Protein AF-A0AA88HWS1-F1 (afdb_monomer)

Mean predicted aligned error: 16.87 Å

Organism: Artemia franciscana (NCBI:txid6661)

Secondary structure (DSSP, 8-state):
---PPPPPP----S------S-------PEE-SPPEEETTEEEEEEE-TTS-EEEEE--TTSSHHHHHHHHHHHHHHHHHHHHHHHHHHHHHHHHHHHHHHHHHHHHHHHHHHHHHHHHHHHHHHHHHHHHHHHHHHHHHHHHHHHHHHHHHHHHHHHHHHHHHHHGGGS--PPGGG-GGGGSTTHHHHHHHHHHHHHHHHHHHHH-TT--S-HHHHHHHHHHHHHHHHHHHHHHHHH-SSHHHHHHHHHHHHHHHHHHHHHTT-HHHHHHHHHHHHT--SSPPPHHHHHHHHHHHHHHHHTTTTS-HHHHHHHHHHHHHHHHHHHHHHHHHTPPEEEEGGGS-HHHHTTS-EETTEEEE-S--TT-S-HHHHHHHHHHHT---HHHHHHHHHHHHHHHHHHHHHT-S-HHHHHHTTSTT-SHHHHHHHHHHHHHHHHHHHHHHHHHHHHHHTTSTT--SS--TTSHHHHHHHHHHHHH---HHHHGGG--HHHHHHHHHHHHHHHHS----EEPPPTTS-S-TT--EE-

Nearest PDB structures (foldseek):
  5luz-assembly2_B  TM=8.256E-01  e=1.793E-10  Homo sapiens
  8vjy-assembly2_C  TM=8.579E-01  e=5.224E-10  Homo sapiens
  5lv0-assembly1_A  TM=8.462E-01  e=4.097E-10  Homo sapiens
  5luz-assembly1_A  TM=8.357E-01  e=7.343E-10  Homo sapiens
  2o36-assembly1_A  TM=7.643E-01  e=6.045E-10  Homo sapiens

Solvent-accessible surface area (backbone atoms only — not comparable to full-atom values): 30323 Å² total; per-residue (Å²): 139,87,83,86,82,87,73,88,86,81,89,82,92,74,100,67,85,88,74,83,93,76,90,85,77,84,79,77,60,53,78,80,68,83,79,55,82,61,92,97,43,68,46,50,53,30,39,43,89,85,78,50,83,43,80,49,78,79,76,93,81,78,67,66,70,60,56,55,55,54,52,52,52,53,52,52,49,53,52,51,52,53,52,50,53,51,52,52,50,50,52,52,49,54,52,49,53,50,50,55,50,50,52,54,52,53,50,53,49,52,56,50,49,57,49,49,55,50,52,51,51,52,49,53,51,52,51,48,53,53,47,54,54,48,52,52,50,52,52,53,50,51,53,49,51,56,49,50,53,52,49,50,50,53,47,51,54,51,49,52,54,51,50,56,70,61,52,83,76,62,80,75,46,3,53,67,61,35,60,57,42,59,45,47,69,20,46,58,57,52,52,55,49,40,50,52,56,42,54,53,46,51,51,47,54,62,40,92,80,53,86,65,48,66,55,57,52,51,49,52,48,49,48,52,51,42,67,49,36,56,51,17,52,48,36,35,75,69,46,88,51,64,63,43,15,52,32,19,45,52,42,33,53,53,50,52,53,49,51,48,52,55,34,48,35,63,61,57,51,51,37,49,48,41,37,71,76,74,60,48,85,52,89,75,50,78,63,45,54,48,53,46,50,52,55,54,45,48,22,56,75,49,28,48,89,48,58,67,75,55,31,55,50,39,46,55,32,54,55,49,35,52,54,35,50,51,56,44,58,67,58,71,72,59,60,36,76,42,54,46,90,81,41,60,69,84,53,50,73,76,44,56,68,60,89,69,23,33,46,36,78,54,49,50,42,84,53,88,46,64,68,50,12,47,49,24,40,54,56,56,68,46,88,49,70,72,55,50,53,42,49,52,53,33,52,50,39,44,50,54,43,19,60,75,65,71,36,95,39,57,55,47,63,67,22,56,86,39,97,62,40,35,57,66,54,49,49,53,52,52,52,51,52,45,64,74,41,45,65,58,51,52,53,53,50,50,51,46,45,60,54,42,66,70,43,90,89,56,65,80,70,85,53,93,56,40,59,63,32,49,49,54,50,49,50,37,68,74,67,71,59,54,71,79,77,53,49,82,71,61,39,70,68,54,48,52,52,54,48,30,54,50,38,34,74,75,69,74,41,74,70,39,83,47,85,76,59,82,23,52,61,95,52,89,89,64,80,47,66,90

Sequence (530 aa):
CPHQVSCPRVEADDGTPWVPQNSEDLSWPRIVRDLQHKRGHSHCQVCTGEGTLQKWTFTKGKHGERKQKTAEETKKLQCIQKEMQKLDALVSNEVAILRQSIEAASLRLSDSQKRYERAEAEFIEAKKDLFDKKEKKELLTEHLCTIIERLEIIKADKLSELLKQLEESSEPEGLFGIPELASSEGFIALEERVKCDTDDLVAESVDNGRQRKMVEVFDELSDTLCQVADLAEFVRIAHPDRKFSEAAENACININALVERLNTNVELYTSLRRATEESDVAPLTSVDEHVSKLFLFDFEQSGIHLPENLRESIVGLNDRILRLGQRFAMNSHEPRRVPKHLLPPYLANNFPSHGNNVVISSFHADSSNEQAREAAYKLYLYPDKSQEEILDELLLARYELVNLCGYPTFADRTLKNSIAGSPGLVKDFLDVLKIELERRALEEYDVMRHLKKKDVGARDELYCWDPPYLTAILKKQIQGLKSSDFAPYFSIGNCMEGLNLIFQALFDITLEPCVLEEGESWHSDVHKIA

Radius of gyration: 57.49 Å; Cα contacts (8 Å, |Δi|>4): 405; chains: 1; bounding box: 136×87×149 Å

InterPro domains:
  IPR001567 Peptidase M3A/M3B catalytic domain [PF01432] (364-529)
  IPR015324 Ribosomal protein Rsm22-like [PF09243] (22-69)
  IPR024077 Neurolysin/Thimet oligopeptidase, domain 2 [G3DSA:1.10.1370.10] (362-490)
  IPR024079 Metallopeptidase, catalytic domain superfamily [G3DSA:3.40.390.10] (491-528)
  IPR045090 Peptidase M3A/M3B [PTHR11804] (167-529)

pLDDT: mean 83.93, std 16.97, range [23.47, 98.19]

Structure (mmCIF, N/CA/C/O backbone):
data_AF-A0AA88HWS1-F1
#
_entry.id   AF-A0AA88HWS1-F1
#
loop_
_atom_site.group_PDB
_atom_site.id
_atom_site.type_symbol
_atom_site.label_atom_id
_atom_site.label_alt_id
_atom_site.label_comp_id
_atom_site.label_asym_id
_atom_site.label_entity_id
_atom_site.label_seq_id
_atom_site.pdbx_PDB_ins_code
_atom_site.Cartn_x
_atom_site.Cartn_y
_atom_site.Cartn_z
_atom_site.occupancy
_atom_site.B_iso_or_equiv
_atom_site.auth_seq_id
_atom_site.auth_comp_id
_atom_site.auth_asym_id
_atom_site.auth_atom_id
_atom_site.pdbx_PDB_model_num
ATOM 1 N N . CYS A 1 1 ? 95.038 -20.804 -109.496 1.00 23.47 1 CYS A N 1
ATOM 2 C CA . CYS A 1 1 ? 94.896 -19.349 -109.710 1.00 23.47 1 CYS A CA 1
ATOM 3 C C . CYS A 1 1 ? 93.415 -18.985 -109.785 1.00 23.47 1 CYS A C 1
ATOM 5 O O . CYS A 1 1 ? 92.650 -19.821 -110.242 1.00 23.47 1 CYS A O 1
ATOM 7 N N . PRO A 1 2 ? 93.012 -17.819 -109.262 1.00 38.00 2 PRO A N 1
ATOM 8 C CA . PRO A 1 2 ? 92.344 -17.714 -107.957 1.00 38.00 2 PRO A CA 1
ATOM 9 C C . PRO A 1 2 ? 91.004 -16.958 -108.042 1.00 38.00 2 PRO A C 1
ATOM 11 O O . PRO A 1 2 ? 90.754 -16.308 -109.046 1.00 38.00 2 PRO A O 1
ATOM 14 N N . HIS A 1 3 ? 90.184 -16.994 -106.988 1.00 32.72 3 HIS A N 1
ATOM 15 C CA . HIS A 1 3 ? 89.747 -15.807 -106.227 1.00 32.72 3 HIS A CA 1
ATOM 16 C C . HIS A 1 3 ? 89.102 -16.268 -104.909 1.00 32.72 3 HIS A C 1
ATOM 18 O O . HIS A 1 3 ? 88.361 -17.248 -104.862 1.00 32.72 3 HIS A O 1
ATOM 24 N N . GLN A 1 4 ? 89.535 -15.612 -103.837 1.00 31.02 4 GLN A N 1
ATOM 25 C CA . GLN A 1 4 ? 89.443 -15.993 -102.431 1.00 31.02 4 GLN A CA 1
ATOM 26 C C . GLN A 1 4 ? 88.023 -15.875 -101.862 1.00 31.02 4 GLN A C 1
ATOM 28 O O . GLN A 1 4 ? 87.349 -14.875 -102.081 1.00 31.02 4 GLN A O 1
ATOM 33 N N . VAL A 1 5 ? 87.634 -16.843 -101.027 1.00 34.41 5 VAL A N 1
ATOM 34 C CA . VAL A 1 5 ? 86.709 -16.600 -99.912 1.00 34.41 5 VAL A CA 1
ATOM 35 C C . VAL A 1 5 ? 87.574 -16.509 -98.660 1.00 34.41 5 VAL A C 1
ATOM 37 O O . VAL A 1 5 ? 88.338 -17.422 -98.347 1.00 34.41 5 VAL A O 1
ATOM 40 N N . SER A 1 6 ? 87.515 -15.354 -98.014 1.00 28.75 6 SER A N 1
ATOM 41 C CA . SER A 1 6 ? 88.198 -15.006 -96.776 1.00 28.75 6 SER A CA 1
ATOM 42 C C . SER A 1 6 ? 87.710 -15.879 -95.617 1.00 28.75 6 SER A C 1
ATOM 44 O O . SER A 1 6 ? 86.516 -15.954 -95.339 1.00 28.75 6 SER A O 1
ATOM 46 N N . CYS A 1 7 ? 88.650 -16.521 -94.923 1.00 29.70 7 CYS A N 1
ATOM 47 C CA . CYS A 1 7 ? 88.432 -17.130 -93.612 1.00 29.70 7 CYS A CA 1
ATOM 48 C C . CYS A 1 7 ? 88.934 -16.138 -92.543 1.00 29.70 7 CYS A C 1
ATOM 50 O O . CYS A 1 7 ? 89.961 -15.494 -92.788 1.00 29.70 7 CYS A O 1
ATOM 52 N N . PRO A 1 8 ? 88.256 -15.965 -91.392 1.00 31.23 8 PRO A N 1
ATOM 53 C CA . PRO A 1 8 ? 88.653 -14.973 -90.397 1.00 31.23 8 PRO A CA 1
ATOM 54 C C . PRO A 1 8 ? 90.003 -15.330 -89.771 1.00 31.23 8 PRO A C 1
ATOM 56 O O . PRO A 1 8 ? 90.228 -16.466 -89.355 1.00 31.23 8 PRO A O 1
ATOM 59 N N . ARG A 1 9 ? 90.887 -14.336 -89.694 1.00 26.61 9 ARG A N 1
ATOM 60 C CA . ARG A 1 9 ? 92.132 -14.372 -88.929 1.00 26.61 9 ARG A CA 1
ATOM 61 C C . ARG A 1 9 ? 91.786 -14.008 -87.484 1.00 26.61 9 ARG A C 1
ATOM 63 O O . ARG A 1 9 ? 91.277 -12.917 -87.249 1.00 26.61 9 ARG A O 1
ATOM 70 N N . VAL A 1 10 ? 92.036 -14.913 -86.544 1.00 34.97 10 VAL A N 1
ATOM 71 C CA . VAL A 1 10 ? 92.058 -14.611 -85.107 1.00 34.97 10 VAL A CA 1
ATOM 72 C C . VAL A 1 10 ? 93.515 -14.735 -84.683 1.00 34.97 10 VAL A C 1
ATOM 74 O O . VAL A 1 10 ? 94.097 -15.812 -84.790 1.00 34.97 10 VAL A O 1
ATOM 77 N N . GLU A 1 11 ? 94.120 -13.613 -84.310 1.00 30.45 11 GLU A N 1
ATOM 78 C CA . GLU A 1 11 ? 95.460 -13.559 -83.729 1.00 30.45 11 GLU A CA 1
ATOM 79 C C . GLU A 1 11 ? 95.340 -13.768 -82.215 1.00 30.45 11 GLU A C 1
ATOM 81 O O . GLU A 1 11 ? 94.585 -13.063 -81.547 1.00 30.45 11 GLU A O 1
ATOM 86 N N . ALA A 1 12 ? 96.072 -14.751 -81.694 1.00 36.25 12 ALA A N 1
ATOM 87 C CA . ALA A 1 12 ? 96.434 -14.851 -80.288 1.00 36.25 12 ALA A CA 1
ATOM 88 C C . ALA A 1 12 ? 97.938 -15.154 -80.238 1.00 36.25 12 ALA A C 1
ATOM 90 O O . ALA A 1 12 ? 98.383 -16.242 -80.612 1.00 36.25 12 ALA A O 1
ATOM 91 N N . ASP A 1 13 ? 98.693 -14.123 -79.872 1.00 38.03 13 ASP A N 1
ATOM 92 C CA . ASP A 1 13 ? 100.117 -14.125 -79.550 1.00 38.03 13 ASP A CA 1
ATOM 93 C C . ASP A 1 13 ? 100.240 -14.396 -78.045 1.00 38.03 13 ASP A C 1
ATOM 95 O O . ASP A 1 13 ? 99.911 -13.502 -77.273 1.00 38.03 13 ASP A O 1
ATOM 99 N N . ASP A 1 14 ? 100.679 -15.602 -77.655 1.00 34.84 14 ASP A N 1
ATOM 100 C CA . ASP A 1 14 ? 101.380 -15.928 -76.387 1.00 34.84 14 ASP A CA 1
ATOM 101 C C . ASP A 1 14 ? 101.302 -17.419 -75.985 1.00 34.84 14 ASP A C 1
ATOM 103 O O . ASP A 1 14 ? 100.770 -17.804 -74.949 1.00 34.84 14 ASP A O 1
ATOM 107 N N . GLY A 1 15 ? 101.944 -18.294 -76.769 1.00 47.19 15 GLY A N 1
ATOM 108 C CA . GLY A 1 15 ? 102.704 -19.440 -76.230 1.00 47.19 15 GLY A CA 1
ATOM 109 C C . GLY A 1 15 ? 102.017 -20.481 -75.323 1.00 47.19 15 GLY A C 1
ATOM 110 O O . GLY A 1 15 ? 102.720 -21.321 -74.763 1.00 47.19 15 GLY A O 1
ATOM 111 N N . THR A 1 16 ? 100.692 -20.493 -75.185 1.00 37.69 16 THR A N 1
ATOM 112 C CA . THR A 1 16 ? 99.943 -21.484 -74.401 1.00 37.69 16 THR A CA 1
ATOM 113 C C . THR A 1 16 ? 99.182 -22.436 -75.335 1.00 37.69 16 THR A C 1
ATOM 115 O O . THR A 1 16 ? 98.555 -21.993 -76.299 1.00 37.69 16 THR A O 1
ATOM 118 N N . PRO A 1 17 ? 99.258 -23.768 -75.133 1.00 35.56 17 PRO A N 1
ATOM 119 C CA . PRO A 1 17 ? 98.646 -24.711 -76.058 1.00 35.56 17 PRO A CA 1
ATOM 120 C C . PRO A 1 17 ? 97.120 -24.675 -75.944 1.00 35.56 17 PRO A C 1
ATOM 122 O O . PRO A 1 17 ? 96.556 -24.948 -74.886 1.00 35.56 17 PRO A O 1
ATOM 125 N N . TRP A 1 18 ? 96.453 -24.388 -77.061 1.00 38.59 18 TRP A N 1
ATOM 126 C CA . TRP A 1 18 ? 95.005 -24.521 -77.191 1.00 38.59 18 TRP A CA 1
ATOM 127 C C . TRP A 1 18 ? 94.595 -25.996 -77.058 1.00 38.59 18 TRP A C 1
ATOM 129 O O . TRP A 1 18 ? 95.026 -26.848 -77.841 1.00 38.59 18 TRP A O 1
ATOM 139 N N . VAL A 1 19 ? 93.760 -26.291 -76.058 1.00 39.69 19 VAL A N 1
ATOM 140 C CA . VAL A 1 19 ? 93.159 -27.609 -75.809 1.00 39.69 19 VAL A CA 1
ATOM 141 C C . VAL A 1 19 ? 91.668 -27.541 -76.178 1.00 39.69 19 VAL A C 1
ATOM 143 O O . VAL A 1 19 ? 90.975 -26.646 -75.691 1.00 39.69 19 VAL A O 1
ATOM 146 N N . PRO A 1 20 ? 91.137 -28.459 -77.007 1.00 37.88 20 PRO A N 1
ATOM 147 C CA . PRO A 1 20 ? 89.733 -28.448 -77.400 1.00 37.88 20 PRO A CA 1
ATOM 148 C C . PRO A 1 20 ? 88.835 -28.942 -76.259 1.00 37.88 20 PRO A C 1
ATOM 150 O O . PRO A 1 20 ? 88.927 -30.099 -75.852 1.00 37.88 20 PRO A O 1
ATOM 153 N N . GLN A 1 21 ? 87.915 -28.102 -75.784 1.00 39.47 21 GLN A N 1
ATOM 154 C CA . GLN A 1 21 ? 86.816 -28.522 -74.907 1.00 39.47 21 GLN A CA 1
ATOM 155 C C . GLN A 1 21 ? 85.569 -28.824 -75.738 1.00 39.47 21 GLN A C 1
ATOM 157 O O . GLN A 1 21 ? 84.669 -28.002 -75.870 1.00 39.47 21 GLN A O 1
ATOM 162 N N . ASN A 1 22 ? 85.596 -29.990 -76.382 1.00 35.16 22 ASN A N 1
ATOM 163 C CA . ASN A 1 22 ? 84.487 -30.940 -76.501 1.00 35.16 22 ASN A CA 1
ATOM 164 C C . ASN A 1 22 ? 84.921 -32.032 -77.478 1.00 35.16 22 ASN A C 1
ATOM 166 O O . ASN A 1 22 ? 84.931 -31.880 -78.699 1.00 35.16 22 ASN A O 1
ATOM 170 N N . SER A 1 23 ? 85.374 -33.122 -76.871 1.00 48.91 23 SER A N 1
ATOM 171 C CA . SER A 1 23 ? 85.778 -34.371 -77.484 1.00 48.91 23 SER A CA 1
ATOM 172 C C . SER A 1 23 ? 84.543 -35.172 -77.874 1.00 48.91 23 SER A C 1
ATOM 174 O O . SER A 1 23 ? 83.944 -35.787 -77.003 1.00 48.91 23 SER A O 1
ATOM 176 N N . GLU A 1 24 ? 84.182 -35.178 -79.154 1.00 40.94 24 GLU A N 1
ATOM 177 C CA . GLU A 1 24 ? 83.377 -36.248 -79.766 1.00 40.94 24 GLU A CA 1
ATOM 178 C C . GLU A 1 24 ? 83.335 -36.091 -81.297 1.00 40.94 24 GLU A C 1
ATOM 180 O O . GLU A 1 24 ? 82.282 -36.112 -81.915 1.00 40.94 24 GLU A O 1
ATOM 185 N N . ASP A 1 25 ? 84.492 -35.914 -81.949 1.00 37.78 25 ASP A N 1
ATOM 186 C CA . ASP A 1 25 ? 84.587 -36.249 -83.378 1.00 37.78 25 ASP A CA 1
ATOM 187 C C . ASP A 1 25 ? 86.039 -36.532 -83.812 1.00 37.78 25 ASP A C 1
ATOM 189 O O . ASP A 1 25 ? 86.791 -35.667 -84.262 1.00 37.78 25 ASP A O 1
ATOM 193 N N . LEU A 1 26 ? 86.461 -37.789 -83.643 1.00 47.03 26 LEU A N 1
ATOM 194 C CA . LEU A 1 26 ? 87.750 -38.346 -84.087 1.00 47.03 26 LEU A CA 1
ATOM 195 C C . LEU A 1 26 ? 87.722 -38.772 -85.573 1.00 47.03 26 LEU A C 1
ATOM 197 O O . LEU A 1 26 ? 88.401 -39.719 -85.968 1.00 47.03 26 LEU A O 1
ATOM 201 N N . SER A 1 27 ? 86.931 -38.110 -86.420 1.00 42.06 27 SER A N 1
ATOM 202 C CA . SER A 1 27 ? 86.607 -38.619 -87.763 1.00 42.06 27 SER A CA 1
ATOM 203 C C . SER A 1 27 ? 87.380 -37.992 -88.930 1.00 42.06 27 SER A C 1
ATOM 205 O O . SER A 1 27 ? 87.191 -38.418 -90.070 1.00 42.06 27 SER A O 1
ATOM 207 N N . TRP A 1 28 ? 88.294 -37.040 -88.695 1.00 36.09 28 TRP A N 1
ATOM 208 C CA . TRP A 1 28 ? 89.011 -36.369 -89.790 1.00 36.09 28 TRP A CA 1
ATOM 209 C C . TRP A 1 28 ? 90.487 -36.781 -89.874 1.00 36.09 28 TRP A C 1
ATOM 211 O O . TRP A 1 28 ? 91.292 -36.406 -89.016 1.00 36.09 28 TRP A O 1
ATOM 221 N N . PRO A 1 29 ? 90.875 -37.560 -90.900 1.00 42.91 29 PRO A N 1
ATOM 222 C CA . PRO A 1 29 ? 92.215 -38.114 -90.980 1.00 42.91 29 PRO A CA 1
ATOM 223 C C . PRO A 1 29 ? 93.237 -37.036 -91.390 1.00 42.91 29 PRO A C 1
ATOM 225 O O . PRO A 1 29 ? 92.999 -36.223 -92.286 1.00 42.91 29 PRO A O 1
ATOM 228 N N . ARG A 1 30 ? 94.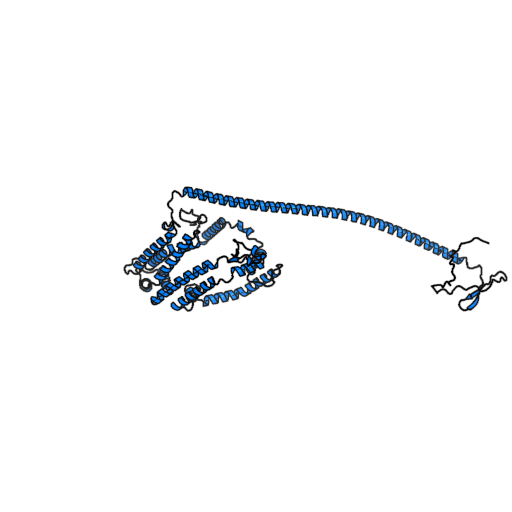393 -37.017 -90.710 1.00 50.03 30 ARG A N 1
ATOM 229 C CA . ARG A 1 30 ? 95.474 -36.035 -90.927 1.00 50.03 30 ARG A CA 1
ATOM 230 C C . ARG A 1 30 ? 96.420 -36.517 -92.032 1.00 50.03 30 ARG A C 1
ATOM 232 O O . ARG A 1 30 ? 96.829 -37.677 -92.041 1.00 50.03 30 ARG A O 1
ATOM 239 N N . ILE A 1 31 ? 96.764 -35.632 -92.968 1.00 49.78 31 ILE A N 1
ATOM 240 C CA . ILE A 1 31 ? 97.663 -35.924 -94.097 1.00 49.78 31 ILE A CA 1
ATOM 241 C C . ILE A 1 31 ? 99.108 -35.925 -93.588 1.00 49.78 31 ILE A C 1
ATOM 243 O O . ILE A 1 31 ? 99.564 -34.919 -93.053 1.00 49.78 31 ILE A O 1
ATOM 247 N N . VAL A 1 32 ? 99.823 -37.045 -93.742 1.00 49.66 32 VAL A N 1
ATOM 248 C CA . VAL A 1 32 ? 101.151 -37.239 -93.118 1.00 49.66 32 VAL A CA 1
ATOM 249 C C . VAL A 1 32 ? 102.315 -37.223 -94.129 1.00 49.66 32 VAL A C 1
ATOM 251 O O . VAL A 1 32 ? 103.457 -37.346 -93.707 1.00 49.66 32 VAL A O 1
ATOM 254 N N . ARG A 1 33 ? 102.091 -37.043 -95.448 1.00 48.91 33 ARG A N 1
ATOM 255 C CA . ARG A 1 33 ? 103.151 -36.779 -96.462 1.00 48.91 33 ARG A CA 1
ATOM 256 C C . ARG A 1 33 ? 102.596 -36.366 -97.838 1.00 48.91 33 ARG A C 1
ATOM 258 O O . ARG A 1 33 ? 101.435 -36.635 -98.141 1.00 48.91 33 ARG A O 1
ATOM 265 N N . ASP A 1 34 ? 103.453 -35.736 -98.648 1.00 45.72 34 ASP A N 1
ATOM 266 C CA . ASP A 1 34 ? 103.130 -35.061 -99.916 1.00 45.72 34 ASP A CA 1
ATOM 267 C C . ASP A 1 34 ? 102.476 -35.924 -101.011 1.00 45.72 34 ASP A C 1
ATOM 269 O O . ASP A 1 34 ? 102.756 -37.114 -101.183 1.00 45.72 34 ASP A O 1
ATOM 273 N N . LEU A 1 35 ? 101.626 -35.252 -101.799 1.00 51.06 35 LEU A N 1
ATOM 274 C CA . LEU A 1 35 ? 100.892 -35.774 -102.953 1.00 51.06 35 LEU A CA 1
ATOM 275 C C . LEU A 1 35 ? 101.833 -36.347 -104.024 1.00 51.06 35 LEU A C 1
ATOM 277 O O . LEU A 1 35 ? 102.635 -35.627 -104.616 1.00 51.06 35 LEU A O 1
ATOM 281 N N . GLN A 1 36 ? 101.649 -37.624 -104.370 1.00 48.78 36 GLN A N 1
ATOM 282 C CA . GLN A 1 36 ? 102.272 -38.210 -105.557 1.00 48.78 36 GLN A CA 1
ATOM 283 C C . GLN A 1 36 ? 101.266 -38.364 -106.700 1.00 48.78 36 GLN A C 1
ATOM 285 O O . GLN A 1 36 ? 100.249 -39.056 -106.590 1.00 48.78 36 GLN A O 1
ATOM 290 N N . HIS A 1 37 ? 101.590 -37.748 -107.837 1.00 51.53 37 HIS A N 1
ATOM 291 C CA . HIS A 1 37 ? 100.834 -37.878 -109.076 1.00 51.53 37 HIS A CA 1
ATOM 292 C C . HIS A 1 37 ? 101.359 -39.052 -109.908 1.00 51.53 37 HIS A C 1
ATOM 294 O O . HIS A 1 37 ? 102.501 -39.056 -110.363 1.00 51.53 37 HIS A O 1
ATOM 300 N N . LYS A 1 38 ? 100.495 -40.039 -110.169 1.00 43.72 38 LYS A N 1
ATOM 301 C CA . LYS A 1 38 ? 100.740 -41.082 -111.174 1.00 43.72 38 LYS A CA 1
ATOM 302 C C . LYS A 1 38 ? 99.470 -41.290 -111.998 1.00 43.72 38 LYS A C 1
ATOM 304 O O . LYS A 1 38 ? 98.432 -41.641 -111.449 1.00 43.72 38 LYS A O 1
ATOM 309 N N . ARG A 1 39 ? 99.577 -41.064 -113.315 1.00 45.44 39 ARG A N 1
ATOM 310 C CA . ARG A 1 39 ? 98.554 -41.342 -114.347 1.00 45.44 39 ARG A CA 1
ATOM 311 C C . ARG A 1 39 ? 97.139 -40.823 -114.012 1.00 45.44 39 ARG A C 1
ATOM 313 O O . ARG A 1 39 ? 96.209 -41.604 -113.877 1.00 45.44 39 ARG A O 1
ATOM 320 N N . GLY A 1 40 ? 96.977 -39.501 -113.893 1.00 56.91 40 GLY A N 1
ATOM 321 C CA . GLY A 1 40 ? 95.656 -38.843 -113.917 1.00 56.91 40 GLY A CA 1
ATOM 322 C C . GLY A 1 40 ? 94.800 -38.935 -112.646 1.00 56.91 40 GLY A C 1
ATOM 323 O O . GLY A 1 40 ? 93.708 -38.371 -112.620 1.00 56.91 40 GLY A O 1
ATOM 324 N N . HIS A 1 41 ? 95.293 -39.574 -111.582 1.00 50.38 41 HIS A N 1
ATOM 325 C CA . HIS A 1 41 ? 94.600 -39.672 -110.295 1.00 50.38 41 HIS A CA 1
ATOM 326 C C . HIS A 1 41 ? 95.462 -39.117 -109.154 1.00 50.38 41 HIS A C 1
ATOM 328 O O . HIS A 1 41 ? 96.648 -39.446 -109.033 1.00 50.38 41 HIS A O 1
ATOM 334 N N . SER A 1 42 ? 94.857 -38.275 -108.314 1.00 50.06 42 SER A N 1
ATOM 335 C CA . SER A 1 42 ? 95.465 -37.777 -107.077 1.00 50.06 42 SER A CA 1
ATOM 336 C C . SER A 1 42 ? 95.254 -38.805 -105.971 1.00 50.06 42 SER A C 1
ATOM 338 O O . SER A 1 42 ? 94.113 -39.148 -105.657 1.00 50.06 42 SER A O 1
ATOM 340 N N . HIS A 1 43 ? 96.350 -39.303 -105.400 1.00 53.75 43 HIS A N 1
ATOM 341 C CA . HIS A 1 43 ? 96.324 -40.264 -104.302 1.00 53.75 43 HIS A CA 1
ATOM 342 C C . HIS A 1 43 ? 96.804 -39.571 -103.030 1.00 53.75 43 HIS A C 1
ATOM 344 O O . HIS A 1 43 ? 97.872 -38.961 -103.030 1.00 53.75 43 HIS A O 1
ATOM 350 N N . CYS A 1 44 ? 96.035 -39.692 -101.952 1.00 49.75 44 CYS A N 1
ATOM 351 C CA . CYS A 1 44 ? 96.440 -39.242 -100.627 1.00 49.75 44 CYS A CA 1
ATOM 352 C C . CYS A 1 44 ? 96.401 -40.441 -99.674 1.00 49.75 44 CYS A C 1
ATOM 354 O O . CYS A 1 44 ? 95.440 -41.219 -99.690 1.00 49.75 44 CYS A O 1
ATOM 356 N N . GLN A 1 45 ? 97.471 -40.620 -98.898 1.00 52.56 45 GLN A N 1
ATOM 357 C CA . GLN A 1 45 ? 97.486 -41.542 -97.769 1.00 52.56 45 GLN A CA 1
ATOM 358 C C . GLN A 1 45 ? 97.197 -40.755 -96.503 1.00 52.56 45 GLN A C 1
ATOM 360 O O . GLN A 1 45 ? 97.863 -39.760 -96.212 1.00 52.56 45 GLN A O 1
ATOM 365 N N . VAL A 1 46 ? 96.192 -41.210 -95.769 1.00 54.12 46 VAL A N 1
ATOM 366 C CA . VAL A 1 46 ? 95.708 -40.537 -94.574 1.00 54.12 46 VAL A CA 1
ATOM 367 C C . VAL A 1 46 ? 95.762 -41.524 -93.416 1.00 54.12 46 VAL A C 1
ATOM 369 O O . VAL A 1 46 ? 95.401 -42.692 -93.577 1.00 54.12 46 VAL A O 1
ATOM 372 N N . CYS A 1 47 ? 96.289 -41.070 -92.280 1.00 45.91 47 CYS A N 1
ATOM 373 C CA . CYS A 1 47 ? 96.358 -41.877 -91.067 1.00 45.91 47 CYS A CA 1
ATOM 374 C C . CYS A 1 47 ? 95.050 -41.680 -90.297 1.00 45.91 47 CYS A C 1
ATOM 376 O O . CYS A 1 47 ? 94.663 -40.540 -90.017 1.00 45.91 47 CYS A O 1
ATOM 378 N N . THR A 1 48 ? 94.344 -42.769 -90.011 1.00 56.88 48 THR A N 1
ATOM 379 C CA . THR A 1 48 ? 93.134 -42.736 -89.182 1.00 56.88 48 THR A CA 1
ATOM 380 C C . THR A 1 48 ? 93.517 -42.754 -87.700 1.00 56.88 48 THR A C 1
ATOM 382 O O . THR A 1 48 ? 94.652 -43.083 -87.351 1.00 56.88 48 THR A O 1
ATOM 385 N N . GLY A 1 49 ? 92.583 -42.384 -86.815 1.00 51.81 49 GLY A N 1
ATOM 386 C CA . GLY A 1 49 ? 92.821 -42.258 -85.367 1.00 51.81 49 GLY A CA 1
ATOM 387 C C . GLY A 1 49 ? 93.336 -43.520 -84.654 1.00 51.81 49 GLY A C 1
ATOM 388 O O . GLY A 1 49 ? 93.769 -43.424 -83.514 1.00 51.81 49 GLY A O 1
ATOM 389 N N . GLU A 1 50 ? 93.356 -44.674 -85.329 1.00 52.50 50 GLU A N 1
ATOM 390 C CA . GLU A 1 50 ? 93.851 -45.964 -84.823 1.00 52.50 50 GLU A CA 1
ATOM 391 C C . GLU A 1 50 ? 95.276 -46.320 -85.310 1.00 52.50 50 GLU A C 1
ATOM 393 O O . GLU A 1 50 ? 95.766 -47.419 -85.065 1.00 52.50 50 GLU A O 1
ATOM 398 N N . GLY A 1 51 ? 95.972 -45.410 -86.007 1.00 52.00 51 GLY A N 1
ATOM 399 C CA . GLY A 1 51 ? 97.394 -45.566 -86.356 1.00 52.00 51 GLY A CA 1
ATOM 400 C C . GLY A 1 51 ? 97.702 -46.411 -87.603 1.00 52.00 51 GLY A C 1
ATOM 401 O O . GLY A 1 51 ? 98.858 -46.775 -87.819 1.00 52.00 51 GLY A O 1
ATOM 402 N N . THR A 1 52 ? 96.712 -46.706 -88.455 1.00 51.50 52 THR A N 1
ATOM 403 C CA . THR A 1 52 ? 96.896 -47.420 -89.735 1.00 51.50 52 THR A CA 1
ATOM 404 C C . THR A 1 52 ? 96.776 -46.490 -90.955 1.00 51.50 52 THR A C 1
ATOM 406 O O . THR A 1 52 ? 95.956 -45.573 -91.000 1.00 51.50 52 THR A O 1
ATOM 409 N N . LEU A 1 53 ? 97.615 -46.716 -91.977 1.00 52.06 53 LEU A N 1
ATOM 410 C CA . LEU A 1 53 ? 97.667 -45.910 -93.209 1.00 52.06 53 LEU A CA 1
ATOM 411 C C . LEU A 1 53 ? 96.657 -46.412 -94.256 1.00 52.06 53 LEU A C 1
ATOM 413 O O . LEU A 1 53 ? 96.805 -47.521 -94.770 1.00 52.06 53 LEU A O 1
ATOM 417 N N . GLN A 1 54 ? 95.683 -45.576 -94.645 1.00 52.34 54 GLN A N 1
ATOM 418 C CA . GLN A 1 54 ? 94.723 -45.884 -95.718 1.00 52.34 54 GLN A CA 1
ATOM 419 C C . GLN A 1 54 ? 94.883 -44.979 -96.948 1.00 52.34 54 GLN A C 1
ATOM 421 O O . GLN A 1 54 ? 95.191 -43.793 -96.839 1.00 52.34 54 GLN A O 1
ATOM 426 N N . LYS A 1 55 ? 94.656 -45.539 -98.146 1.00 51.22 55 LYS A N 1
ATOM 427 C CA . LYS A 1 55 ? 94.829 -44.864 -99.445 1.00 51.22 55 LYS A CA 1
ATOM 428 C C . LYS A 1 55 ? 93.471 -44.515 -100.056 1.00 51.22 55 LYS A C 1
ATOM 430 O O . LYS A 1 55 ? 92.698 -45.414 -100.375 1.00 51.22 55 LYS A O 1
ATOM 435 N N . TRP A 1 56 ? 93.193 -43.226 -100.238 1.00 52.50 56 TRP A N 1
ATOM 436 C CA . TRP A 1 56 ? 91.919 -42.745 -100.788 1.00 52.50 56 TRP A CA 1
ATOM 437 C C . TRP A 1 56 ? 92.075 -42.282 -102.245 1.00 52.50 56 TRP A C 1
ATOM 439 O O . TRP A 1 56 ? 93.064 -41.636 -102.602 1.00 52.50 56 TRP A O 1
ATOM 449 N N . THR A 1 57 ? 91.087 -42.620 -103.086 1.00 52.34 57 THR A N 1
ATOM 450 C CA . THR A 1 57 ? 91.087 -42.355 -104.538 1.00 52.34 57 THR A CA 1
ATOM 451 C C . THR A 1 57 ? 89.816 -41.597 -104.920 1.00 52.34 57 THR A C 1
ATOM 453 O O . THR A 1 57 ? 88.714 -42.103 -104.720 1.00 52.34 57 THR A O 1
ATOM 456 N N . PHE A 1 58 ? 89.943 -40.387 -105.469 1.00 53.22 58 PHE A N 1
ATOM 457 C CA . PHE A 1 58 ? 88.795 -39.529 -105.796 1.00 53.22 58 PHE A CA 1
ATOM 458 C C . PHE A 1 58 ? 88.414 -39.623 -107.289 1.00 53.22 58 PHE A C 1
ATOM 460 O O . PHE A 1 58 ? 89.269 -39.449 -108.159 1.00 53.22 58 PHE A O 1
ATOM 467 N N . THR A 1 59 ? 87.129 -39.866 -107.601 1.00 51.50 59 THR A N 1
ATOM 468 C CA . THR A 1 59 ? 86.575 -39.911 -108.977 1.00 51.50 59 THR A CA 1
ATOM 469 C C . THR A 1 59 ? 85.374 -38.962 -109.160 1.00 51.50 59 THR A C 1
ATOM 471 O O . THR A 1 59 ? 84.594 -38.719 -108.243 1.00 51.50 59 THR A O 1
ATOM 474 N N . LYS A 1 60 ? 85.225 -38.395 -110.369 1.00 50.81 60 LYS A N 1
ATOM 475 C CA . LYS A 1 60 ? 84.370 -37.230 -110.712 1.00 50.81 60 LYS A CA 1
ATOM 476 C C . LYS A 1 60 ? 82.839 -37.470 -110.808 1.00 50.81 60 LYS A C 1
ATOM 478 O O . LYS A 1 60 ? 82.118 -36.535 -111.135 1.00 50.81 60 LYS A O 1
ATOM 483 N N . GLY A 1 61 ? 82.309 -38.669 -110.541 1.00 48.91 61 GLY A N 1
ATOM 484 C CA . GLY A 1 61 ? 80.943 -39.060 -110.960 1.00 48.91 61 GLY A CA 1
ATOM 485 C C . GLY A 1 61 ? 79.751 -38.801 -110.011 1.00 48.91 61 GLY A C 1
ATOM 486 O O . GLY A 1 61 ? 78.616 -38.931 -110.446 1.00 48.91 61 GLY A O 1
ATOM 487 N N . LYS A 1 62 ? 79.942 -38.438 -108.731 1.00 48.38 62 LYS A N 1
ATOM 488 C CA . LYS A 1 62 ? 78.871 -38.473 -107.691 1.00 48.38 62 LYS A CA 1
ATOM 489 C C . LYS A 1 62 ? 78.170 -37.135 -107.352 1.00 48.38 62 LYS A C 1
ATOM 491 O O . LYS A 1 62 ? 77.509 -37.037 -106.323 1.00 48.38 62 LYS A O 1
ATOM 496 N N . HIS A 1 63 ? 78.325 -36.074 -108.148 1.00 49.19 63 HIS A N 1
ATOM 497 C CA . HIS A 1 63 ? 77.860 -34.716 -107.778 1.00 49.19 63 HIS A CA 1
ATOM 498 C C . HIS A 1 63 ? 76.495 -34.271 -108.350 1.00 49.19 63 HIS A C 1
ATOM 500 O O . HIS A 1 63 ? 75.984 -33.238 -107.918 1.00 49.19 63 HIS A O 1
ATOM 506 N N . GLY A 1 64 ? 75.885 -35.017 -109.278 1.00 48.66 64 GLY A N 1
ATOM 507 C CA . GLY A 1 64 ? 74.615 -34.628 -109.919 1.00 48.66 64 GLY A CA 1
ATOM 508 C C . GLY A 1 64 ? 73.369 -34.826 -109.043 1.00 48.66 64 GLY A C 1
ATOM 509 O O . GLY A 1 64 ? 72.609 -33.887 -108.831 1.00 48.66 64 GLY A O 1
ATOM 510 N N . GLU A 1 65 ? 73.189 -36.019 -108.469 1.00 51.47 65 GLU A N 1
ATOM 511 C CA . GLU A 1 65 ? 71.949 -36.403 -107.763 1.00 51.47 65 GLU A CA 1
ATOM 512 C C . GLU A 1 65 ? 71.762 -35.716 -106.400 1.00 51.47 65 GLU A C 1
ATOM 514 O O . GLU A 1 65 ? 70.642 -35.377 -106.018 1.00 51.47 65 GLU A O 1
ATOM 519 N N . ARG A 1 66 ? 72.850 -35.430 -105.667 1.00 53.97 66 ARG A N 1
ATOM 520 C CA . ARG A 1 66 ? 72.763 -34.715 -104.378 1.00 53.97 66 ARG A CA 1
ATOM 521 C C . ARG A 1 66 ? 72.267 -33.276 -104.540 1.00 53.97 66 ARG A C 1
ATOM 523 O O . ARG A 1 66 ? 71.482 -32.828 -103.717 1.00 53.97 66 ARG A O 1
ATOM 530 N N . LYS A 1 67 ? 72.654 -32.571 -105.611 1.00 58.69 67 LYS A N 1
ATOM 531 C CA . LYS A 1 67 ? 72.213 -31.184 -105.854 1.00 58.69 67 LYS A CA 1
ATOM 532 C C . LYS A 1 67 ? 70.705 -31.072 -106.082 1.00 58.69 67 LYS A C 1
ATOM 534 O O . LYS A 1 67 ? 70.102 -30.087 -105.666 1.00 58.69 67 LYS A O 1
ATOM 539 N N . GLN A 1 68 ? 70.102 -32.067 -106.728 1.00 59.59 68 GLN A N 1
ATOM 540 C CA . GLN A 1 68 ? 68.683 -32.038 -107.077 1.00 59.59 68 GLN A CA 1
ATOM 541 C C . GLN A 1 68 ? 67.793 -32.274 -105.847 1.00 59.59 68 GLN A C 1
ATOM 543 O O . GLN A 1 68 ? 66.835 -31.533 -105.635 1.00 59.59 68 GLN A O 1
ATOM 548 N N . LYS A 1 69 ? 68.181 -33.211 -104.969 1.00 59.81 69 LYS A N 1
ATOM 549 C CA . LYS A 1 69 ? 67.466 -33.499 -103.714 1.00 59.81 69 LYS A CA 1
ATOM 550 C C . LYS A 1 69 ? 67.518 -32.325 -102.724 1.00 59.81 69 LYS A C 1
ATOM 552 O O . LYS A 1 69 ? 66.498 -31.952 -102.153 1.00 59.81 69 LYS A O 1
ATOM 557 N N . THR A 1 70 ? 68.674 -31.664 -102.605 1.00 60.75 70 THR A N 1
ATOM 558 C CA . THR A 1 70 ? 68.823 -30.459 -101.768 1.00 60.75 70 THR A CA 1
ATOM 559 C C . THR A 1 70 ? 67.984 -29.287 -102.293 1.00 60.75 70 THR A C 1
ATOM 561 O O . THR A 1 70 ? 67.436 -28.519 -101.504 1.00 60.75 70 THR A O 1
ATOM 564 N N . ALA A 1 71 ? 67.818 -29.153 -103.614 1.00 67.56 71 ALA A N 1
ATOM 565 C CA . ALA A 1 71 ? 66.982 -28.104 -104.201 1.00 67.56 71 ALA A CA 1
ATOM 566 C C . ALA A 1 71 ? 65.481 -28.298 -103.899 1.00 67.56 71 ALA A C 1
ATOM 568 O O . ALA A 1 71 ? 64.772 -27.321 -103.650 1.00 67.56 71 ALA A O 1
ATOM 569 N N . GLU A 1 72 ? 64.991 -29.540 -103.878 1.00 68.50 72 GLU A N 1
ATOM 570 C CA . GLU A 1 72 ? 63.604 -29.855 -103.503 1.00 68.50 72 GLU A CA 1
ATOM 571 C C . GLU A 1 72 ? 63.327 -29.650 -102.011 1.00 68.50 72 GLU A C 1
ATOM 573 O O . GLU A 1 72 ? 62.294 -29.082 -101.651 1.00 68.50 72 GLU A O 1
ATOM 578 N N . GLU A 1 73 ? 64.253 -30.046 -101.138 1.00 72.06 73 GLU A N 1
ATOM 579 C CA . GLU A 1 73 ? 64.153 -29.794 -99.694 1.00 72.06 73 GLU A CA 1
ATOM 580 C C . GLU A 1 73 ? 64.165 -28.289 -99.389 1.00 72.06 73 GLU A C 1
ATOM 582 O O . GLU A 1 73 ? 63.342 -27.810 -98.609 1.00 72.06 73 GLU A O 1
ATOM 587 N N . THR A 1 74 ? 64.998 -27.516 -100.093 1.00 72.75 74 THR A N 1
ATOM 588 C CA . THR A 1 74 ? 65.029 -26.049 -99.968 1.00 72.75 74 THR A CA 1
ATOM 589 C C . THR A 1 74 ? 63.692 -25.415 -100.372 1.00 72.75 74 THR A C 1
ATOM 591 O O . THR A 1 74 ? 63.210 -24.507 -99.697 1.00 72.75 74 THR A O 1
ATOM 594 N N . LYS A 1 75 ? 63.033 -25.917 -101.428 1.00 76.75 75 LYS A N 1
ATOM 595 C CA . LYS A 1 75 ? 61.694 -25.446 -101.832 1.00 76.75 75 LYS A CA 1
ATOM 596 C C . LYS A 1 75 ? 60.617 -25.760 -100.791 1.00 76.75 75 LYS A C 1
ATOM 598 O O . LYS A 1 75 ? 59.760 -24.917 -100.536 1.00 76.75 75 LYS A O 1
ATOM 603 N N . LYS A 1 76 ? 60.654 -26.948 -100.175 1.00 79.12 76 LYS A N 1
ATOM 604 C CA . LYS A 1 76 ? 59.716 -27.312 -99.097 1.00 79.12 76 LYS A CA 1
ATOM 605 C C . LYS A 1 76 ? 59.908 -26.422 -97.870 1.00 79.12 76 LYS A C 1
ATOM 607 O O . LYS A 1 76 ? 58.925 -25.902 -97.349 1.00 79.12 76 LYS A O 1
ATOM 612 N N . LEU A 1 77 ? 61.157 -26.179 -97.469 1.00 75.62 77 LEU A N 1
ATOM 613 C CA . LEU A 1 77 ? 61.485 -25.266 -96.370 1.00 75.62 77 LEU A CA 1
ATOM 614 C C . LEU A 1 77 ? 61.016 -23.833 -96.654 1.00 75.62 77 LEU A C 1
ATOM 616 O O . LEU A 1 77 ? 60.419 -23.213 -95.781 1.00 75.62 77 LEU A O 1
ATOM 620 N N . GLN A 1 78 ? 61.176 -23.335 -97.884 1.00 79.06 78 GLN A N 1
ATOM 621 C CA . GLN A 1 78 ? 60.648 -22.023 -98.283 1.00 79.06 78 GLN A CA 1
ATOM 622 C C . GLN A 1 78 ? 59.116 -21.946 -98.207 1.00 79.06 78 GLN A C 1
ATOM 624 O O . GLN A 1 78 ? 58.568 -20.898 -97.867 1.00 79.06 78 GLN A O 1
ATOM 629 N N . CYS A 1 79 ? 58.414 -23.040 -98.513 1.00 81.88 79 CYS A N 1
ATOM 630 C CA . CYS A 1 79 ? 56.959 -23.096 -98.403 1.00 81.88 79 CYS A CA 1
ATOM 631 C C . CYS A 1 79 ? 56.497 -23.069 -96.938 1.00 81.88 79 CYS A C 1
ATOM 633 O O . CYS A 1 79 ? 55.597 -22.305 -96.599 1.00 81.88 79 CYS A O 1
ATOM 635 N N . ILE A 1 80 ? 57.152 -23.842 -96.063 1.00 82.06 80 ILE A N 1
ATOM 636 C CA . ILE A 1 80 ? 56.879 -23.844 -94.615 1.00 82.06 80 ILE A CA 1
ATOM 637 C C . ILE A 1 80 ? 57.186 -22.471 -94.012 1.00 82.06 80 ILE A C 1
ATOM 639 O O . ILE A 1 80 ? 56.375 -21.938 -93.262 1.00 82.06 80 ILE A O 1
ATOM 643 N N . GLN A 1 81 ? 58.310 -21.857 -94.389 1.00 83.56 81 GLN A N 1
ATOM 644 C CA . GLN A 1 81 ? 58.686 -20.524 -93.921 1.00 83.56 81 GLN A CA 1
ATOM 645 C C . GLN A 1 81 ? 57.647 -19.465 -94.317 1.00 83.56 81 GLN A C 1
ATOM 647 O O . GLN A 1 81 ? 57.320 -18.599 -93.509 1.00 83.56 81 GLN A O 1
ATOM 652 N N . LYS A 1 82 ? 57.078 -19.556 -95.527 1.00 86.50 82 LYS A N 1
ATOM 653 C CA . LYS A 1 82 ? 55.977 -18.682 -95.956 1.00 86.50 82 LYS A CA 1
ATOM 654 C C . LYS A 1 82 ? 54.702 -18.882 -95.139 1.00 86.50 82 LYS A C 1
ATOM 656 O O . LYS A 1 82 ? 54.043 -17.897 -94.826 1.00 86.50 82 LYS A O 1
ATOM 661 N N . GLU A 1 83 ? 54.338 -20.120 -94.813 1.00 88.06 83 GLU A N 1
ATOM 662 C CA . GLU A 1 83 ? 53.156 -20.383 -93.981 1.00 88.06 83 GLU A CA 1
ATOM 663 C C . GLU A 1 83 ? 53.362 -19.939 -92.528 1.00 88.06 83 GLU A C 1
ATOM 665 O O . GLU A 1 83 ? 52.468 -19.320 -91.956 1.00 88.06 83 GLU A O 1
ATOM 670 N N . MET A 1 84 ? 54.556 -20.131 -91.955 1.00 83.06 84 MET A N 1
ATOM 671 C CA . MET A 1 84 ? 54.874 -19.586 -90.629 1.00 83.06 84 MET A CA 1
ATOM 672 C C . MET A 1 84 ? 54.795 -18.057 -90.606 1.00 83.06 84 MET A C 1
ATOM 674 O O . MET A 1 84 ? 54.163 -17.501 -89.719 1.00 83.06 84 MET A O 1
ATOM 678 N N . GLN A 1 85 ? 55.324 -17.376 -91.629 1.00 87.56 85 GLN A N 1
ATOM 679 C CA . GLN A 1 85 ? 55.210 -15.916 -91.740 1.00 87.56 85 GLN A CA 1
ATOM 680 C C . GLN A 1 85 ? 53.755 -15.430 -91.820 1.00 87.56 85 GLN A C 1
ATOM 682 O O . GLN A 1 85 ? 53.434 -14.367 -91.291 1.00 87.56 85 GLN A O 1
ATOM 687 N N . LYS A 1 86 ? 52.860 -16.190 -92.467 1.00 88.56 86 LYS A N 1
ATOM 688 C CA . LYS A 1 86 ? 51.425 -15.865 -92.492 1.00 88.56 86 LYS A CA 1
ATOM 689 C C . LYS A 1 86 ? 50.777 -16.042 -91.122 1.00 88.56 86 LYS A C 1
ATOM 691 O O . LYS A 1 86 ? 49.992 -15.187 -90.723 1.00 88.56 86 LYS A O 1
ATOM 696 N N . LEU A 1 87 ? 51.094 -17.127 -90.415 1.00 86.19 87 LEU A N 1
ATOM 697 C CA . LEU A 1 87 ? 50.579 -17.373 -89.067 1.00 86.19 87 LEU A CA 1
ATOM 698 C C . LEU A 1 87 ? 51.072 -16.311 -88.080 1.00 86.19 87 LEU A C 1
ATOM 700 O O . LEU A 1 87 ? 50.262 -15.771 -87.333 1.00 86.19 87 LEU A O 1
ATOM 704 N N . ASP A 1 88 ? 52.350 -15.932 -88.143 1.00 86.81 88 ASP A N 1
ATOM 705 C CA . ASP A 1 88 ? 52.907 -14.849 -87.325 1.00 86.81 88 ASP A CA 1
ATOM 706 C C . ASP A 1 88 ? 52.194 -13.516 -87.595 1.00 86.81 88 ASP A C 1
ATOM 708 O O . ASP A 1 88 ? 51.876 -12.777 -86.662 1.00 86.81 88 ASP A O 1
ATOM 712 N N . ALA A 1 89 ? 51.876 -13.220 -88.861 1.00 87.88 89 ALA A N 1
ATOM 713 C CA . ALA A 1 89 ? 51.121 -12.023 -89.224 1.00 87.88 89 ALA A CA 1
ATOM 714 C C . ALA A 1 89 ? 49.676 -12.051 -88.691 1.00 87.88 89 ALA A C 1
ATOM 716 O O . ALA A 1 89 ? 49.184 -11.028 -88.211 1.00 87.88 89 ALA A O 1
ATOM 717 N N . LEU A 1 90 ? 49.002 -13.207 -88.733 1.00 90.19 90 LEU A N 1
ATOM 718 C CA . LEU A 1 90 ? 47.654 -13.376 -88.178 1.00 90.19 90 LEU A CA 1
ATOM 719 C C . LEU A 1 90 ? 47.647 -13.207 -86.657 1.00 90.19 90 LEU A C 1
ATOM 721 O O . LEU A 1 90 ? 46.860 -12.416 -86.140 1.00 90.19 90 LEU A O 1
ATOM 725 N N . VAL A 1 91 ? 48.566 -13.874 -85.954 1.00 89.50 91 VAL A N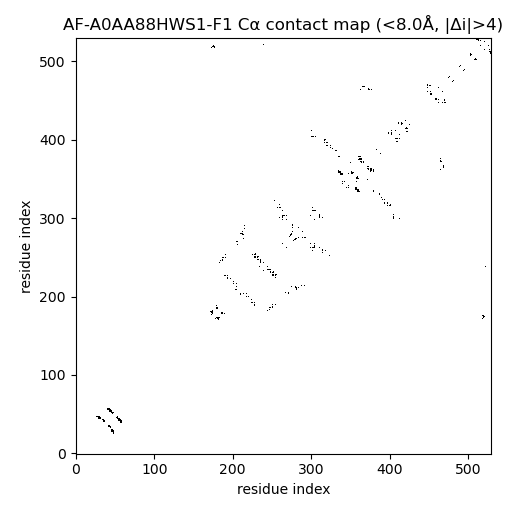 1
ATOM 726 C CA . VAL A 1 91 ? 48.705 -13.755 -84.496 1.00 89.50 91 VAL A CA 1
ATOM 727 C C . VAL A 1 91 ? 49.045 -12.319 -84.107 1.00 89.50 91 VAL A C 1
ATOM 729 O O . VAL A 1 91 ? 48.453 -11.778 -83.178 1.00 89.50 91 VAL A O 1
ATOM 732 N N . SER A 1 92 ? 49.951 -11.660 -84.834 1.00 89.31 92 SER A N 1
ATOM 733 C CA . SER A 1 92 ? 50.292 -10.258 -84.582 1.00 89.31 92 SER A CA 1
ATOM 734 C C . SER A 1 92 ? 49.074 -9.338 -84.718 1.00 89.31 92 SER A C 1
ATOM 736 O O . SER A 1 92 ? 48.876 -8.464 -83.871 1.00 89.31 92 SER A O 1
ATOM 738 N N . ASN A 1 93 ? 48.229 -9.569 -85.726 1.00 91.56 93 ASN A N 1
ATOM 739 C CA . ASN A 1 93 ? 47.003 -8.805 -85.930 1.00 91.56 93 ASN A CA 1
ATOM 740 C C . ASN A 1 93 ? 45.959 -9.065 -84.827 1.00 91.56 93 ASN A C 1
ATOM 742 O O . ASN A 1 93 ? 45.406 -8.120 -84.270 1.00 91.56 93 ASN A O 1
ATOM 746 N N . GLU A 1 94 ? 45.720 -10.324 -84.454 1.00 91.00 94 GLU A N 1
ATOM 747 C CA . GLU A 1 94 ? 44.784 -10.664 -83.372 1.00 91.00 94 GLU A CA 1
ATOM 748 C C . GLU A 1 94 ? 45.243 -10.114 -82.016 1.00 91.00 94 GLU A C 1
ATOM 750 O O . GLU A 1 94 ? 44.443 -9.549 -81.266 1.00 91.00 94 GLU A O 1
ATOM 755 N N . VAL A 1 95 ? 46.544 -10.192 -81.721 1.00 91.25 95 VAL A N 1
ATOM 756 C CA . VAL A 1 95 ? 47.134 -9.591 -80.519 1.00 91.25 95 VAL A CA 1
ATOM 757 C C . VAL A 1 95 ? 46.970 -8.071 -80.529 1.00 91.25 95 VAL A C 1
ATOM 759 O O . VAL A 1 95 ? 46.683 -7.493 -79.481 1.00 91.25 95 VAL A O 1
ATOM 762 N N . ALA A 1 96 ? 47.116 -7.410 -81.682 1.00 91.44 96 ALA A N 1
ATOM 763 C CA . ALA A 1 96 ? 46.899 -5.969 -81.795 1.00 91.44 96 ALA A CA 1
ATOM 764 C C . ALA A 1 96 ? 45.435 -5.583 -81.510 1.00 91.44 96 ALA A C 1
ATOM 766 O O . ALA A 1 96 ? 45.188 -4.665 -80.727 1.00 91.44 96 ALA A O 1
ATOM 767 N N . ILE A 1 97 ? 44.470 -6.327 -82.061 1.00 92.06 97 ILE A N 1
ATOM 768 C CA . ILE A 1 97 ? 43.031 -6.111 -81.824 1.00 92.06 97 ILE A CA 1
ATOM 769 C C . ILE A 1 97 ? 42.678 -6.319 -80.343 1.00 92.06 97 ILE A C 1
ATOM 771 O O . ILE A 1 97 ? 41.955 -5.512 -79.747 1.00 92.06 97 ILE A O 1
ATOM 775 N N . LEU A 1 98 ? 43.204 -7.380 -79.723 1.00 89.75 98 LEU A N 1
ATOM 776 C CA . LEU A 1 98 ? 42.992 -7.653 -78.301 1.00 89.75 98 LEU A CA 1
ATOM 777 C C . LEU A 1 98 ? 43.611 -6.570 -77.415 1.00 89.75 98 LEU A C 1
ATOM 779 O O . LEU A 1 98 ? 42.950 -6.111 -76.485 1.00 89.75 98 LEU A O 1
ATOM 783 N N . ARG A 1 99 ? 44.831 -6.105 -77.717 1.00 91.81 99 ARG A N 1
ATOM 784 C CA . ARG A 1 99 ? 45.467 -4.990 -76.991 1.00 91.81 99 ARG A CA 1
ATOM 785 C C . ARG A 1 99 ? 44.618 -3.725 -77.054 1.00 91.81 99 ARG A C 1
ATOM 787 O O . ARG A 1 99 ? 44.329 -3.148 -76.011 1.00 91.81 99 ARG A O 1
ATOM 794 N N . GLN A 1 100 ? 44.143 -3.358 -78.243 1.00 92.62 100 GLN A N 1
ATOM 795 C CA . GLN A 1 100 ? 43.283 -2.188 -78.418 1.00 92.62 100 GLN A CA 1
ATOM 796 C C . GLN A 1 100 ? 41.960 -2.324 -77.643 1.00 92.62 100 GLN A C 1
ATOM 798 O O . GLN A 1 100 ? 41.475 -1.362 -77.046 1.00 92.62 100 GLN A O 1
ATOM 803 N N . SER A 1 101 ? 41.392 -3.532 -77.599 1.00 92.19 101 SER A N 1
ATOM 804 C CA . SER A 1 101 ? 40.173 -3.818 -76.832 1.00 92.19 101 SER A CA 1
ATOM 805 C C . SER A 1 101 ? 40.402 -3.732 -75.318 1.00 92.19 101 SER A C 1
ATOM 807 O O . SER A 1 101 ? 39.562 -3.183 -74.605 1.00 92.19 101 SER A O 1
ATOM 809 N N . ILE A 1 102 ? 41.544 -4.224 -74.824 1.00 90.81 102 ILE A N 1
ATOM 810 C CA . ILE A 1 102 ? 41.937 -4.131 -73.410 1.00 90.81 102 ILE A CA 1
ATOM 811 C C . ILE A 1 102 ? 42.161 -2.671 -73.013 1.00 90.81 102 ILE A C 1
ATOM 813 O O . ILE A 1 102 ? 41.666 -2.244 -71.971 1.00 90.81 102 ILE A O 1
ATOM 817 N N . GLU A 1 103 ? 42.851 -1.885 -73.840 1.00 93.25 103 GLU A N 1
ATOM 818 C CA . GLU A 1 103 ? 43.063 -0.454 -73.597 1.00 93.25 103 GLU A CA 1
ATOM 819 C C . GLU A 1 103 ? 41.731 0.304 -73.521 1.00 93.25 103 GLU A C 1
ATOM 821 O O . GLU A 1 103 ? 41.493 1.047 -72.567 1.00 93.25 103 GLU A O 1
ATOM 826 N N . ALA A 1 104 ? 40.812 0.049 -74.458 1.00 92.88 104 ALA A N 1
ATOM 827 C CA . ALA A 1 104 ? 39.482 0.653 -74.445 1.00 92.88 104 ALA A CA 1
AT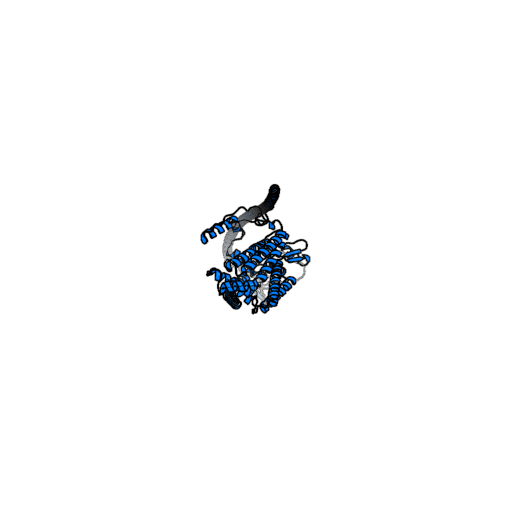OM 828 C C . ALA A 1 104 ? 38.657 0.252 -73.206 1.00 92.88 104 ALA A C 1
ATOM 830 O O . ALA A 1 104 ? 37.977 1.094 -72.615 1.00 92.88 104 ALA A O 1
ATOM 831 N N . ALA A 1 105 ? 38.713 -1.017 -72.790 1.00 91.00 105 ALA A N 1
ATOM 832 C CA . ALA A 1 105 ? 38.036 -1.493 -71.584 1.00 91.00 105 ALA A CA 1
ATOM 833 C C . ALA A 1 105 ? 38.631 -0.875 -70.306 1.00 91.00 105 ALA A C 1
ATOM 835 O O . ALA A 1 105 ? 37.889 -0.458 -69.418 1.00 91.00 105 ALA A O 1
ATOM 836 N N . SER A 1 106 ? 39.959 -0.753 -70.247 1.00 91.06 106 SER A N 1
ATOM 837 C CA . SER A 1 106 ? 40.688 -0.170 -69.115 1.00 91.06 106 SER A CA 1
ATOM 838 C C . SER A 1 106 ? 40.367 1.314 -68.945 1.00 91.06 106 SER A C 1
ATOM 840 O O . SER A 1 106 ? 40.147 1.778 -67.826 1.00 91.06 106 SER A O 1
ATOM 842 N N . LEU A 1 107 ? 40.250 2.050 -70.055 1.00 93.00 107 LEU A N 1
ATOM 843 C CA . LEU A 1 107 ? 39.827 3.448 -70.037 1.00 93.00 107 LEU A CA 1
ATOM 844 C C . LEU A 1 107 ? 38.399 3.596 -69.485 1.00 93.00 107 LEU A C 1
ATOM 846 O O . LEU A 1 107 ? 38.171 4.383 -68.570 1.00 93.00 107 LEU A O 1
ATOM 850 N N . ARG A 1 108 ? 37.450 2.779 -69.969 1.00 93.81 108 ARG A N 1
ATOM 851 C CA . ARG A 1 108 ? 36.053 2.796 -69.489 1.00 93.81 108 ARG A CA 1
ATOM 852 C C . ARG A 1 108 ? 35.933 2.449 -68.006 1.00 93.81 108 ARG A C 1
ATOM 854 O O . ARG A 1 108 ? 35.095 3.030 -67.314 1.00 93.81 108 ARG A O 1
ATOM 861 N N . LEU A 1 109 ? 36.749 1.513 -67.520 1.00 91.50 109 LEU A N 1
ATOM 862 C CA . LEU A 1 109 ? 36.808 1.165 -66.102 1.00 91.50 109 LEU A CA 1
ATOM 863 C C . LEU A 1 109 ? 37.300 2.356 -65.273 1.00 91.50 109 LEU A C 1
ATOM 865 O O . LEU A 1 109 ? 36.652 2.711 -64.293 1.00 91.50 109 LEU A O 1
ATOM 869 N N . SER A 1 110 ? 38.384 3.012 -65.702 1.00 92.75 110 SER A N 1
ATOM 870 C CA . SER A 1 110 ? 38.919 4.198 -65.022 1.00 92.75 110 SER A CA 1
ATOM 871 C C . SER A 1 110 ? 37.899 5.340 -64.968 1.00 92.75 110 SER A C 1
ATOM 873 O O . SER A 1 110 ? 37.705 5.947 -63.914 1.00 92.75 110 SER A O 1
ATOM 875 N N . ASP A 1 111 ? 37.190 5.600 -66.067 1.00 92.38 111 ASP A N 1
ATOM 876 C CA . ASP A 1 111 ? 36.152 6.635 -66.110 1.00 92.38 111 ASP A CA 1
ATOM 877 C C . ASP A 1 111 ? 34.961 6.300 -65.200 1.00 92.38 111 ASP A C 1
ATOM 879 O O . ASP A 1 111 ? 34.445 7.174 -64.496 1.00 92.38 111 ASP A O 1
ATOM 883 N N . SER A 1 112 ? 34.551 5.029 -65.163 1.00 91.56 112 SER A N 1
ATOM 884 C CA . SER A 1 112 ? 33.482 4.554 -64.276 1.00 91.56 112 SER A CA 1
ATOM 885 C C . SER A 1 112 ? 33.885 4.652 -62.803 1.00 91.56 112 SER A C 1
ATOM 887 O O . SER A 1 112 ? 33.087 5.099 -61.981 1.00 91.56 112 SER A O 1
ATOM 889 N N . GLN A 1 113 ? 35.134 4.316 -62.475 1.00 91.06 113 GLN A N 1
ATOM 890 C CA . GLN A 1 113 ? 35.672 4.415 -61.120 1.00 91.06 113 GLN A CA 1
ATOM 891 C C . GLN A 1 113 ? 35.728 5.872 -60.639 1.00 91.06 113 GLN A C 1
ATOM 893 O O . GLN A 1 113 ? 35.216 6.184 -59.569 1.00 91.06 113 GLN A O 1
ATOM 898 N N . LYS A 1 114 ? 36.212 6.803 -61.473 1.00 92.88 114 LYS A N 1
ATOM 899 C CA . LYS A 1 114 ? 36.194 8.245 -61.154 1.00 92.88 114 LYS A CA 1
ATOM 900 C C . LYS A 1 114 ? 34.784 8.800 -60.957 1.00 92.88 114 LYS A C 1
ATOM 902 O O . LYS A 1 114 ? 34.597 9.798 -60.259 1.00 92.88 114 LYS A O 1
ATOM 907 N N . ARG A 1 115 ? 33.789 8.232 -61.645 1.00 92.88 115 ARG A N 1
ATOM 908 C CA . ARG A 1 115 ? 32.382 8.609 -61.465 1.00 92.88 115 ARG A CA 1
ATOM 909 C C . ARG A 1 115 ? 31.835 8.076 -60.142 1.00 92.88 115 ARG A C 1
ATOM 911 O O . ARG A 1 115 ? 31.129 8.816 -59.465 1.00 92.88 115 ARG A O 1
ATOM 918 N N . TYR A 1 116 ? 32.175 6.840 -59.782 1.00 92.12 116 TYR A N 1
ATOM 919 C CA . TYR A 1 116 ? 31.820 6.244 -58.494 1.00 92.12 116 TYR A CA 1
ATOM 920 C C . TYR A 1 116 ? 32.407 7.047 -57.325 1.00 92.12 116 TYR A C 1
ATOM 922 O O . TYR A 1 116 ? 31.656 7.485 -56.463 1.00 92.12 116 TYR A O 1
ATOM 930 N N . GLU A 1 117 ? 33.709 7.341 -57.356 1.00 90.50 117 GLU A N 1
ATOM 931 C CA . GLU A 1 117 ? 34.397 8.098 -56.297 1.00 90.50 117 GLU A CA 1
ATOM 932 C C . GLU A 1 117 ? 33.803 9.505 -56.113 1.00 90.50 117 GLU A C 1
ATOM 934 O O . GLU A 1 117 ? 33.645 9.977 -54.989 1.00 90.50 117 GLU A O 1
ATOM 939 N N . ARG A 1 118 ? 33.399 10.171 -57.207 1.00 92.62 118 ARG A N 1
ATOM 940 C CA . ARG A 1 118 ? 32.685 11.457 -57.126 1.00 92.62 118 ARG A CA 1
ATOM 941 C C . ARG A 1 118 ? 31.312 11.333 -56.471 1.00 92.62 118 ARG A C 1
ATOM 943 O O . ARG A 1 118 ? 30.985 12.155 -55.624 1.00 92.62 118 ARG A O 1
ATOM 950 N N . ALA A 1 119 ? 30.527 10.327 -56.853 1.00 88.75 119 ALA A N 1
ATOM 951 C CA . ALA A 1 119 ? 29.210 10.098 -56.264 1.00 88.75 119 ALA A CA 1
ATOM 952 C C . ALA A 1 119 ? 29.306 9.719 -54.776 1.00 88.75 119 ALA A C 1
ATOM 954 O O . ALA A 1 119 ? 28.468 10.127 -53.978 1.00 88.75 119 ALA A O 1
ATOM 955 N N . GLU A 1 120 ? 30.340 8.971 -54.387 1.00 90.12 120 GLU A N 1
ATOM 956 C CA . GLU A 1 120 ? 30.612 8.625 -52.991 1.00 90.12 120 GLU A CA 1
ATOM 957 C C . GLU A 1 120 ? 31.004 9.858 -52.165 1.00 90.12 120 GLU A C 1
ATOM 959 O O . GLU A 1 120 ? 30.478 10.051 -51.068 1.00 90.12 120 GLU A O 1
ATOM 964 N N . ALA A 1 121 ? 31.861 10.731 -52.703 1.00 88.12 121 ALA A N 1
ATOM 965 C CA . ALA A 1 121 ? 32.214 11.991 -52.052 1.00 88.12 121 ALA A CA 1
ATOM 966 C C . ALA A 1 121 ? 30.983 12.889 -51.838 1.00 88.12 121 ALA A C 1
ATOM 968 O O . ALA A 1 121 ? 30.763 13.372 -50.727 1.00 88.12 121 ALA A O 1
ATOM 969 N N . GLU A 1 122 ? 30.145 13.040 -52.869 1.00 93.25 122 GLU A N 1
ATOM 970 C CA . GLU A 1 122 ? 28.896 13.808 -52.800 1.00 93.25 122 GLU A CA 1
ATOM 971 C C . GLU A 1 122 ? 27.906 13.198 -51.793 1.00 93.25 122 GLU A C 1
ATOM 973 O O . GLU A 1 122 ? 27.305 13.913 -50.994 1.00 93.25 122 GLU A O 1
ATOM 978 N N . PHE A 1 123 ? 27.783 11.867 -51.753 1.00 90.69 123 PHE A N 1
ATOM 979 C CA . PHE A 1 123 ? 26.947 11.173 -50.772 1.00 90.69 123 PHE A CA 1
ATOM 980 C C . PHE A 1 123 ? 27.423 11.402 -49.333 1.00 90.69 123 PHE A C 1
ATOM 982 O O . PHE A 1 123 ? 26.607 11.647 -48.443 1.00 90.69 123 PHE A O 1
ATOM 989 N N . ILE A 1 124 ? 28.734 11.331 -49.082 1.00 87.81 124 ILE A N 1
ATOM 990 C CA . ILE A 1 124 ? 29.305 11.572 -47.751 1.00 87.81 124 ILE A CA 1
ATOM 991 C C . ILE A 1 124 ? 29.074 13.024 -47.322 1.00 87.81 124 ILE A C 1
ATOM 993 O O . ILE A 1 124 ? 28.725 13.262 -46.165 1.00 87.81 124 ILE A O 1
ATOM 997 N N . GLU A 1 125 ? 29.241 13.983 -48.231 1.00 90.62 125 GLU A N 1
ATOM 998 C CA . GLU A 1 125 ? 28.993 15.401 -47.962 1.00 90.62 125 GLU A CA 1
ATOM 999 C C . GLU A 1 125 ? 27.514 15.668 -47.658 1.00 90.62 125 GLU A C 1
ATOM 1001 O O . GLU A 1 125 ? 27.198 16.230 -46.609 1.00 90.62 125 GLU A O 1
ATOM 1006 N N . ALA A 1 126 ? 26.599 15.157 -48.488 1.00 88.50 126 ALA A N 1
ATOM 1007 C CA . ALA A 1 126 ? 25.160 15.259 -48.255 1.00 88.50 126 ALA A CA 1
ATOM 1008 C C . ALA A 1 126 ? 24.734 14.593 -46.935 1.00 88.50 126 ALA A C 1
ATOM 1010 O O . ALA A 1 126 ? 23.863 15.098 -46.227 1.00 88.50 126 ALA A O 1
ATOM 1011 N N . LYS A 1 127 ? 25.363 13.470 -46.566 1.00 87.88 127 LYS A N 1
ATOM 1012 C CA . LYS A 1 127 ? 25.102 12.779 -45.297 1.00 87.88 127 LYS A CA 1
ATOM 1013 C C . LYS A 1 127 ? 25.575 13.590 -44.088 1.00 87.88 127 LYS A C 1
ATOM 1015 O O . LYS A 1 127 ? 24.884 13.583 -43.071 1.00 87.88 127 LYS A O 1
ATOM 1020 N N . LYS A 1 128 ? 26.726 14.266 -44.186 1.00 88.75 128 LYS A N 1
ATOM 1021 C CA . LYS A 1 128 ? 27.217 15.176 -43.139 1.00 88.75 128 LYS A CA 1
ATOM 1022 C C . LYS A 1 128 ? 26.296 16.381 -42.983 1.00 88.75 128 LYS A C 1
ATOM 1024 O O . LYS A 1 128 ? 25.844 16.625 -41.873 1.00 88.75 128 LYS A O 1
ATOM 1029 N N . ASP A 1 129 ? 25.930 17.046 -44.080 1.00 89.50 129 ASP A N 1
ATOM 1030 C CA . ASP A 1 129 ? 24.994 18.177 -44.017 1.00 89.50 129 ASP A CA 1
ATOM 1031 C C . ASP A 1 129 ? 23.650 17.741 -43.414 1.00 89.50 129 ASP A C 1
ATOM 1033 O O . ASP A 1 129 ? 23.159 18.369 -42.482 1.00 89.50 129 ASP A O 1
ATOM 1037 N N . LEU A 1 130 ? 23.093 16.600 -43.837 1.00 85.00 130 LEU A N 1
ATOM 1038 C CA . LEU A 1 130 ? 21.858 16.067 -43.254 1.00 85.00 130 LEU A CA 1
ATOM 1039 C C . LEU A 1 130 ? 21.976 15.815 -41.742 1.00 85.00 130 LEU A C 1
ATOM 1041 O O . LEU A 1 130 ? 21.030 16.103 -41.005 1.00 85.00 130 LEU A O 1
ATOM 1045 N N . PHE A 1 131 ? 23.106 15.276 -41.281 1.00 89.88 131 PHE A N 1
ATOM 1046 C CA . PHE A 1 131 ? 23.362 15.057 -39.859 1.00 89.88 131 PHE A CA 1
ATOM 1047 C C . PHE A 1 131 ? 23.410 16.386 -39.094 1.00 89.88 131 PHE A C 1
ATOM 1049 O O . PHE A 1 131 ? 22.662 16.549 -38.132 1.00 89.88 131 PHE A O 1
ATOM 1056 N N . ASP A 1 132 ? 24.170 17.365 -39.586 1.00 89.25 132 ASP A N 1
ATOM 1057 C CA . ASP A 1 132 ? 24.313 18.682 -38.957 1.00 89.25 132 ASP A CA 1
ATOM 1058 C C . ASP A 1 132 ? 22.971 19.437 -38.902 1.00 89.25 132 ASP A C 1
ATOM 1060 O O . ASP A 1 132 ? 22.621 20.065 -37.898 1.00 89.25 132 ASP A O 1
ATOM 1064 N N . LYS A 1 133 ? 22.156 19.364 -39.969 1.00 89.00 133 LYS A N 1
ATOM 1065 C CA . LYS A 1 133 ? 20.802 19.952 -39.975 1.00 89.00 133 LYS A CA 1
ATOM 1066 C C . LYS A 1 133 ? 19.879 19.257 -38.978 1.00 89.00 133 LYS A C 1
ATOM 1068 O O . LYS A 1 133 ? 19.041 19.927 -38.371 1.00 89.00 133 LYS A O 1
ATOM 1073 N N . LYS A 1 134 ? 20.006 17.937 -38.817 1.00 84.06 134 LYS A N 1
ATOM 1074 C CA . LYS A 1 134 ? 19.198 17.158 -37.875 1.00 84.06 134 LYS A CA 1
ATOM 1075 C C . LYS A 1 134 ? 19.563 17.489 -36.428 1.00 84.06 134 LYS A C 1
ATOM 1077 O O . LYS A 1 134 ? 18.658 17.789 -35.657 1.00 84.06 134 LYS A O 1
ATOM 1082 N N . GLU A 1 135 ? 20.852 17.537 -36.103 1.00 88.44 135 GLU A N 1
ATOM 1083 C CA . GLU A 1 135 ? 21.344 17.940 -34.780 1.00 88.44 135 GLU A CA 1
ATOM 1084 C C . GLU A 1 135 ? 20.891 19.366 -34.441 1.00 88.44 135 GLU A C 1
ATOM 1086 O O . GLU A 1 135 ? 20.337 19.620 -33.374 1.00 88.44 135 GLU A O 1
ATOM 1091 N N . LYS A 1 136 ? 20.992 20.299 -35.398 1.00 86.56 136 LYS A N 1
ATOM 1092 C CA . LYS A 1 136 ? 20.502 21.669 -35.208 1.00 86.56 136 LYS A CA 1
ATOM 1093 C C . LYS A 1 136 ? 18.988 21.737 -34.989 1.00 86.56 136 LYS A C 1
ATOM 1095 O O . LYS A 1 136 ? 18.529 22.555 -34.194 1.00 86.56 136 LYS A O 1
ATOM 1100 N N . LYS A 1 137 ? 18.199 20.910 -35.685 1.00 90.31 137 LYS A N 1
ATOM 1101 C CA . LYS A 1 137 ? 16.748 20.808 -35.460 1.00 90.31 137 LYS A CA 1
ATOM 1102 C C . LYS A 1 137 ? 16.453 20.282 -34.053 1.00 90.31 137 LYS A C 1
ATOM 1104 O O . LYS A 1 137 ? 15.578 20.833 -33.391 1.00 90.31 137 LYS A O 1
ATOM 1109 N N . GLU A 1 138 ? 17.147 19.235 -33.615 1.00 86.31 138 GLU A N 1
ATOM 1110 C CA . GLU A 1 138 ? 16.979 18.645 -32.281 1.00 86.31 138 GLU A CA 1
ATOM 1111 C C . GLU A 1 138 ? 17.327 19.666 -31.189 1.00 86.31 138 GLU A C 1
ATOM 1113 O O . GLU A 1 138 ? 16.485 19.930 -30.334 1.00 86.31 138 GLU A O 1
ATOM 1118 N N . LEU A 1 139 ? 18.457 20.370 -31.313 1.00 88.38 139 LEU A N 1
ATOM 1119 C CA . LEU A 1 139 ? 18.854 21.446 -30.397 1.00 88.38 139 LEU A CA 1
ATOM 1120 C C . LEU A 1 139 ? 17.820 22.583 -30.330 1.00 88.38 139 LEU A C 1
ATOM 1122 O O . LEU A 1 139 ? 17.479 23.069 -29.255 1.00 88.38 139 LEU A O 1
ATOM 1126 N N . LEU A 1 140 ? 17.294 23.024 -31.479 1.00 87.00 140 LEU A N 1
ATOM 1127 C CA . LEU A 1 140 ? 16.250 24.056 -31.514 1.00 87.00 140 LEU A CA 1
ATOM 1128 C C . LEU A 1 140 ? 14.936 23.572 -30.890 1.00 87.00 140 LEU A C 1
ATOM 1130 O O . LEU A 1 140 ? 14.215 24.372 -30.297 1.00 87.00 140 LEU A O 1
ATOM 1134 N N . THR A 1 141 ? 14.628 22.281 -31.020 1.00 82.31 141 THR A N 1
ATOM 1135 C CA . THR A 1 141 ? 13.441 21.669 -30.408 1.00 82.31 141 THR A CA 1
ATOM 1136 C C . THR A 1 141 ? 13.591 21.616 -28.891 1.00 82.31 141 THR A C 1
ATOM 1138 O O . THR A 1 141 ? 12.662 21.987 -28.180 1.00 82.31 141 THR A O 1
ATOM 1141 N N . GLU A 1 142 ? 14.768 21.234 -28.398 1.00 87.94 142 GLU A N 1
ATOM 1142 C CA . GLU A 1 142 ? 15.094 21.241 -26.971 1.00 87.94 142 GLU A CA 1
ATOM 1143 C C . GLU A 1 142 ? 15.001 22.658 -26.390 1.00 87.94 142 GLU A C 1
ATOM 1145 O O . GLU A 1 142 ? 14.274 22.879 -25.425 1.00 87.94 142 GLU A O 1
ATOM 1150 N N . HIS A 1 143 ? 15.615 23.648 -27.049 1.00 87.50 143 HIS A N 1
ATOM 1151 C CA . HIS A 1 143 ? 15.492 25.052 -26.650 1.00 87.50 143 HIS A CA 1
ATOM 1152 C C . HIS A 1 143 ? 14.037 25.536 -26.615 1.00 87.50 143 HIS A C 1
ATOM 1154 O O . HIS A 1 143 ? 13.662 26.265 -25.697 1.00 87.50 143 HIS A O 1
ATOM 1160 N N . LEU A 1 144 ? 13.212 25.155 -27.597 1.00 82.81 144 LEU A N 1
ATOM 1161 C CA . LEU A 1 144 ? 11.793 25.507 -27.607 1.00 82.81 144 LEU A CA 1
ATOM 1162 C C . LEU A 1 144 ? 11.058 24.891 -26.411 1.00 82.81 144 LEU A C 1
ATOM 1164 O O . LEU A 1 144 ? 10.293 25.598 -25.762 1.00 82.81 144 LEU A O 1
ATOM 1168 N N . CYS A 1 145 ? 11.318 23.620 -26.088 1.00 81.12 145 CYS A N 1
ATOM 1169 C CA . CYS A 1 145 ? 10.727 22.960 -24.921 1.00 81.12 145 CYS A CA 1
ATOM 1170 C C . CYS A 1 145 ? 11.126 23.674 -23.625 1.00 81.12 145 CYS A C 1
ATOM 1172 O O . CYS A 1 145 ? 10.255 24.019 -22.835 1.00 81.12 145 CYS A O 1
ATOM 1174 N N . THR A 1 146 ? 12.407 24.019 -23.459 1.00 85.62 146 THR A N 1
ATOM 1175 C CA . THR A 1 146 ? 12.876 24.777 -22.288 1.00 85.62 146 THR A CA 1
ATOM 1176 C C . THR A 1 146 ? 12.221 26.158 -22.182 1.00 85.62 146 THR A C 1
ATOM 1178 O O . THR A 1 146 ? 11.936 26.631 -21.082 1.00 85.62 146 THR A O 1
ATOM 1181 N N . ILE A 1 147 ? 11.984 26.839 -23.310 1.00 86.56 147 ILE A N 1
ATOM 1182 C CA . ILE A 1 147 ? 11.273 28.126 -23.320 1.00 86.56 147 ILE A CA 1
ATOM 1183 C C . ILE A 1 147 ? 9.811 27.931 -22.911 1.00 86.56 147 ILE A C 1
ATOM 1185 O O . ILE A 1 147 ? 9.321 28.713 -22.102 1.00 86.56 147 ILE A O 1
ATOM 1189 N N . ILE A 1 148 ? 9.131 26.910 -23.440 1.00 83.69 148 ILE A N 1
ATOM 1190 C CA . ILE A 1 148 ? 7.740 26.596 -23.084 1.00 83.69 148 ILE A CA 1
ATOM 1191 C C . ILE A 1 148 ? 7.639 26.286 -21.590 1.00 83.69 148 ILE A C 1
ATOM 1193 O O . ILE A 1 148 ? 6.837 26.914 -20.912 1.00 83.69 148 ILE A O 1
ATOM 1197 N N . GLU A 1 149 ? 8.496 25.416 -21.056 1.00 84.31 149 GLU A N 1
ATOM 1198 C CA . GLU A 1 149 ? 8.535 25.092 -19.624 1.00 84.31 149 GLU A CA 1
ATOM 1199 C C . GLU A 1 149 ? 8.752 26.339 -18.762 1.00 84.31 149 GLU A C 1
ATOM 1201 O O . GLU A 1 149 ? 8.022 26.566 -17.800 1.00 84.31 149 GLU A O 1
ATOM 1206 N N . ARG A 1 150 ? 9.707 27.205 -19.132 1.00 85.38 150 ARG A N 1
ATOM 1207 C CA . ARG A 1 150 ? 9.919 28.475 -18.422 1.00 85.38 150 ARG A CA 1
ATOM 1208 C C . ARG A 1 150 ? 8.702 29.389 -18.488 1.00 85.38 150 ARG A C 1
ATOM 1210 O O . ARG A 1 150 ? 8.410 30.054 -17.502 1.00 85.38 150 ARG A O 1
ATOM 1217 N N . LEU A 1 151 ? 8.030 29.471 -19.634 1.00 81.25 151 LEU A N 1
ATOM 1218 C CA . LEU A 1 151 ? 6.841 30.306 -19.792 1.00 81.25 151 LEU A CA 1
ATOM 1219 C C . LEU A 1 151 ? 5.647 29.753 -19.011 1.00 81.25 151 LEU A C 1
ATOM 1221 O O . LEU A 1 151 ? 4.917 30.550 -18.431 1.00 81.25 151 LEU A O 1
ATOM 1225 N N . GLU A 1 152 ? 5.471 28.434 -18.950 1.00 83.06 152 GLU A N 1
ATOM 1226 C CA . GLU A 1 152 ? 4.443 27.791 -18.122 1.00 83.06 152 GLU A CA 1
ATOM 1227 C C . GLU A 1 152 ? 4.713 28.019 -16.632 1.00 83.06 152 GLU A C 1
ATOM 1229 O O . GLU A 1 152 ? 3.798 28.409 -15.915 1.00 83.06 152 GLU A O 1
ATOM 1234 N N . ILE A 1 153 ? 5.971 27.919 -16.180 1.00 83.00 153 ILE A N 1
ATOM 1235 C CA . ILE A 1 153 ? 6.353 28.279 -14.802 1.00 83.00 153 ILE A CA 1
ATOM 1236 C C . ILE A 1 153 ? 6.049 29.757 -14.525 1.00 83.00 153 ILE A C 1
ATOM 1238 O O . ILE A 1 153 ? 5.375 30.071 -13.553 1.00 83.00 153 ILE A O 1
ATOM 1242 N N . ILE A 1 154 ? 6.464 30.675 -15.406 1.00 82.62 154 ILE A N 1
ATOM 1243 C CA . ILE A 1 154 ? 6.188 32.115 -15.241 1.00 82.62 154 ILE A CA 1
ATOM 1244 C C . ILE A 1 154 ? 4.679 32.390 -15.208 1.00 82.62 154 ILE A C 1
ATOM 1246 O O . ILE A 1 154 ? 4.219 33.261 -14.470 1.00 82.62 154 ILE A O 1
ATOM 1250 N N . LYS A 1 155 ? 3.896 31.674 -16.019 1.00 80.25 155 LYS A N 1
ATOM 1251 C CA . LYS A 1 155 ? 2.440 31.802 -16.053 1.00 80.25 155 LYS A CA 1
ATOM 1252 C C . LYS A 1 155 ? 1.805 31.252 -14.776 1.00 80.25 155 LYS A C 1
ATOM 1254 O O . LYS A 1 155 ? 0.902 31.903 -14.264 1.00 80.25 155 LYS A O 1
ATOM 1259 N N . ALA A 1 156 ? 2.284 30.125 -14.255 1.00 75.12 156 ALA A N 1
ATOM 1260 C CA . ALA A 1 156 ? 1.849 29.553 -12.983 1.00 75.12 156 ALA A CA 1
ATOM 1261 C C . ALA A 1 156 ? 2.195 30.474 -11.802 1.00 75.12 156 ALA A C 1
ATOM 1263 O O . ALA A 1 156 ? 1.330 30.746 -10.971 1.00 75.12 156 ALA A O 1
ATOM 1264 N N . ASP A 1 157 ? 3.402 31.045 -11.782 1.00 80.31 157 ASP A N 1
ATOM 1265 C CA . ASP A 1 157 ? 3.829 32.027 -10.781 1.00 80.31 157 ASP A CA 1
ATOM 1266 C C . ASP A 1 157 ? 2.955 33.286 -10.841 1.00 80.31 157 ASP A C 1
ATOM 1268 O O . ASP A 1 157 ? 2.484 33.774 -9.816 1.00 80.31 157 ASP A O 1
ATOM 1272 N N . LYS A 1 158 ? 2.684 33.804 -12.049 1.00 79.44 158 LYS A N 1
ATOM 1273 C CA . LYS A 1 158 ? 1.840 34.994 -12.226 1.00 79.44 158 LYS A CA 1
ATOM 1274 C C . LYS A 1 158 ? 0.378 34.720 -11.888 1.00 79.44 158 LYS A C 1
ATOM 1276 O O . LYS A 1 158 ? -0.283 35.596 -11.340 1.00 79.44 158 LYS A O 1
ATOM 1281 N N . LEU A 1 159 ? -0.126 33.531 -12.209 1.00 74.44 159 LEU A N 1
ATOM 1282 C CA . LEU A 1 159 ? -1.466 33.096 -11.831 1.00 74.44 159 LEU A CA 1
ATOM 1283 C C . LEU A 1 159 ? -1.576 32.980 -10.309 1.00 74.44 159 LEU A C 1
ATOM 1285 O O . LEU A 1 159 ? -2.520 33.516 -9.748 1.00 74.44 159 LEU A O 1
ATOM 1289 N N . SER A 1 160 ? -0.577 32.390 -9.652 1.00 73.69 160 SER A N 1
ATOM 1290 C CA . SER A 1 160 ? -0.495 32.311 -8.189 1.00 73.69 160 SER A CA 1
ATOM 1291 C C . SER A 1 160 ? -0.425 33.699 -7.551 1.00 73.69 160 SER A C 1
ATOM 1293 O O . SER A 1 160 ? -1.104 33.961 -6.569 1.00 73.69 160 SER A O 1
ATOM 1295 N N . GLU A 1 161 ? 0.342 34.630 -8.126 1.00 77.56 161 GLU A N 1
ATOM 1296 C CA . GLU A 1 161 ? 0.411 36.020 -7.658 1.00 77.56 161 GLU A CA 1
ATOM 1297 C C . GLU A 1 161 ? -0.935 36.749 -7.805 1.00 77.56 161 GLU A C 1
ATOM 1299 O O . GLU A 1 161 ? -1.321 37.506 -6.919 1.00 77.56 161 GLU A O 1
ATOM 1304 N N . LEU A 1 162 ? -1.658 36.518 -8.905 1.00 75.50 162 LEU A N 1
ATOM 1305 C CA . LEU A 1 162 ? -2.981 37.103 -9.144 1.00 75.50 162 LEU A CA 1
ATOM 1306 C C . LEU A 1 162 ? -4.068 36.471 -8.262 1.00 75.50 162 LEU A C 1
ATOM 1308 O O . LEU A 1 162 ? -4.928 37.197 -7.775 1.00 75.50 162 LEU A O 1
ATOM 1312 N N . LEU A 1 163 ? -4.013 35.157 -8.025 1.00 67.44 163 LEU A N 1
ATOM 1313 C CA . LEU A 1 163 ? -4.881 34.455 -7.073 1.00 67.44 163 LEU A CA 1
ATOM 1314 C C . LEU A 1 163 ? -4.651 34.974 -5.653 1.00 67.44 163 LEU A C 1
ATOM 1316 O O . LEU A 1 163 ? -5.599 35.339 -4.974 1.00 67.44 163 LEU A O 1
ATOM 1320 N N . LYS A 1 164 ? -3.392 35.184 -5.266 1.00 65.31 164 LYS A N 1
ATOM 1321 C CA . LYS A 1 164 ? -3.034 35.777 -3.974 1.00 65.31 164 LYS A CA 1
ATOM 1322 C C . LYS A 1 164 ? -3.524 37.221 -3.804 1.00 65.31 164 LYS A C 1
ATOM 1324 O O . LYS A 1 164 ? -3.788 37.656 -2.691 1.00 65.31 164 LYS A O 1
ATOM 1329 N N . GLN A 1 165 ? -3.655 37.972 -4.903 1.00 68.56 165 GLN A N 1
ATOM 1330 C CA . GLN A 1 165 ? -4.276 39.307 -4.912 1.00 68.56 165 GLN A CA 1
ATOM 1331 C C . GLN A 1 165 ? -5.813 39.261 -4.824 1.00 68.56 165 GLN A C 1
ATOM 1333 O O . GLN A 1 165 ? -6.427 40.276 -4.502 1.00 68.56 165 GLN A O 1
ATOM 1338 N N . LEU A 1 166 ? -6.434 38.115 -5.120 1.00 57.50 166 LEU A N 1
ATOM 1339 C CA . LEU A 1 166 ? -7.869 37.854 -4.949 1.00 57.50 166 LEU A CA 1
ATOM 1340 C C . LEU A 1 166 ? -8.189 37.288 -3.547 1.00 57.50 166 LEU A C 1
ATOM 1342 O O . LEU A 1 166 ? -9.233 37.621 -2.989 1.00 57.50 166 LEU A O 1
ATOM 1346 N N . GLU A 1 167 ? -7.268 36.519 -2.959 1.00 52.28 167 GLU A N 1
ATOM 1347 C CA . GLU A 1 167 ? -7.364 35.870 -1.637 1.00 52.28 167 GLU A CA 1
ATOM 1348 C C . GLU A 1 167 ? -7.326 36.833 -0.433 1.00 52.28 167 GLU A C 1
ATOM 1350 O O . GLU A 1 167 ? -7.636 36.425 0.681 1.00 52.28 167 GLU A O 1
ATOM 1355 N N . GLU A 1 168 ? -7.021 38.128 -0.598 1.00 47.41 168 GLU A N 1
ATOM 1356 C CA . GLU A 1 168 ? -7.041 39.107 0.515 1.00 47.41 168 GLU A CA 1
ATOM 1357 C C . GLU A 1 168 ? -8.460 39.380 1.087 1.00 47.41 168 GLU A C 1
ATOM 1359 O O . GLU A 1 168 ? -8.636 40.300 1.890 1.00 47.41 168 GLU A O 1
ATOM 1364 N N . SER A 1 169 ? -9.483 38.607 0.695 1.00 44.31 169 SER A N 1
ATOM 1365 C CA . SER A 1 169 ? -10.884 38.830 1.080 1.00 44.31 169 SER A CA 1
ATOM 1366 C C . SER A 1 169 ? -11.672 37.623 1.617 1.00 44.31 169 SER A C 1
ATOM 1368 O O . SER A 1 169 ? -12.819 37.834 2.014 1.00 44.31 169 SER A O 1
ATOM 1370 N N . SER A 1 170 ? -11.096 36.417 1.716 1.00 51.34 170 SER A N 1
ATOM 1371 C CA . SER A 1 170 ? -11.739 35.257 2.365 1.00 51.34 170 SER A CA 1
ATOM 1372 C C . SER A 1 170 ? -10.996 34.828 3.638 1.00 51.34 170 SER A C 1
ATOM 1374 O O . SER A 1 170 ? -9.771 34.907 3.732 1.00 51.34 170 SER A O 1
ATOM 1376 N N . GLU A 1 171 ? -11.751 34.453 4.677 1.00 54.06 171 GLU A N 1
ATOM 1377 C CA . GLU A 1 171 ? -11.182 33.815 5.869 1.00 54.06 171 GLU A CA 1
ATOM 1378 C C . GLU A 1 171 ? -10.623 32.440 5.467 1.00 54.06 171 GLU A C 1
ATOM 1380 O O . GLU A 1 171 ? -11.243 31.771 4.643 1.00 54.06 171 GLU A O 1
ATOM 1385 N N . PRO A 1 172 ? -9.465 32.004 5.997 1.00 54.34 172 PRO A N 1
ATOM 1386 C CA . PRO A 1 172 ? -8.884 30.727 5.608 1.00 54.34 172 PRO A CA 1
ATOM 1387 C C . PRO A 1 172 ? -9.769 29.577 6.101 1.00 54.34 172 PRO A C 1
ATOM 1389 O O . PRO A 1 172 ? -9.728 29.206 7.275 1.00 54.34 172 PRO A O 1
ATOM 1392 N N . GLU A 1 173 ? -10.564 29.013 5.196 1.00 66.19 173 GLU A N 1
ATOM 1393 C CA . GLU A 1 173 ? -11.216 27.721 5.385 1.00 66.19 173 GLU A CA 1
ATOM 1394 C C . GLU A 1 173 ? -10.104 26.660 5.422 1.00 66.19 173 GLU A C 1
ATOM 1396 O O . GLU A 1 173 ? -9.297 26.542 4.498 1.00 66.19 173 GLU A O 1
ATOM 1401 N N . GLY A 1 174 ? -9.953 25.981 6.561 1.00 81.31 174 GLY A N 1
ATOM 1402 C CA . GLY A 1 174 ? -8.866 25.028 6.777 1.00 81.31 174 GLY A CA 1
ATOM 1403 C C . GLY A 1 174 ? -8.955 23.789 5.881 1.00 81.31 174 GLY A C 1
ATOM 1404 O O . GLY A 1 174 ? -9.924 23.606 5.143 1.00 81.31 174 GLY A O 1
ATOM 1405 N N . LEU A 1 175 ? -7.926 22.933 5.934 1.00 88.00 175 LEU A N 1
ATOM 1406 C CA . LEU A 1 175 ? -7.822 21.766 5.047 1.00 88.00 175 LEU A CA 1
ATOM 1407 C C . LEU A 1 175 ? -9.095 20.909 5.059 1.00 88.00 175 LEU A C 1
ATOM 1409 O O . LEU A 1 175 ? -9.595 20.545 6.121 1.00 88.00 175 LEU A O 1
ATOM 1413 N N . PHE A 1 176 ? -9.569 20.542 3.867 1.00 89.31 176 PHE A N 1
ATOM 1414 C CA . PHE A 1 176 ? -10.775 19.739 3.635 1.00 89.31 176 PHE A CA 1
ATOM 1415 C C . PHE A 1 176 ? -12.069 20.382 4.146 1.00 89.31 176 PHE A C 1
ATOM 1417 O O . PHE A 1 176 ? -13.011 19.680 4.509 1.00 89.31 176 PHE A O 1
ATOM 1424 N N . GLY A 1 177 ? -12.100 21.714 4.217 1.00 86.56 177 GLY A N 1
ATOM 1425 C CA . GLY A 1 177 ? -13.222 22.453 4.791 1.00 86.56 177 GLY A CA 1
ATOM 1426 C C . GLY A 1 177 ? -13.313 22.325 6.315 1.00 86.56 177 GLY A C 1
ATOM 1427 O O . GLY A 1 177 ? -14.347 22.655 6.890 1.00 86.56 177 GLY A O 1
ATOM 1428 N N . ILE A 1 178 ? -12.255 21.844 6.983 1.00 89.44 178 ILE A N 1
ATOM 1429 C CA . ILE A 1 178 ? -12.185 21.725 8.443 1.00 89.44 178 ILE A CA 1
ATOM 1430 C C . ILE A 1 178 ? -11.539 22.999 8.997 1.00 89.44 178 ILE A C 1
ATOM 1432 O O . ILE A 1 178 ? -10.327 23.172 8.842 1.00 89.44 178 ILE A O 1
ATOM 1436 N N . PRO A 1 179 ? -12.293 23.888 9.674 1.00 87.56 179 PRO A N 1
ATOM 1437 C CA . PRO A 1 179 ? -11.782 25.192 10.097 1.00 87.56 179 PRO A CA 1
ATOM 1438 C C . PRO A 1 179 ? -10.573 25.105 11.030 1.00 87.56 179 PRO A C 1
ATOM 1440 O O . PRO A 1 179 ? -9.671 25.938 10.958 1.00 87.56 179 PRO A O 1
ATOM 1443 N N . GLU A 1 180 ? -10.516 24.083 11.890 1.00 89.44 180 GLU A N 1
ATOM 1444 C CA . GLU A 1 180 ? -9.386 23.871 12.794 1.00 89.44 180 GLU A CA 1
ATOM 1445 C C . GLU A 1 180 ? -8.073 23.669 12.029 1.00 89.44 180 GLU A C 1
ATOM 1447 O O . GLU A 1 180 ? -7.026 24.119 12.488 1.00 89.44 180 GLU A O 1
ATOM 1452 N N . LEU A 1 181 ? -8.119 23.072 10.833 1.00 91.38 181 LEU A N 1
ATOM 1453 C CA . LEU A 1 181 ? -6.948 22.803 9.994 1.00 91.38 181 LEU A CA 1
ATOM 1454 C C . LEU A 1 181 ? -6.527 23.991 9.121 1.00 91.38 181 LEU A C 1
ATOM 1456 O O . LEU A 1 181 ? -5.854 23.810 8.105 1.00 91.38 181 LEU A O 1
ATOM 1460 N N . ALA A 1 182 ? -6.869 25.218 9.518 1.00 88.31 182 ALA A N 1
ATOM 1461 C CA . ALA A 1 182 ? -6.257 26.423 8.958 1.00 88.31 182 ALA A CA 1
ATOM 1462 C C . ALA A 1 182 ? -4.756 26.523 9.308 1.00 88.31 182 ALA A C 1
ATOM 1464 O O . ALA A 1 182 ? -3.994 27.214 8.629 1.00 88.31 182 ALA A O 1
ATOM 1465 N N . SER A 1 183 ? -4.307 25.820 10.355 1.00 91.19 183 SER A N 1
ATOM 1466 C CA . SER A 1 183 ? -2.891 25.666 10.697 1.00 91.19 183 SER A CA 1
ATOM 1467 C C . SER A 1 183 ? -2.564 24.245 11.162 1.00 91.19 183 SER A C 1
ATOM 1469 O O . SER A 1 183 ? -3.445 23.473 11.538 1.00 91.19 183 SER A O 1
ATOM 1471 N N . SER A 1 184 ? -1.273 23.895 11.169 1.00 92.50 184 SER A N 1
ATOM 1472 C CA . SER A 1 184 ? -0.797 22.579 11.617 1.00 92.50 184 SER A CA 1
ATOM 1473 C C . SER A 1 184 ? -1.146 22.272 13.077 1.00 92.50 184 SER A C 1
ATOM 1475 O O . SER A 1 184 ? -1.285 21.114 13.450 1.00 92.50 184 SER A O 1
ATOM 1477 N N . GLU A 1 185 ? -1.312 23.293 13.915 1.00 91.81 185 GLU A N 1
ATOM 1478 C CA . GLU A 1 185 ? -1.719 23.146 15.316 1.00 91.81 185 GLU A CA 1
ATOM 1479 C C . GLU A 1 185 ? -3.179 22.684 15.462 1.00 91.81 185 GLU A C 1
ATOM 1481 O O . GLU A 1 185 ? -3.550 22.176 16.519 1.00 91.81 185 GLU A O 1
ATOM 1486 N N . GLY A 1 186 ? -3.985 22.797 14.401 1.00 93.19 186 GLY A N 1
ATOM 1487 C CA . GLY A 1 186 ? -5.375 22.348 14.351 1.00 93.19 186 GLY A CA 1
ATOM 1488 C C . GLY A 1 186 ? -5.582 20.877 14.689 1.00 93.19 186 GLY A C 1
ATOM 1489 O O . GLY A 1 186 ? -6.594 20.524 15.288 1.00 93.19 186 GLY A O 1
ATOM 1490 N N . PHE A 1 187 ? -4.599 20.026 14.385 1.00 95.38 187 PHE A N 1
ATOM 1491 C CA . PHE A 1 187 ? -4.640 18.605 14.736 1.00 95.38 187 PHE A CA 1
ATOM 1492 C C . PHE A 1 187 ? -4.815 18.376 16.240 1.00 95.38 187 PHE A C 1
ATOM 1494 O O . PHE A 1 187 ? -5.568 17.491 16.628 1.00 95.38 187 PHE A O 1
ATOM 1501 N N . ILE A 1 188 ? -4.230 19.230 17.086 1.00 93.50 188 ILE A N 1
ATOM 1502 C CA . ILE A 1 188 ? -4.384 19.133 18.544 1.00 93.50 188 ILE A CA 1
ATOM 1503 C C . ILE A 1 188 ? -5.847 19.368 18.942 1.00 93.50 188 ILE A C 1
ATOM 1505 O O . ILE A 1 188 ? -6.384 18.646 19.778 1.00 93.50 188 ILE A O 1
ATOM 1509 N N . ALA A 1 189 ? -6.516 20.343 18.319 1.00 92.25 189 ALA A N 1
ATOM 1510 C CA . ALA A 1 189 ? -7.927 20.618 18.584 1.00 92.25 189 ALA A CA 1
ATOM 1511 C C . ALA A 1 189 ? -8.833 19.467 18.113 1.00 92.25 189 ALA A C 1
ATOM 1513 O O . ALA A 1 189 ? -9.787 19.112 18.806 1.00 92.25 189 ALA A O 1
ATOM 1514 N N . LEU A 1 190 ? -8.515 18.852 16.968 1.00 94.06 190 LEU A N 1
ATOM 1515 C CA . LEU A 1 190 ? -9.219 17.663 16.481 1.00 94.06 190 LEU A CA 1
ATOM 1516 C C . LEU A 1 190 ? -9.054 16.473 17.434 1.00 94.06 190 LEU A C 1
ATOM 1518 O O . LEU A 1 190 ? -10.035 15.805 17.751 1.00 94.06 190 LEU A O 1
ATOM 1522 N N . GLU A 1 191 ? -7.835 16.232 17.921 1.00 93.38 191 GLU A N 1
ATOM 1523 C CA . GLU A 1 191 ? -7.540 15.178 18.897 1.00 93.38 191 GLU A CA 1
ATOM 1524 C C . GLU A 1 191 ? -8.310 15.381 20.209 1.00 93.38 191 GLU A C 1
ATOM 1526 O O . GLU A 1 191 ? -8.886 14.432 20.745 1.00 93.38 191 GLU A O 1
ATOM 1531 N N . GLU A 1 192 ? -8.340 16.611 20.731 1.00 92.62 192 GLU A N 1
ATOM 1532 C CA . GLU A 1 192 ? -9.083 16.943 21.950 1.00 92.62 192 GLU A CA 1
ATOM 1533 C C . GLU A 1 192 ? -10.588 16.720 21.774 1.00 92.62 192 GLU A C 1
ATOM 1535 O O . GLU A 1 192 ? -11.218 16.123 22.649 1.00 92.62 192 GLU A O 1
ATOM 1540 N N . ARG A 1 193 ? -11.149 17.134 20.631 1.00 93.50 193 ARG A N 1
ATOM 1541 C CA . ARG A 1 193 ? -12.564 16.927 20.307 1.00 93.50 193 ARG A CA 1
ATOM 1542 C C . ARG A 1 193 ? -12.912 15.444 20.220 1.00 93.50 193 ARG A C 1
ATOM 1544 O O . ARG A 1 193 ? -13.789 14.992 20.948 1.00 93.50 193 ARG A O 1
ATOM 1551 N N . VAL A 1 194 ? -12.165 14.676 19.421 1.00 95.25 194 VAL A N 1
ATOM 1552 C CA . VAL A 1 194 ? -12.370 13.224 19.277 1.00 95.25 194 VAL A CA 1
ATOM 1553 C C . VAL A 1 194 ? -12.283 12.514 20.616 1.00 95.25 194 VAL A C 1
ATOM 1555 O O . VAL A 1 194 ? -13.061 11.602 20.879 1.00 95.25 194 VAL A O 1
ATOM 1558 N N . LYS A 1 195 ? -11.362 12.929 21.489 1.00 94.69 195 LYS A N 1
ATOM 1559 C CA . LYS A 1 195 ? -11.247 12.356 22.827 1.00 94.69 195 LYS A CA 1
ATOM 1560 C C . LYS A 1 195 ? -12.489 12.625 23.680 1.00 94.69 195 LYS A C 1
ATOM 1562 O O . LYS A 1 195 ? -12.947 11.704 24.348 1.00 94.69 195 LYS A O 1
ATOM 1567 N N . CYS A 1 196 ? -13.023 13.846 23.663 1.00 95.62 196 CYS A N 1
ATOM 1568 C CA . CYS A 1 196 ? -14.260 14.171 24.374 1.00 95.62 196 CYS A CA 1
ATOM 1569 C C . CYS A 1 196 ? -15.451 13.366 23.842 1.00 95.62 196 CYS A C 1
ATOM 1571 O O . CYS A 1 196 ? -16.129 12.711 24.629 1.00 95.62 196 CYS A O 1
ATOM 1573 N N . ASP A 1 197 ? -15.645 13.344 22.523 1.00 96.81 197 ASP A N 1
ATOM 1574 C CA . ASP A 1 197 ? -16.748 12.616 21.883 1.00 96.81 197 ASP A CA 1
ATOM 1575 C C . ASP A 1 197 ? -16.642 11.101 22.158 1.00 96.81 197 ASP A C 1
ATOM 1577 O O . ASP A 1 197 ? -17.620 10.429 22.483 1.00 96.81 197 ASP A O 1
ATOM 1581 N N . THR A 1 198 ? -15.416 10.569 22.131 1.00 97.19 198 THR A N 1
ATOM 1582 C CA . THR A 1 198 ? -15.099 9.188 22.523 1.00 97.19 198 THR A CA 1
ATOM 1583 C C . THR A 1 198 ? -15.478 8.905 23.976 1.00 97.19 198 THR A C 1
ATOM 1585 O O . THR A 1 198 ? -16.095 7.877 24.256 1.00 97.19 198 THR A O 1
ATOM 1588 N N . ASP A 1 199 ? -15.107 9.781 24.913 1.00 96.44 199 ASP A N 1
ATOM 1589 C CA . ASP A 1 199 ? -15.411 9.602 26.336 1.00 96.44 199 ASP A CA 1
ATOM 1590 C C . ASP A 1 199 ? -16.938 9.594 26.578 1.00 96.44 199 ASP A C 1
ATOM 1592 O O . ASP A 1 199 ? -17.427 8.778 27.368 1.00 96.44 199 ASP A O 1
ATOM 1596 N N . ASP A 1 200 ? -17.701 10.419 25.850 1.00 97.19 200 ASP A N 1
ATOM 1597 C CA . ASP A 1 200 ? -19.169 10.449 25.903 1.00 97.19 200 ASP A CA 1
ATOM 1598 C C . ASP A 1 200 ? -19.800 9.152 25.354 1.00 97.19 200 ASP A C 1
ATOM 1600 O O . ASP A 1 200 ? -20.690 8.571 25.987 1.00 97.19 200 ASP A O 1
ATOM 1604 N N . LEU A 1 201 ? -19.305 8.630 24.227 1.00 97.44 201 LEU A N 1
ATOM 1605 C CA . LEU A 1 201 ? -19.775 7.363 23.641 1.00 97.44 201 LEU A CA 1
ATOM 1606 C C . LEU A 1 201 ? -19.412 6.146 24.502 1.00 97.44 201 LEU A C 1
ATOM 1608 O O . LEU A 1 201 ? -20.192 5.193 24.621 1.00 97.44 201 LEU A O 1
ATOM 1612 N N . VAL A 1 202 ? -18.247 6.171 25.152 1.00 97.19 202 VAL A N 1
ATOM 1613 C CA . VAL A 1 202 ? -17.868 5.155 26.143 1.00 97.19 202 VAL A CA 1
ATOM 1614 C C . VAL A 1 202 ? -18.813 5.212 27.340 1.00 97.19 202 VAL A C 1
ATOM 1616 O O . VAL A 1 202 ? -19.267 4.159 27.792 1.00 97.19 202 VAL A O 1
ATOM 1619 N N . ALA A 1 203 ? -19.157 6.410 27.823 1.00 96.69 203 ALA A N 1
ATOM 1620 C CA . ALA A 1 203 ? -20.120 6.582 28.906 1.00 96.69 203 ALA A CA 1
ATOM 1621 C C . ALA A 1 203 ? -21.515 6.046 28.531 1.00 96.69 203 ALA A C 1
ATOM 1623 O O . ALA A 1 203 ? -22.119 5.333 29.334 1.00 96.69 203 ALA A O 1
ATOM 1624 N N . GLU A 1 204 ? -21.999 6.298 27.307 1.00 96.75 204 GLU A N 1
ATOM 1625 C CA . GLU A 1 204 ? -23.246 5.702 26.793 1.00 96.75 204 GLU A CA 1
ATOM 1626 C C . GLU A 1 204 ? -23.154 4.168 26.727 1.00 96.75 204 GLU A C 1
ATOM 1628 O O . GLU A 1 204 ? -24.090 3.466 27.111 1.00 96.75 204 GLU A O 1
ATOM 1633 N N . SER A 1 205 ? -22.016 3.629 26.282 1.00 95.88 205 SER A N 1
ATOM 1634 C CA . SER A 1 205 ? -21.808 2.183 26.124 1.00 95.88 205 SER A CA 1
ATOM 1635 C C . SER A 1 205 ? -21.844 1.415 27.447 1.00 95.88 205 SER A C 1
ATOM 1637 O O . SER A 1 205 ? -22.222 0.241 27.473 1.00 95.88 205 SER A O 1
ATOM 1639 N N . VAL A 1 206 ? -21.441 2.045 28.554 1.00 95.31 206 VAL A N 1
ATOM 1640 C CA . VAL A 1 206 ? -21.468 1.429 29.892 1.00 95.31 206 VAL A CA 1
ATOM 1641 C C . VAL A 1 206 ? -22.745 1.739 30.678 1.00 95.31 206 VAL A C 1
ATOM 1643 O O . VAL A 1 206 ? -22.978 1.126 31.724 1.00 95.31 206 VAL A O 1
ATOM 1646 N N . ASP A 1 207 ? -23.600 2.637 30.183 1.00 94.06 207 ASP A N 1
ATOM 1647 C CA . ASP A 1 207 ? -24.874 2.962 30.815 1.00 94.06 207 ASP A CA 1
ATOM 1648 C C . ASP A 1 207 ? -25.938 1.882 30.545 1.00 94.06 207 ASP A C 1
ATOM 1650 O O . ASP A 1 207 ? -26.264 1.532 29.410 1.00 94.06 207 ASP A O 1
ATOM 1654 N N . ASN A 1 208 ? -26.565 1.389 31.617 1.00 86.38 208 ASN A N 1
ATOM 1655 C CA . ASN A 1 208 ? -27.693 0.459 31.519 1.00 86.38 208 ASN A CA 1
ATOM 1656 C C . ASN A 1 208 ? -28.968 1.136 30.968 1.00 86.38 208 ASN A C 1
ATOM 1658 O O . ASN A 1 208 ? -29.935 0.442 30.656 1.00 86.38 208 ASN A O 1
ATOM 1662 N N . GLY A 1 209 ? -28.994 2.472 30.893 1.00 90.69 209 GLY A N 1
ATOM 1663 C CA . GLY A 1 209 ? -30.071 3.291 30.337 1.00 90.69 209 GLY A CA 1
ATOM 1664 C C . GLY A 1 209 ? -29.954 3.618 28.842 1.00 90.69 209 GLY A C 1
ATOM 1665 O O . GLY A 1 209 ? -30.769 4.407 28.351 1.00 90.69 209 GLY A O 1
ATOM 1666 N N . ARG A 1 210 ? -28.984 3.041 28.116 1.00 94.88 210 ARG A N 1
ATOM 1667 C CA . ARG A 1 210 ? -28.775 3.285 26.677 1.00 94.88 210 ARG A CA 1
ATOM 1668 C C . ARG A 1 210 ? -30.051 3.081 25.845 1.00 94.88 210 ARG A C 1
ATOM 1670 O O . ARG A 1 210 ? -30.843 2.177 26.099 1.00 94.88 210 ARG A O 1
ATOM 1677 N N . GLN A 1 211 ? -30.226 3.915 24.815 1.00 94.12 211 GLN A N 1
ATOM 1678 C CA . GLN A 1 211 ? -31.404 3.902 23.932 1.00 94.12 211 GLN A CA 1
ATOM 1679 C C . GLN A 1 211 ? -31.160 3.255 22.554 1.00 94.12 211 GLN A C 1
ATOM 1681 O O . GLN A 1 211 ? -32.095 2.725 21.957 1.00 94.12 211 GLN A O 1
ATOM 1686 N N . ARG A 1 212 ? -29.925 3.299 22.042 1.00 96.19 212 ARG A N 1
ATOM 1687 C CA . ARG A 1 212 ? -29.515 2.787 20.714 1.00 96.19 212 ARG A CA 1
ATOM 1688 C C . ARG A 1 212 ? -28.890 1.411 20.822 1.00 96.19 212 ARG A C 1
ATOM 1690 O O . ARG A 1 212 ? -28.470 1.074 21.918 1.00 96.19 212 ARG A O 1
ATOM 1697 N N . LYS A 1 213 ? -28.802 0.611 19.755 1.00 97.00 213 LYS A N 1
ATOM 1698 C CA . LYS A 1 213 ? -28.121 -0.699 19.834 1.00 97.00 213 LYS A CA 1
ATOM 1699 C C . LYS A 1 213 ? -26.636 -0.517 20.144 1.00 97.00 213 LYS A C 1
ATOM 1701 O O . LYS A 1 213 ? -26.040 0.479 19.753 1.00 97.00 213 LYS A O 1
ATOM 1706 N N . MET A 1 214 ? -26.014 -1.495 20.801 1.00 97.25 214 MET A N 1
ATOM 1707 C CA . MET A 1 214 ? -24.592 -1.412 21.148 1.00 97.25 214 MET A CA 1
ATOM 1708 C C . MET A 1 214 ? -23.721 -1.216 19.916 1.00 97.25 214 MET A C 1
ATOM 1710 O O . MET A 1 214 ? -22.804 -0.407 19.920 1.00 97.25 214 MET A O 1
ATOM 1714 N N . VAL A 1 215 ? -24.036 -1.962 18.859 1.00 96.88 215 VAL A N 1
ATOM 1715 C CA . VAL A 1 215 ? -23.287 -1.916 17.607 1.00 96.88 215 VAL A CA 1
ATOM 1716 C C . VAL A 1 215 ? -23.339 -0.532 16.959 1.00 96.88 215 VAL A C 1
ATOM 1718 O O . VAL A 1 215 ? -22.355 -0.130 16.365 1.00 96.88 215 VAL A O 1
ATOM 1721 N N . GLU A 1 216 ? -24.435 0.216 17.125 1.00 97.06 216 GLU A N 1
ATOM 1722 C CA . GLU A 1 216 ? -24.585 1.573 16.577 1.00 97.06 216 GLU A CA 1
ATOM 1723 C C . GLU A 1 216 ? -23.690 2.569 17.326 1.00 97.06 216 GLU A C 1
ATOM 1725 O O . GLU A 1 216 ? -23.076 3.429 16.707 1.00 97.06 216 GLU A O 1
ATOM 1730 N N . VAL A 1 217 ? -23.566 2.421 18.650 1.00 97.69 217 VAL A N 1
ATOM 1731 C CA . VAL A 1 217 ? -22.650 3.247 19.456 1.00 97.69 217 VAL A CA 1
ATOM 1732 C C . VAL A 1 217 ? -21.192 2.917 19.137 1.00 97.69 217 VAL A C 1
ATOM 1734 O O . VAL A 1 217 ? -20.368 3.817 19.038 1.00 97.69 217 VAL A O 1
ATOM 1737 N N . PHE A 1 218 ? -20.863 1.637 18.943 1.00 97.31 218 PHE A N 1
ATOM 1738 C CA . PHE A 1 218 ? -19.516 1.221 18.542 1.00 97.31 218 PHE A CA 1
ATOM 1739 C C . PHE A 1 218 ? -19.150 1.650 17.116 1.00 97.31 218 PHE A C 1
ATOM 1741 O O . PHE A 1 218 ? -17.993 1.977 16.866 1.00 97.31 218 PHE A O 1
ATOM 1748 N N . ASP A 1 219 ? -20.115 1.656 16.197 1.00 96.25 219 ASP A N 1
ATOM 1749 C CA . ASP A 1 219 ? -19.938 2.175 14.839 1.00 96.25 219 ASP A CA 1
ATOM 1750 C C . ASP A 1 219 ? -19.620 3.675 14.876 1.00 96.25 219 ASP A C 1
ATOM 1752 O O . ASP A 1 219 ? -18.609 4.099 14.324 1.00 96.25 219 ASP A O 1
ATOM 1756 N N . GLU A 1 220 ? -20.384 4.461 15.644 1.00 97.25 220 GLU A N 1
ATOM 1757 C CA . GLU A 1 220 ? -20.114 5.893 15.839 1.00 97.25 220 GLU A CA 1
ATOM 1758 C C . GLU A 1 220 ? -18.789 6.151 16.570 1.00 97.25 220 GLU A C 1
ATOM 1760 O O . GLU A 1 220 ? -18.060 7.080 16.222 1.00 97.25 220 GLU A O 1
ATOM 1765 N N . LEU A 1 221 ? -18.431 5.309 17.544 1.00 96.75 221 LEU A N 1
ATOM 1766 C CA . LEU A 1 221 ? -17.137 5.367 18.229 1.00 96.75 221 LEU A CA 1
ATOM 1767 C C . LEU A 1 221 ? -15.987 5.149 17.238 1.00 96.75 221 LEU A C 1
ATOM 1769 O O . LEU A 1 221 ? -14.997 5.880 17.265 1.00 96.75 221 LEU A O 1
ATOM 1773 N N . SER A 1 222 ? -16.124 4.158 16.355 1.00 95.94 222 SER A N 1
ATOM 1774 C CA . SER A 1 222 ? -15.143 3.876 15.309 1.00 95.94 222 SER A CA 1
ATOM 1775 C C . SER A 1 222 ? -15.060 5.023 14.301 1.00 95.94 222 SER A C 1
ATOM 1777 O O . SER A 1 222 ? -13.954 5.460 13.988 1.00 95.94 222 SER A O 1
ATOM 1779 N N . ASP A 1 223 ? -16.197 5.537 13.826 1.00 95.94 223 ASP A N 1
ATOM 1780 C CA . ASP A 1 223 ? -16.263 6.665 12.888 1.00 95.94 223 ASP A CA 1
ATOM 1781 C C . ASP A 1 223 ? -15.597 7.921 13.469 1.00 95.94 223 ASP A C 1
ATOM 1783 O O . ASP A 1 223 ? -14.715 8.502 12.839 1.00 95.94 223 ASP A O 1
ATOM 1787 N N . THR A 1 224 ? -15.914 8.266 14.721 1.00 96.12 224 THR A N 1
ATOM 1788 C CA . THR A 1 224 ? -15.324 9.404 15.450 1.00 96.12 224 THR A CA 1
ATOM 1789 C C . THR A 1 224 ? -13.794 9.340 15.462 1.00 96.12 224 THR A C 1
ATOM 1791 O O . THR A 1 224 ? -13.118 10.345 15.237 1.00 96.12 224 THR A O 1
ATOM 1794 N N . LEU A 1 225 ? -13.222 8.153 15.684 1.00 95.88 225 LEU A N 1
ATOM 1795 C CA . LEU A 1 225 ? -11.771 7.962 15.659 1.00 95.88 225 LEU A CA 1
ATOM 1796 C C . LEU A 1 225 ? -11.216 8.041 14.225 1.00 95.88 225 LEU A C 1
ATOM 1798 O O . LEU A 1 225 ? -10.204 8.710 13.997 1.00 95.88 225 LEU A O 1
ATOM 1802 N N . CYS A 1 226 ? -11.876 7.396 13.257 1.00 94.69 226 CYS A N 1
ATOM 1803 C CA . CYS A 1 226 ? -11.425 7.314 11.861 1.00 94.69 226 CYS A CA 1
ATOM 1804 C C . CYS A 1 226 ? -11.447 8.672 11.145 1.00 94.69 226 CYS A C 1
ATOM 1806 O O . CYS A 1 226 ? -10.528 8.963 10.380 1.00 94.69 226 CYS A O 1
ATOM 1808 N N . GLN A 1 227 ? -12.405 9.550 11.463 1.00 91.38 227 GLN A N 1
ATOM 1809 C CA . GLN A 1 227 ? -12.481 10.911 10.915 1.00 91.38 227 GLN A CA 1
ATOM 1810 C C . GLN A 1 227 ? -11.188 11.716 11.112 1.00 91.38 227 GLN A C 1
ATOM 1812 O O . GLN A 1 227 ? -10.850 12.557 10.279 1.00 91.38 227 GLN A O 1
ATOM 1817 N N . VAL A 1 228 ? -10.443 1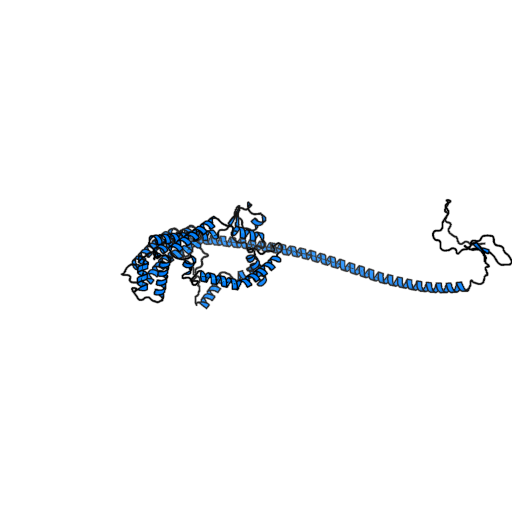1.456 12.192 1.00 93.75 228 VAL A N 1
ATOM 1818 C CA . VAL A 1 228 ? -9.130 12.074 12.422 1.00 93.75 228 VAL A CA 1
ATOM 1819 C C . VAL A 1 228 ? -7.995 11.154 11.989 1.00 93.75 228 VAL A C 1
ATOM 1821 O O . VAL A 1 228 ? -7.039 11.641 11.389 1.00 93.75 228 VAL A O 1
ATOM 1824 N N . ALA A 1 229 ? -8.077 9.845 12.250 1.00 92.31 229 ALA A N 1
ATOM 1825 C CA . ALA A 1 229 ? -6.990 8.918 11.930 1.00 92.31 229 ALA A CA 1
ATOM 1826 C C . ALA A 1 229 ? -6.703 8.842 10.419 1.00 92.31 229 ALA A C 1
ATOM 1828 O O . ALA A 1 229 ? -5.547 8.982 10.015 1.00 92.31 229 ALA A O 1
ATOM 1829 N N . ASP A 1 230 ? -7.737 8.673 9.591 1.00 93.31 230 ASP A N 1
ATOM 1830 C CA . ASP A 1 230 ? -7.596 8.512 8.137 1.00 93.31 230 ASP A CA 1
ATOM 1831 C C . ASP A 1 230 ? -7.132 9.814 7.480 1.00 93.31 230 ASP A C 1
ATOM 1833 O O . ASP A 1 230 ? -6.228 9.834 6.639 1.00 93.31 230 ASP A O 1
ATOM 1837 N N . LEU A 1 231 ? -7.715 10.925 7.931 1.00 93.62 231 LEU A N 1
ATOM 1838 C CA . LEU A 1 231 ? -7.344 12.272 7.527 1.00 93.62 231 LEU A CA 1
ATOM 1839 C C . LEU A 1 231 ? -5.870 12.560 7.830 1.00 93.62 231 LEU A C 1
ATOM 1841 O O . LEU A 1 231 ? -5.120 13.004 6.958 1.00 93.62 231 LEU A O 1
ATOM 1845 N N . ALA A 1 232 ? -5.452 12.297 9.069 1.00 94.25 232 ALA A N 1
ATOM 1846 C CA . ALA A 1 232 ? -4.086 12.508 9.512 1.00 94.25 232 ALA A CA 1
ATOM 1847 C C . ALA A 1 232 ? -3.108 11.603 8.751 1.00 94.25 232 ALA A C 1
ATOM 1849 O O . ALA A 1 232 ? -2.047 12.064 8.333 1.00 94.25 232 ALA A O 1
ATOM 1850 N N . GLU A 1 233 ? -3.468 10.344 8.491 1.00 91.62 233 GLU A N 1
ATOM 1851 C CA . GLU A 1 233 ? -2.626 9.442 7.704 1.00 91.62 233 GLU A CA 1
ATOM 1852 C C . GLU A 1 233 ? -2.415 9.965 6.277 1.00 91.62 233 GLU A C 1
ATOM 1854 O O . GLU A 1 233 ? -1.284 9.983 5.781 1.00 91.62 233 GLU A O 1
ATOM 1859 N N . PHE A 1 234 ? -3.468 10.476 5.633 1.00 92.62 234 PHE A N 1
ATOM 1860 C CA . PHE A 1 234 ? -3.347 11.066 4.304 1.00 92.62 234 PHE A CA 1
ATOM 1861 C C . PHE A 1 234 ? -2.491 12.342 4.307 1.00 92.62 234 PHE A C 1
ATOM 1863 O O . PHE A 1 234 ? -1.552 12.451 3.513 1.00 92.62 234 PHE A O 1
ATOM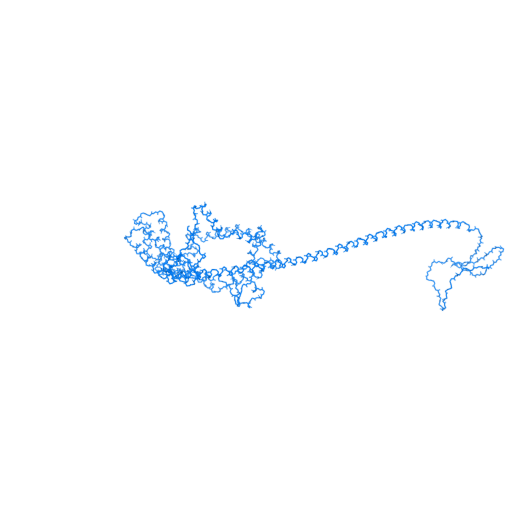 1870 N N . VAL A 1 235 ? -2.751 13.282 5.225 1.00 93.56 235 VAL A N 1
ATOM 1871 C CA . VAL A 1 235 ? -1.984 14.539 5.345 1.00 93.56 235 VAL A CA 1
ATOM 1872 C C . VAL A 1 235 ? -0.509 14.259 5.625 1.00 93.56 235 VAL A C 1
ATOM 1874 O O . VAL A 1 235 ? 0.364 14.868 5.010 1.00 93.56 235 VAL A O 1
ATOM 1877 N N . ARG A 1 236 ? -0.208 13.294 6.497 1.00 90.94 236 ARG A N 1
ATOM 1878 C CA . ARG A 1 236 ? 1.162 12.889 6.828 1.00 90.94 236 ARG A CA 1
ATOM 1879 C C . ARG A 1 236 ? 1.958 12.425 5.608 1.00 90.94 236 ARG A C 1
ATOM 1881 O O . ARG A 1 236 ? 3.154 12.696 5.526 1.00 90.94 236 ARG A O 1
ATOM 1888 N N . ILE A 1 237 ? 1.316 11.716 4.679 1.00 89.69 237 ILE A N 1
ATOM 1889 C CA . ILE A 1 237 ? 1.971 11.152 3.490 1.00 89.69 237 ILE A CA 1
ATOM 1890 C C . ILE A 1 237 ? 2.031 12.166 2.342 1.00 89.69 237 ILE A C 1
ATOM 1892 O O . ILE A 1 237 ? 3.021 12.203 1.609 1.00 89.69 237 ILE A O 1
ATOM 1896 N N . ALA A 1 238 ? 0.969 12.949 2.149 1.00 90.88 238 ALA A N 1
ATOM 1897 C CA . ALA A 1 238 ? 0.751 13.699 0.916 1.00 90.88 238 ALA A CA 1
ATOM 1898 C C . ALA A 1 238 ? 0.967 15.216 1.038 1.00 90.88 238 ALA A C 1
ATOM 1900 O O . ALA A 1 238 ? 1.163 15.877 0.014 1.00 90.88 238 ALA A O 1
ATOM 1901 N N . HIS A 1 239 ? 0.936 15.785 2.248 1.00 92.31 239 HIS A N 1
ATOM 1902 C CA . HIS A 1 239 ? 1.036 17.232 2.416 1.00 92.31 239 HIS A CA 1
ATOM 1903 C C . HIS A 1 239 ? 2.476 17.736 2.181 1.00 92.31 239 HIS A C 1
ATOM 1905 O O . HIS A 1 239 ? 3.421 17.195 2.759 1.00 92.31 239 HIS A O 1
ATOM 1911 N N . PRO A 1 240 ? 2.683 18.794 1.370 1.00 90.19 240 PRO A N 1
ATOM 1912 C CA . PRO A 1 240 ? 4.024 19.268 1.016 1.00 90.19 240 PRO A CA 1
ATOM 1913 C C . PRO A 1 240 ? 4.729 20.040 2.145 1.00 90.19 240 PRO A C 1
ATOM 1915 O O . PRO A 1 240 ? 5.960 20.077 2.192 1.00 90.19 240 PRO A O 1
ATOM 1918 N N . ASP A 1 241 ? 3.975 20.683 3.045 1.00 90.81 241 ASP A N 1
ATOM 1919 C CA . ASP A 1 241 ? 4.540 21.331 4.235 1.00 90.81 241 ASP A CA 1
ATOM 1920 C C . ASP A 1 241 ? 4.813 20.304 5.338 1.00 90.81 241 ASP A C 1
ATOM 1922 O O . ASP A 1 241 ? 3.894 19.658 5.850 1.00 90.81 241 ASP A O 1
ATOM 1926 N N . ARG A 1 242 ? 6.081 20.242 5.754 1.00 90.25 242 ARG A N 1
ATOM 1927 C CA . ARG A 1 242 ? 6.565 19.360 6.814 1.00 90.25 242 ARG A CA 1
ATOM 1928 C C . ARG A 1 242 ? 5.880 19.598 8.164 1.00 90.25 242 ARG A C 1
ATOM 1930 O O . ARG A 1 242 ? 5.759 18.667 8.947 1.00 90.25 242 ARG A O 1
ATOM 1937 N N . LYS A 1 243 ? 5.424 20.820 8.462 1.00 93.94 243 LYS A N 1
ATOM 1938 C CA . LYS A 1 243 ? 4.725 21.096 9.730 1.00 93.94 243 LYS A CA 1
ATOM 1939 C C . LYS A 1 243 ? 3.393 20.360 9.820 1.00 93.94 243 LYS A C 1
ATOM 1941 O O . LYS A 1 243 ? 3.085 19.783 10.857 1.00 93.94 243 LYS A O 1
ATOM 1946 N N . PHE A 1 244 ? 2.627 20.369 8.732 1.00 94.56 244 PHE A N 1
ATOM 1947 C CA . PHE A 1 244 ? 1.371 19.630 8.644 1.00 94.56 244 PHE A CA 1
ATOM 1948 C C . PHE A 1 244 ? 1.623 18.127 8.672 1.00 94.56 244 PHE A C 1
ATOM 1950 O O . PHE A 1 244 ? 0.942 17.428 9.414 1.00 94.56 244 PHE A O 1
ATOM 1957 N N . SER A 1 245 ? 2.631 17.635 7.940 1.00 92.12 245 SER A N 1
ATOM 1958 C CA . SER A 1 245 ? 2.933 16.203 7.950 1.00 92.12 245 SER A CA 1
ATOM 1959 C C . SER A 1 245 ? 3.361 15.707 9.339 1.00 92.12 245 SER A C 1
ATOM 1961 O O . SER A 1 245 ? 2.917 14.650 9.768 1.00 92.12 245 SER A O 1
ATOM 1963 N N . GLU A 1 246 ? 4.178 16.478 10.069 1.00 90.44 246 GLU A N 1
ATOM 1964 C CA . GLU A 1 246 ? 4.609 16.148 11.438 1.00 90.44 246 GLU A CA 1
ATOM 1965 C C . GLU A 1 246 ? 3.467 16.246 12.457 1.00 90.44 246 GLU A C 1
ATOM 1967 O O . GLU A 1 246 ? 3.358 15.403 13.346 1.00 90.44 246 GLU A O 1
ATOM 1972 N N . ALA A 1 247 ? 2.602 17.258 12.349 1.00 94.69 247 ALA A N 1
ATOM 1973 C CA . ALA A 1 247 ? 1.431 17.374 13.215 1.00 94.69 247 ALA A CA 1
ATOM 1974 C C . ALA A 1 247 ? 0.457 16.206 12.999 1.00 94.69 247 ALA A C 1
ATOM 1976 O O . ALA A 1 247 ? 0.026 15.580 13.965 1.00 94.69 247 ALA A O 1
ATOM 1977 N N . ALA A 1 248 ? 0.196 15.855 11.740 1.00 94.69 248 ALA A N 1
ATOM 1978 C CA . ALA A 1 248 ? -0.633 14.716 11.372 1.00 94.69 248 ALA A CA 1
ATOM 1979 C C . ALA A 1 248 ? -0.018 13.373 11.818 1.00 94.69 248 ALA A C 1
ATOM 1981 O O . ALA A 1 248 ? -0.730 12.478 12.267 1.00 94.69 248 ALA A O 1
ATOM 1982 N N . GLU A 1 249 ? 1.311 13.232 11.777 1.00 89.81 249 GLU A N 1
ATOM 1983 C CA . GLU A 1 249 ? 2.005 12.068 12.343 1.00 89.81 249 GLU A CA 1
ATOM 1984 C C . GLU A 1 249 ? 1.758 11.913 13.843 1.00 89.81 249 GLU A C 1
ATOM 1986 O O . GLU A 1 249 ? 1.417 10.819 14.300 1.00 89.81 249 GLU A O 1
ATOM 1991 N N . ASN A 1 250 ? 1.870 13.003 14.604 1.00 90.81 250 ASN A N 1
ATOM 1992 C CA . ASN A 1 250 ? 1.584 12.974 16.037 1.00 90.81 250 ASN A CA 1
ATOM 1993 C C . ASN A 1 250 ? 0.114 12.626 16.312 1.00 90.81 250 ASN A C 1
ATOM 1995 O O . ASN A 1 250 ? -0.148 11.779 17.167 1.00 90.81 250 ASN A O 1
ATOM 1999 N N . ALA A 1 251 ? -0.821 13.194 15.545 1.00 93.62 251 ALA A N 1
ATOM 2000 C CA . ALA A 1 251 ? -2.241 12.873 15.655 1.00 93.62 251 ALA A CA 1
ATOM 2001 C C . ALA A 1 251 ? -2.513 11.388 15.397 1.00 93.62 251 ALA A C 1
ATOM 2003 O O . ALA A 1 251 ? -3.168 10.727 16.200 1.00 93.62 251 ALA A O 1
ATOM 2004 N N . CYS A 1 252 ? -1.934 10.822 14.336 1.00 90.31 252 CYS A N 1
ATOM 2005 C CA . CYS A 1 252 ? -2.054 9.400 14.023 1.00 90.31 252 CYS A CA 1
ATOM 2006 C C . CYS A 1 252 ? -1.545 8.510 15.175 1.00 90.31 252 CYS A C 1
ATOM 2008 O O . CYS A 1 252 ? -2.193 7.527 15.542 1.00 90.31 252 CYS A O 1
ATOM 2010 N N . ILE A 1 253 ? -0.406 8.854 15.789 1.00 86.00 253 ILE A N 1
ATOM 2011 C CA . ILE A 1 253 ? 0.135 8.119 16.945 1.00 86.00 253 ILE A CA 1
ATOM 2012 C C . ILE A 1 253 ? -0.813 8.221 18.149 1.00 86.00 253 ILE A C 1
ATOM 2014 O O . ILE A 1 253 ? -1.110 7.209 18.786 1.00 86.00 253 ILE A O 1
ATOM 2018 N N . ASN A 1 254 ? -1.310 9.421 18.450 1.00 89.69 254 ASN A N 1
ATOM 2019 C CA . ASN A 1 254 ? -2.168 9.669 19.607 1.00 89.69 254 ASN A CA 1
ATOM 2020 C C . ASN A 1 254 ? -3.533 8.977 19.479 1.00 89.69 254 ASN A C 1
ATOM 2022 O O . ASN A 1 254 ? -3.989 8.350 20.438 1.00 89.69 254 ASN A O 1
ATOM 2026 N N . ILE A 1 255 ? -4.157 9.026 18.298 1.00 92.50 255 ILE A N 1
ATOM 2027 C CA . ILE A 1 255 ? -5.420 8.328 18.028 1.00 92.50 255 ILE A CA 1
ATOM 2028 C C . ILE A 1 255 ? -5.231 6.809 18.108 1.00 92.50 255 ILE A C 1
ATOM 2030 O O . ILE A 1 255 ? -6.027 6.134 18.759 1.00 92.50 255 ILE A O 1
ATOM 2034 N N . ASN A 1 256 ? -4.139 6.256 17.569 1.00 87.94 256 ASN A N 1
ATOM 2035 C CA . ASN A 1 256 ? -3.841 4.827 17.727 1.00 87.94 256 ASN A CA 1
ATOM 2036 C C . ASN A 1 256 ? -3.657 4.428 19.202 1.00 87.94 256 ASN A C 1
ATOM 2038 O O . ASN A 1 256 ? -4.167 3.396 19.637 1.00 87.94 256 ASN A O 1
ATOM 2042 N N . ALA A 1 257 ? -2.984 5.254 20.008 1.00 85.94 257 ALA A N 1
ATOM 2043 C CA . ALA A 1 257 ? -2.860 5.009 21.445 1.00 85.94 257 ALA A CA 1
ATOM 2044 C C . ALA A 1 257 ? -4.222 5.042 22.167 1.00 85.94 257 ALA A C 1
ATOM 2046 O O . ALA A 1 257 ? -4.440 4.286 23.121 1.00 85.94 257 ALA A O 1
ATOM 2047 N N . LEU A 1 258 ? -5.153 5.891 21.717 1.00 90.94 258 LEU A N 1
ATOM 2048 C CA . LEU A 1 258 ? -6.529 5.915 22.214 1.00 90.94 258 LEU A CA 1
ATOM 2049 C C . LEU A 1 258 ? -7.286 4.632 21.839 1.00 90.94 258 LEU A C 1
ATOM 2051 O O . LEU A 1 258 ? -7.903 4.037 22.721 1.00 90.94 258 LEU A O 1
ATOM 2055 N N . VAL A 1 259 ? -7.171 4.153 20.596 1.00 92.19 259 VAL A N 1
ATOM 2056 C CA . VAL A 1 259 ? -7.757 2.874 20.146 1.00 92.19 259 VAL A CA 1
ATOM 2057 C C . VAL A 1 259 ? -7.259 1.704 21.004 1.00 92.19 259 VAL A C 1
ATOM 2059 O O . VAL A 1 259 ? -8.058 0.918 21.505 1.00 92.19 259 VAL A O 1
ATOM 2062 N N . GLU A 1 260 ? -5.953 1.611 21.263 1.00 88.62 260 GLU A N 1
ATOM 2063 C CA . GLU A 1 260 ? -5.379 0.541 22.097 1.00 88.62 260 GLU A CA 1
ATOM 2064 C C . GLU A 1 260 ? -5.879 0.589 23.552 1.00 88.62 260 GLU A C 1
ATOM 2066 O O . GLU A 1 260 ? -6.132 -0.444 24.182 1.00 88.62 260 GLU A O 1
ATOM 2071 N N . ARG A 1 261 ? -6.084 1.794 24.099 1.00 89.06 261 ARG A N 1
ATOM 2072 C CA . ARG A 1 261 ? -6.723 1.973 25.413 1.00 89.06 261 ARG A CA 1
ATOM 2073 C C . ARG A 1 261 ? -8.179 1.511 25.407 1.00 89.06 261 ARG A C 1
ATOM 2075 O O . ARG A 1 261 ? -8.610 0.872 26.365 1.00 89.06 261 ARG A O 1
ATOM 2082 N N . LEU A 1 262 ? -8.936 1.825 24.356 1.00 93.69 262 LEU A N 1
ATOM 2083 C CA . LEU A 1 262 ? -10.329 1.397 24.221 1.00 93.69 262 LEU A CA 1
ATOM 2084 C C . LEU A 1 262 ? -10.421 -0.126 24.103 1.00 93.69 262 LEU A C 1
ATOM 2086 O O . LEU A 1 262 ? -11.158 -0.736 24.871 1.00 93.69 262 LEU A O 1
ATOM 2090 N N . ASN A 1 263 ? -9.587 -0.748 23.267 1.00 92.81 263 ASN A N 1
ATOM 2091 C CA . ASN A 1 263 ? -9.522 -2.206 23.084 1.00 92.81 263 ASN A CA 1
ATOM 2092 C C . ASN A 1 263 ? -9.033 -2.966 24.325 1.00 92.81 263 ASN A C 1
ATOM 2094 O O . ASN A 1 263 ? -9.127 -4.193 24.398 1.00 92.81 263 ASN A O 1
ATOM 2098 N N . THR A 1 264 ? -8.519 -2.255 25.327 1.00 91.00 264 THR A N 1
ATOM 2099 C CA . THR A 1 264 ? -8.177 -2.820 26.631 1.00 91.00 264 THR A CA 1
ATOM 2100 C C . THR A 1 264 ? -9.161 -2.420 27.731 1.00 91.00 264 THR A C 1
ATOM 2102 O O . THR A 1 264 ? -8.962 -2.827 28.872 1.00 91.00 264 THR A O 1
ATOM 2105 N N . ASN A 1 265 ? -10.254 -1.708 27.444 1.00 93.56 265 ASN A N 1
ATOM 2106 C CA . ASN A 1 265 ? -11.257 -1.325 28.440 1.00 93.56 265 ASN A CA 1
ATOM 2107 C C . ASN A 1 265 ? -12.210 -2.493 28.777 1.00 93.56 265 ASN A C 1
ATOM 2109 O O . ASN A 1 265 ? -13.000 -2.949 27.951 1.00 93.56 265 ASN A O 1
ATOM 2113 N N . VAL A 1 266 ? -12.151 -2.965 30.028 1.00 94.38 266 VAL A N 1
ATOM 2114 C CA . VAL A 1 266 ? -12.915 -4.134 30.506 1.00 94.38 266 VAL A CA 1
ATOM 2115 C C . VAL A 1 266 ? -14.412 -3.862 30.588 1.00 94.38 266 VAL A C 1
ATOM 2117 O O . VAL A 1 266 ? -15.205 -4.756 30.290 1.00 94.38 266 VAL A O 1
ATOM 2120 N N . GLU A 1 267 ? -14.815 -2.660 30.998 1.00 95.12 267 GLU A N 1
ATOM 2121 C CA . GLU A 1 267 ? -16.233 -2.310 31.118 1.00 95.12 267 GLU A CA 1
ATOM 2122 C C . GLU A 1 267 ? -16.874 -2.246 29.736 1.00 95.12 267 GLU A C 1
ATOM 2124 O O . GLU A 1 267 ? -17.904 -2.878 29.510 1.00 95.12 267 GLU A O 1
ATOM 2129 N N . LEU A 1 268 ? -16.195 -1.591 28.791 1.00 96.31 268 LEU A N 1
ATOM 2130 C CA . LEU A 1 268 ? -16.625 -1.489 27.401 1.00 96.31 268 LEU A CA 1
ATOM 2131 C C . LEU A 1 268 ? -16.770 -2.878 26.750 1.00 96.31 268 LEU A C 1
ATOM 2133 O O . LEU A 1 268 ? -17.822 -3.196 26.192 1.00 96.31 268 LEU A O 1
ATOM 2137 N N . TYR A 1 269 ? -15.765 -3.745 26.916 1.00 96.81 269 TYR A N 1
ATOM 2138 C CA . TYR A 1 269 ? -15.818 -5.139 26.462 1.00 96.81 269 TYR A CA 1
ATOM 2139 C C . TYR A 1 269 ? -16.981 -5.917 27.087 1.00 96.81 269 TYR A C 1
ATOM 2141 O O . TYR A 1 269 ? -17.712 -6.629 26.398 1.00 96.81 269 TYR A O 1
ATOM 2149 N N . THR A 1 270 ? -17.170 -5.786 28.402 1.00 95.94 270 THR A N 1
ATOM 2150 C CA . THR A 1 270 ? -18.217 -6.514 29.130 1.00 95.94 270 THR A CA 1
ATOM 2151 C C . THR A 1 270 ? -19.607 -6.089 28.666 1.00 95.94 270 THR A C 1
ATOM 2153 O O . THR A 1 270 ? -20.479 -6.943 28.484 1.00 95.94 270 THR A O 1
ATOM 2156 N N . SER A 1 271 ? -19.815 -4.791 28.443 1.00 96.12 271 SER A N 1
ATOM 2157 C CA . SER A 1 271 ? -21.079 -4.253 27.944 1.00 96.12 271 SER A CA 1
ATOM 2158 C C . SER A 1 271 ? -21.365 -4.710 26.512 1.00 96.12 271 SER A C 1
ATOM 2160 O O . SER A 1 271 ? -22.479 -5.163 26.235 1.00 96.12 271 SER A O 1
ATOM 2162 N N . LEU A 1 272 ? -20.365 -4.686 25.622 1.00 96.75 272 LEU A N 1
ATOM 2163 C CA . LEU A 1 272 ? -20.499 -5.213 24.260 1.00 96.75 272 LEU A CA 1
ATOM 2164 C C . LEU A 1 272 ? -20.824 -6.704 24.255 1.00 96.75 272 LEU A C 1
ATOM 2166 O O . LEU A 1 272 ? -21.753 -7.145 23.575 1.00 96.75 272 LEU A O 1
ATOM 2170 N N . ARG A 1 273 ? -20.092 -7.487 25.048 1.00 96.69 273 ARG A N 1
ATOM 2171 C CA . ARG A 1 273 ? -20.293 -8.930 25.135 1.00 96.69 273 ARG A CA 1
ATOM 2172 C C . ARG A 1 273 ? -21.693 -9.272 25.631 1.00 96.69 273 ARG A C 1
ATOM 2174 O O . ARG A 1 273 ? -22.340 -10.129 25.041 1.00 96.69 273 ARG A O 1
ATOM 2181 N N . ARG A 1 274 ? -22.191 -8.572 26.656 1.00 95.12 274 ARG A N 1
ATOM 2182 C CA . ARG A 1 274 ? -23.561 -8.750 27.163 1.00 95.12 274 ARG A CA 1
ATOM 2183 C C . ARG A 1 274 ? -24.604 -8.453 26.086 1.00 95.12 274 ARG A C 1
ATOM 2185 O O . ARG A 1 274 ? -25.500 -9.265 25.874 1.00 95.12 274 ARG A O 1
ATOM 2192 N N . ALA A 1 275 ? -24.463 -7.326 25.388 1.00 95.50 275 ALA A N 1
ATOM 2193 C CA . ALA A 1 275 ? -25.372 -6.952 24.306 1.00 95.50 275 ALA A CA 1
ATOM 2194 C C . ALA A 1 275 ? -25.365 -7.975 23.155 1.00 95.50 275 ALA A C 1
ATOM 2196 O O . ALA A 1 275 ? -26.398 -8.215 22.538 1.00 95.50 275 ALA A O 1
ATOM 2197 N N . THR A 1 276 ? -24.216 -8.606 22.899 1.00 95.25 276 THR A N 1
ATOM 2198 C CA . THR A 1 276 ? -24.034 -9.560 21.796 1.00 95.25 276 THR A CA 1
ATOM 2199 C C . THR A 1 276 ? -24.480 -10.984 22.145 1.00 95.25 276 THR A C 1
ATOM 2201 O O . THR A 1 276 ? -25.087 -11.656 21.315 1.00 95.25 276 THR A O 1
ATOM 2204 N N . GLU A 1 277 ? -24.150 -11.481 23.342 1.00 94.44 277 GLU A N 1
ATOM 2205 C CA . GLU A 1 277 ? -24.371 -12.882 23.741 1.00 94.44 277 GLU A CA 1
ATOM 2206 C C . GLU A 1 277 ? -25.697 -13.109 24.481 1.00 94.44 277 GLU A C 1
ATOM 2208 O O . GLU A 1 277 ? -26.232 -14.218 24.435 1.00 94.44 277 GLU A O 1
ATOM 2213 N N . GLU A 1 278 ? -26.220 -12.097 25.180 1.00 93.25 278 GLU A N 1
ATOM 2214 C CA . GLU A 1 278 ? -27.424 -12.227 26.008 1.00 93.25 278 GLU A CA 1
ATOM 2215 C C . GLU A 1 278 ? -28.629 -11.544 25.353 1.00 93.25 278 GLU A C 1
ATOM 2217 O O . GLU A 1 278 ? -29.510 -12.205 24.803 1.00 93.25 278 GLU A O 1
ATOM 2222 N N . SER A 1 279 ? -28.691 -10.216 25.443 1.00 90.94 279 SER A N 1
ATOM 2223 C CA . SER A 1 279 ? -29.729 -9.387 24.835 1.00 90.94 279 SER A CA 1
ATOM 2224 C C . SER A 1 279 ? -29.263 -7.940 24.813 1.00 90.94 279 SER A C 1
ATOM 2226 O O . SER A 1 279 ? -28.718 -7.441 25.798 1.00 90.94 279 SER A O 1
ATOM 2228 N N . ASP A 1 280 ? -29.563 -7.250 23.721 1.00 95.69 280 ASP A N 1
ATOM 2229 C CA . ASP A 1 280 ? -29.423 -5.802 23.612 1.00 95.69 280 ASP A CA 1
ATOM 2230 C C . ASP A 1 280 ? -30.787 -5.104 23.808 1.00 95.69 280 ASP A C 1
ATOM 2232 O O . ASP A 1 280 ? -31.813 -5.759 24.019 1.00 95.69 280 ASP A O 1
ATOM 2236 N N . VAL A 1 281 ? -30.808 -3.771 23.730 1.00 94.69 281 VAL A N 1
ATOM 2237 C CA . VAL A 1 281 ? -32.016 -2.923 23.809 1.00 94.69 281 VAL A CA 1
ATOM 2238 C C . VAL A 1 281 ? -33.015 -3.190 22.682 1.00 94.69 281 VAL A C 1
ATOM 2240 O O . VAL A 1 281 ? -34.205 -2.915 22.828 1.00 94.69 281 VAL A O 1
ATOM 2243 N N . ALA A 1 282 ? -32.543 -3.747 21.566 1.00 94.12 282 ALA A N 1
ATOM 2244 C CA . ALA A 1 282 ? -33.352 -4.195 20.444 1.00 94.12 282 ALA A CA 1
ATOM 2245 C C . ALA A 1 282 ? -32.744 -5.470 19.826 1.00 94.12 282 ALA A C 1
ATOM 2247 O O . ALA A 1 282 ? -31.547 -5.709 19.981 1.00 94.12 282 ALA A O 1
ATOM 2248 N N . PRO A 1 283 ? -33.534 -6.294 19.111 1.00 95.25 283 PRO A N 1
ATOM 2249 C CA . PRO A 1 283 ? -33.009 -7.472 18.426 1.00 95.25 283 PRO A CA 1
ATOM 2250 C C . PRO A 1 283 ? -31.923 -7.111 17.404 1.00 95.25 283 PRO A C 1
ATOM 2252 O O . PRO A 1 283 ? -32.111 -6.199 16.594 1.00 95.25 283 PRO A O 1
ATOM 2255 N N . LEU A 1 284 ? -30.817 -7.855 17.427 1.00 96.25 284 LEU A N 1
ATOM 2256 C CA . LEU A 1 284 ? -29.709 -7.695 16.489 1.00 96.25 284 LEU A CA 1
ATOM 2257 C C . LEU A 1 284 ? -30.043 -8.330 15.134 1.00 96.25 284 LEU A C 1
ATOM 2259 O O . LEU A 1 284 ? -30.662 -9.394 15.054 1.00 96.25 284 LEU A O 1
ATOM 2263 N N . THR A 1 285 ? -29.633 -7.671 14.052 1.00 96.75 285 THR A N 1
ATOM 2264 C CA . THR A 1 285 ? -29.618 -8.276 12.713 1.00 96.75 285 THR A CA 1
ATOM 2265 C C . THR A 1 285 ? -28.397 -9.186 12.534 1.00 96.75 285 THR A C 1
ATOM 2267 O O . THR A 1 285 ? -27.459 -9.156 13.326 1.00 96.75 285 THR A O 1
ATOM 2270 N N . SER A 1 286 ? -28.348 -9.965 11.448 1.00 96.62 286 SER A N 1
ATOM 2271 C CA . SER A 1 286 ? -27.152 -10.758 11.124 1.00 96.62 286 SER A CA 1
ATOM 2272 C C . SER A 1 286 ? -25.909 -9.898 10.869 1.00 96.62 286 SER A C 1
ATOM 2274 O O . SER A 1 286 ? -24.794 -10.372 11.068 1.00 96.62 286 SER A O 1
ATOM 2276 N N . VAL A 1 287 ? -26.097 -8.659 10.397 1.00 97.06 287 VAL A N 1
ATOM 2277 C CA . VAL A 1 287 ? -25.003 -7.699 10.198 1.00 97.06 287 VAL A CA 1
ATOM 2278 C C . VAL A 1 287 ? -24.547 -7.168 11.550 1.00 97.06 287 VAL A C 1
ATOM 2280 O O . VAL A 1 287 ? -23.357 -7.229 11.837 1.00 97.06 287 VAL A O 1
ATOM 2283 N N . ASP A 1 288 ? -25.490 -6.763 12.403 1.00 97.25 288 ASP A N 1
ATOM 2284 C CA . ASP A 1 288 ? -25.211 -6.292 13.763 1.00 97.25 288 ASP A CA 1
ATOM 2285 C C . ASP A 1 288 ? -24.397 -7.340 14.541 1.00 97.25 288 ASP A C 1
ATOM 2287 O O . ASP A 1 288 ? -23.326 -7.042 15.060 1.00 97.25 288 ASP A O 1
ATOM 2291 N N . GLU A 1 289 ? -24.849 -8.601 14.545 1.00 95.69 289 GLU A N 1
ATOM 2292 C CA . GLU A 1 289 ? -24.139 -9.704 15.200 1.00 95.69 289 GLU A CA 1
ATOM 2293 C C . GLU A 1 289 ? -22.733 -9.927 14.636 1.00 95.69 289 GLU A C 1
ATOM 2295 O O . GLU A 1 289 ? -21.817 -10.296 15.374 1.00 95.69 289 GLU A O 1
ATOM 2300 N N . HIS A 1 290 ? -22.563 -9.778 13.321 1.00 95.25 290 HIS A N 1
ATOM 2301 C CA . HIS A 1 290 ? -21.267 -9.957 12.685 1.00 95.25 290 HIS A CA 1
ATOM 2302 C C . HIS A 1 290 ? -20.299 -8.848 13.102 1.00 95.25 290 HIS A C 1
ATOM 2304 O O . HIS A 1 290 ? -19.196 -9.157 13.549 1.00 95.25 290 HIS A O 1
ATOM 2310 N N . VAL A 1 291 ? -20.732 -7.588 13.034 1.00 96.12 291 VAL A N 1
ATOM 2311 C CA . VAL A 1 291 ? -19.933 -6.420 13.426 1.00 96.12 291 VAL A CA 1
ATOM 2312 C C . VAL A 1 291 ? -19.581 -6.475 14.913 1.00 96.12 291 VAL A C 1
ATOM 2314 O O . VAL A 1 291 ? -18.417 -6.323 15.272 1.00 96.12 291 VAL A O 1
ATOM 2317 N N . SER A 1 292 ? -20.531 -6.805 15.793 1.00 96.19 292 SER A N 1
ATOM 2318 C CA . SER A 1 292 ? -20.242 -6.961 17.224 1.00 96.19 292 SER A CA 1
ATOM 2319 C C . SER A 1 292 ? -19.202 -8.051 17.506 1.00 96.19 292 SER A C 1
ATOM 2321 O O . SER A 1 292 ? -18.349 -7.878 18.374 1.00 96.19 292 SER A O 1
ATOM 2323 N N . LYS A 1 293 ? -19.223 -9.164 16.757 1.00 95.19 293 LYS A N 1
ATOM 2324 C CA . LYS A 1 293 ? -18.203 -10.221 16.873 1.00 95.19 293 LYS A CA 1
ATOM 2325 C C . LYS A 1 293 ? -16.825 -9.770 16.386 1.00 95.19 293 LYS A C 1
ATOM 2327 O O . LYS A 1 293 ? -15.836 -10.236 16.946 1.00 95.19 293 LYS A O 1
ATOM 2332 N N . LEU A 1 294 ? -16.753 -8.895 15.380 1.00 95.19 294 LEU A N 1
ATOM 2333 C CA . LEU A 1 294 ? -15.487 -8.301 14.940 1.00 95.19 294 LEU A CA 1
ATOM 2334 C C . LEU A 1 294 ? -14.891 -7.432 16.050 1.00 95.19 294 LEU A C 1
ATOM 2336 O O . LEU A 1 294 ? -13.756 -7.669 16.445 1.00 95.19 294 LEU A O 1
ATOM 2340 N N . PHE A 1 295 ? -15.690 -6.549 16.653 1.00 95.69 295 PHE A N 1
ATOM 2341 C CA . PHE A 1 295 ? -15.221 -5.750 17.784 1.00 95.69 295 PHE A CA 1
ATOM 2342 C C . PHE A 1 295 ? -14.773 -6.620 18.961 1.00 95.69 295 PHE A C 1
ATOM 2344 O O . PHE A 1 295 ? -13.669 -6.438 19.462 1.00 95.69 295 PHE A O 1
ATOM 2351 N N . LEU A 1 296 ? -15.574 -7.611 19.384 1.00 95.69 296 LEU A N 1
ATOM 2352 C CA . LEU A 1 296 ? -15.186 -8.533 20.465 1.00 95.69 296 LEU A CA 1
ATOM 2353 C C . LEU A 1 296 ? -13.846 -9.220 20.187 1.00 95.69 296 LEU A C 1
ATOM 2355 O O . LEU A 1 296 ? -13.027 -9.365 21.096 1.00 95.69 296 LEU A O 1
ATOM 2359 N N . PHE A 1 297 ? -13.613 -9.615 18.937 1.00 92.75 297 PHE A N 1
ATOM 2360 C CA . PHE A 1 297 ? -12.344 -10.193 18.530 1.00 92.75 297 PHE A CA 1
ATOM 2361 C C . PHE A 1 297 ? -11.177 -9.210 18.694 1.00 92.75 297 PHE A C 1
ATOM 2363 O O . PHE A 1 297 ? -10.114 -9.623 19.160 1.00 92.75 297 PHE A O 1
ATOM 2370 N N . ASP A 1 298 ? -11.357 -7.932 18.362 1.00 92.19 298 ASP A N 1
ATOM 2371 C CA . ASP A 1 298 ? -10.303 -6.922 18.500 1.00 92.19 298 ASP A CA 1
ATOM 2372 C C . ASP A 1 298 ? -9.893 -6.740 19.971 1.00 92.19 298 ASP A C 1
ATOM 2374 O O . ASP A 1 298 ? -8.700 -6.769 20.288 1.00 92.19 298 ASP A O 1
ATOM 2378 N N . PHE A 1 299 ? -10.857 -6.709 20.902 1.00 94.12 299 PHE A N 1
ATOM 2379 C CA . PHE A 1 299 ? -10.562 -6.741 22.345 1.00 94.12 299 PHE A CA 1
ATOM 2380 C C . PHE A 1 299 ? -9.755 -7.991 22.735 1.00 94.12 299 PHE A C 1
ATOM 2382 O O . PHE A 1 299 ? -8.761 -7.916 23.467 1.00 94.12 299 PHE A O 1
ATOM 2389 N N . GLU A 1 300 ? -10.153 -9.172 22.252 1.00 91.19 300 GLU A N 1
ATOM 2390 C CA . GLU A 1 300 ? -9.427 -10.419 22.514 1.00 91.19 300 GLU A CA 1
ATOM 2391 C C . GLU A 1 300 ? -7.998 -10.390 21.954 1.00 91.19 300 GLU A C 1
ATOM 2393 O O . GLU A 1 300 ? -7.069 -10.879 22.608 1.00 91.19 300 GLU A O 1
ATOM 2398 N N . GLN A 1 301 ? -7.801 -9.795 20.775 1.00 87.75 301 GLN A N 1
ATOM 2399 C CA . GLN A 1 301 ? -6.502 -9.654 20.119 1.00 87.75 301 GLN A CA 1
ATOM 2400 C C . GLN A 1 301 ? -5.583 -8.644 20.826 1.00 87.75 301 GLN A C 1
ATOM 2402 O O . GLN A 1 301 ? -4.354 -8.819 20.804 1.00 87.75 301 GLN A O 1
ATOM 2407 N N . SER A 1 302 ? -6.164 -7.643 21.488 1.00 87.94 302 SER A N 1
ATOM 2408 C CA . SER A 1 302 ? -5.481 -6.712 22.399 1.00 87.94 302 SER A CA 1
ATOM 2409 C C . SER A 1 302 ? -5.287 -7.272 23.812 1.00 87.94 302 SER A C 1
ATOM 2411 O O . SER A 1 302 ? -4.756 -6.594 24.689 1.00 87.94 302 SER A O 1
ATOM 2413 N N . GLY A 1 303 ? -5.655 -8.535 24.051 1.00 89.31 303 GLY A N 1
ATOM 2414 C CA . GLY A 1 303 ? -5.375 -9.211 25.313 1.00 89.31 303 GLY A CA 1
ATOM 2415 C C . GLY A 1 303 ? -6.311 -8.804 26.450 1.00 89.31 303 GLY A C 1
ATOM 2416 O O . GLY A 1 303 ? -5.905 -8.863 27.608 1.00 89.31 303 GLY A O 1
ATOM 2417 N N . ILE A 1 304 ? -7.565 -8.430 26.158 1.00 92.69 304 ILE A N 1
ATOM 2418 C CA . ILE A 1 304 ? -8.551 -7.998 27.171 1.00 92.69 304 ILE A CA 1
ATOM 2419 C C . ILE A 1 304 ? -8.738 -8.993 28.329 1.00 92.69 304 ILE A C 1
ATOM 2421 O O . ILE A 1 304 ? -9.054 -8.613 29.453 1.00 92.69 304 ILE A O 1
ATOM 2425 N N . HIS A 1 305 ? -8.510 -10.280 28.062 1.00 90.00 305 HIS A N 1
ATOM 2426 C CA . HIS A 1 305 ? -8.617 -11.378 29.019 1.00 90.00 305 HIS A CA 1
ATOM 2427 C C . HIS A 1 305 ? -7.471 -11.416 30.045 1.00 90.00 305 HIS A C 1
ATOM 2429 O O . HIS A 1 305 ? -7.515 -12.205 30.991 1.00 90.00 305 HIS A O 1
ATOM 2435 N N . LEU A 1 306 ? -6.431 -10.602 29.857 1.00 91.44 306 LEU A N 1
ATOM 2436 C CA . LEU A 1 306 ? -5.248 -10.579 30.704 1.00 91.44 306 LEU A CA 1
ATOM 2437 C C . LEU A 1 306 ? -5.401 -9.601 31.885 1.00 91.44 306 LEU A C 1
ATOM 2439 O O . LEU A 1 306 ? -6.157 -8.624 31.819 1.00 91.44 306 LEU A O 1
ATOM 2443 N N . PRO A 1 307 ? -4.648 -9.827 32.979 1.00 92.12 307 PRO A N 1
ATOM 2444 C CA . PRO A 1 307 ? -4.522 -8.872 34.073 1.00 92.12 307 PRO A CA 1
ATOM 2445 C C . PRO A 1 307 ? -4.120 -7.471 33.596 1.00 92.12 307 PRO A C 1
ATOM 2447 O O . PRO A 1 307 ? -3.395 -7.320 32.614 1.00 92.12 307 PRO A O 1
ATOM 2450 N N . GLU A 1 308 ? -4.553 -6.445 34.328 1.00 90.00 308 GLU A N 1
ATOM 2451 C CA . GLU A 1 308 ? -4.345 -5.029 33.985 1.00 90.00 308 GLU A CA 1
ATOM 2452 C C . GLU A 1 308 ? -2.881 -4.677 33.698 1.00 90.00 308 GLU A C 1
ATOM 2454 O O . GLU A 1 308 ? -2.584 -4.099 32.660 1.00 90.00 308 GLU A O 1
ATOM 2459 N N . ASN A 1 309 ? -1.949 -5.142 34.532 1.00 91.06 309 ASN A N 1
ATOM 2460 C CA . ASN A 1 309 ? -0.517 -4.904 34.337 1.00 91.06 309 ASN A CA 1
ATOM 2461 C C . ASN A 1 309 ? 0.025 -5.500 33.021 1.00 91.06 309 ASN A C 1
ATOM 2463 O O . ASN A 1 309 ? 0.971 -4.972 32.434 1.00 91.06 309 ASN A O 1
ATOM 2467 N N . LEU A 1 310 ? -0.550 -6.615 32.555 1.00 91.19 310 LEU A N 1
ATOM 2468 C CA . LEU A 1 310 ? -0.187 -7.208 31.269 1.00 91.19 310 LEU A CA 1
ATOM 2469 C C . LEU A 1 310 ? -0.850 -6.461 30.108 1.00 91.19 310 LEU A C 1
ATOM 2471 O O . LEU A 1 310 ? -0.194 -6.263 29.090 1.00 91.19 310 LEU A O 1
ATOM 2475 N N . ARG A 1 311 ? -2.096 -5.993 30.270 1.00 90.38 311 ARG A N 1
ATOM 2476 C CA . ARG A 1 311 ? -2.775 -5.137 29.281 1.00 90.38 311 ARG A CA 1
ATOM 2477 C C . ARG A 1 311 ? -2.010 -3.833 29.049 1.00 90.38 311 ARG A C 1
ATOM 2479 O O . ARG A 1 311 ? -1.729 -3.503 27.904 1.00 90.38 311 ARG A O 1
ATOM 2486 N N . GLU A 1 312 ? -1.570 -3.153 30.107 1.00 89.31 312 GLU A N 1
ATOM 2487 C CA . GLU A 1 312 ? -0.726 -1.949 29.995 1.00 89.31 312 GLU A CA 1
ATOM 2488 C C . GLU A 1 312 ? 0.592 -2.230 29.256 1.00 89.31 312 GLU A C 1
ATOM 2490 O O . GLU A 1 312 ? 1.021 -1.446 28.407 1.00 89.31 312 GLU A O 1
ATOM 2495 N N . SER A 1 313 ? 1.216 -3.380 29.535 1.00 91.06 313 SER A N 1
ATOM 2496 C CA . SER A 1 313 ? 2.439 -3.807 28.843 1.00 91.06 313 SER A CA 1
ATOM 2497 C C . SER A 1 313 ? 2.192 -4.060 27.350 1.00 91.06 313 SER A C 1
ATOM 2499 O O . SER A 1 313 ? 3.026 -3.702 26.520 1.00 91.06 313 SER A O 1
ATOM 2501 N N . ILE A 1 314 ? 1.041 -4.641 26.995 1.00 90.06 314 ILE A N 1
ATOM 2502 C CA . ILE A 1 314 ? 0.624 -4.869 25.604 1.00 90.06 314 ILE A CA 1
ATOM 2503 C C . ILE A 1 314 ? 0.418 -3.548 24.866 1.00 90.06 314 ILE A C 1
ATOM 2505 O O . ILE A 1 314 ? 0.956 -3.394 23.771 1.00 90.06 314 ILE A O 1
ATOM 2509 N N . VAL A 1 315 ? -0.280 -2.584 25.477 1.00 88.69 315 VAL A N 1
ATOM 2510 C CA . VAL A 1 315 ? -0.477 -1.245 24.895 1.00 88.69 315 VAL A CA 1
ATOM 2511 C C . VAL A 1 315 ? 0.875 -0.590 24.603 1.00 88.69 315 VAL A C 1
ATOM 2513 O O . VAL A 1 315 ? 1.117 -0.140 23.485 1.00 88.69 315 VAL A O 1
ATOM 2516 N N . GLY A 1 316 ? 1.805 -0.615 25.566 1.00 89.94 316 GLY A N 1
ATOM 2517 C CA . GLY A 1 316 ? 3.153 -0.071 25.373 1.00 89.94 316 GLY A CA 1
ATOM 2518 C C . GLY A 1 316 ? 3.957 -0.778 24.270 1.00 89.94 316 GLY A C 1
ATOM 2519 O O . GLY A 1 316 ? 4.726 -0.136 23.550 1.00 89.94 316 GLY A O 1
ATOM 2520 N N . LEU A 1 317 ? 3.775 -2.091 24.101 1.00 92.44 317 LEU A N 1
ATOM 2521 C CA . LEU A 1 317 ? 4.416 -2.857 23.031 1.00 92.44 317 LEU A CA 1
ATOM 2522 C C . LEU A 1 317 ? 3.820 -2.554 21.654 1.00 92.44 317 LEU A C 1
ATOM 2524 O O . LEU A 1 317 ? 4.593 -2.371 20.716 1.00 92.44 317 LEU A O 1
ATOM 2528 N N . ASN A 1 318 ? 2.493 -2.470 21.521 1.00 89.88 318 ASN A N 1
ATOM 2529 C CA . ASN A 1 318 ? 1.833 -2.094 20.263 1.00 89.88 318 ASN A CA 1
ATOM 2530 C C . ASN A 1 318 ? 2.294 -0.704 19.804 1.00 89.88 318 ASN A C 1
ATOM 2532 O O . ASN A 1 318 ? 2.725 -0.537 18.664 1.00 89.88 318 ASN A O 1
ATOM 2536 N N . ASP A 1 319 ? 2.328 0.254 20.727 1.00 87.25 319 ASP A N 1
ATOM 2537 C CA . ASP A 1 319 ? 2.809 1.616 20.496 1.00 87.25 319 ASP A CA 1
ATOM 2538 C C . ASP A 1 319 ? 4.296 1.651 20.070 1.00 87.25 319 ASP A C 1
ATOM 2540 O O . ASP A 1 319 ? 4.689 2.318 19.106 1.00 87.25 319 ASP A O 1
ATOM 2544 N N . ARG A 1 320 ? 5.154 0.847 20.717 1.00 92.25 320 ARG A N 1
ATOM 2545 C CA . ARG A 1 320 ? 6.558 0.682 20.300 1.00 92.25 320 ARG A CA 1
ATOM 2546 C C . ARG A 1 320 ? 6.681 0.055 18.906 1.00 92.25 320 ARG A C 1
ATOM 2548 O O . ARG A 1 320 ? 7.500 0.521 18.115 1.00 92.25 320 ARG A O 1
ATOM 2555 N N . ILE A 1 321 ? 5.898 -0.980 18.603 1.00 93.88 321 ILE A N 1
ATOM 2556 C CA . ILE A 1 321 ? 5.892 -1.667 17.301 1.00 93.88 321 ILE A CA 1
ATOM 2557 C C . ILE A 1 321 ? 5.476 -0.707 16.188 1.00 93.88 321 ILE A C 1
ATOM 2559 O O . ILE A 1 321 ? 6.133 -0.685 15.146 1.00 93.88 321 ILE A O 1
ATOM 2563 N N . LEU A 1 322 ? 4.432 0.096 16.412 1.00 88.06 322 LEU A N 1
ATOM 2564 C CA . LEU A 1 322 ? 3.952 1.085 15.452 1.00 88.06 322 LEU A CA 1
ATOM 2565 C C . LEU A 1 322 ? 5.051 2.104 15.125 1.00 88.06 322 LEU A C 1
ATOM 2567 O O . LEU A 1 322 ? 5.450 2.223 13.965 1.00 88.06 322 LEU A O 1
ATOM 2571 N N . ARG A 1 323 ? 5.627 2.750 16.149 1.00 87.62 323 ARG A N 1
ATOM 2572 C CA . ARG A 1 323 ? 6.695 3.747 15.962 1.00 87.62 323 ARG A CA 1
ATOM 2573 C C . ARG A 1 323 ? 7.941 3.176 15.293 1.00 87.62 323 ARG A C 1
ATOM 2575 O O . ARG A 1 323 ? 8.525 3.818 14.421 1.00 87.62 323 ARG A O 1
ATOM 2582 N N . LEU A 1 324 ? 8.388 1.985 15.698 1.00 94.00 324 LEU A N 1
ATOM 2583 C CA . LEU A 1 324 ? 9.549 1.339 15.075 1.00 94.00 324 LEU A CA 1
ATOM 2584 C C . LEU A 1 324 ? 9.262 0.968 13.615 1.00 94.00 324 LEU A C 1
ATOM 2586 O O . LEU A 1 324 ? 10.113 1.198 12.758 1.00 94.00 324 LEU A O 1
ATOM 2590 N N . GLY A 1 325 ? 8.066 0.450 13.322 1.00 92.88 325 GLY A N 1
ATOM 2591 C CA . GLY A 1 325 ? 7.634 0.122 11.963 1.00 92.88 325 GLY A CA 1
ATOM 2592 C C . GLY A 1 325 ? 7.601 1.344 11.047 1.00 92.88 325 GLY A C 1
ATOM 2593 O O . GLY A 1 325 ? 8.150 1.295 9.948 1.00 92.88 325 GLY A O 1
ATOM 2594 N N . GLN A 1 326 ? 7.041 2.457 11.524 1.00 85.81 326 GLN A N 1
ATOM 2595 C CA . GLN A 1 326 ? 7.016 3.732 10.801 1.00 85.81 326 GLN A CA 1
ATOM 2596 C C . GLN A 1 326 ? 8.431 4.257 10.534 1.00 85.81 326 GLN A C 1
ATOM 2598 O O . GLN A 1 326 ? 8.780 4.550 9.390 1.00 85.81 326 GLN A O 1
ATOM 2603 N N . ARG A 1 327 ? 9.286 4.301 11.567 1.00 88.31 327 ARG A N 1
ATOM 2604 C CA . ARG A 1 327 ? 10.687 4.732 11.428 1.00 88.31 327 ARG A CA 1
ATOM 2605 C C . ARG A 1 327 ? 11.463 3.861 10.447 1.00 88.31 327 ARG A C 1
ATOM 2607 O O . ARG A 1 327 ? 12.268 4.389 9.686 1.00 88.31 327 ARG A O 1
ATOM 2614 N N . PHE A 1 328 ? 11.250 2.548 10.462 1.00 93.06 328 PHE A N 1
ATOM 2615 C CA . PHE A 1 328 ? 11.881 1.645 9.503 1.00 93.06 328 PHE A CA 1
ATOM 2616 C C . PHE A 1 328 ? 11.397 1.932 8.075 1.00 93.06 328 PHE A C 1
ATOM 2618 O O . PHE A 1 328 ? 12.210 2.131 7.176 1.00 93.06 328 PHE A O 1
ATOM 2625 N N . ALA A 1 329 ? 10.080 2.024 7.866 1.00 89.25 329 ALA A N 1
ATOM 2626 C CA . ALA A 1 329 ? 9.493 2.271 6.551 1.00 89.25 329 ALA A CA 1
ATOM 2627 C C . ALA A 1 329 ? 9.973 3.598 5.940 1.00 89.25 329 ALA A C 1
ATOM 2629 O O . ALA A 1 329 ? 10.447 3.608 4.803 1.00 89.25 329 ALA A O 1
ATOM 2630 N N . MET A 1 330 ? 9.937 4.689 6.711 1.00 83.12 330 MET A N 1
ATOM 2631 C CA . MET A 1 330 ? 10.366 6.018 6.264 1.00 83.12 330 MET A CA 1
ATOM 2632 C C . MET A 1 330 ? 11.827 6.030 5.797 1.00 83.12 330 MET A C 1
ATOM 2634 O O . MET A 1 330 ? 12.144 6.571 4.741 1.00 83.12 330 MET A O 1
ATOM 2638 N N . ASN A 1 331 ? 12.710 5.379 6.552 1.00 85.88 331 ASN A N 1
ATOM 2639 C CA . ASN A 1 331 ? 14.139 5.371 6.256 1.00 85.88 331 ASN A CA 1
ATOM 2640 C C . ASN A 1 331 ? 14.527 4.351 5.168 1.00 85.88 331 ASN A C 1
ATOM 2642 O O . ASN A 1 331 ? 15.572 4.488 4.533 1.00 85.88 331 ASN A O 1
ATOM 2646 N N . SER A 1 332 ? 13.696 3.331 4.925 1.00 86.06 332 SER A N 1
ATOM 2647 C CA . SER A 1 332 ? 13.993 2.259 3.963 1.00 86.06 332 SER A CA 1
ATOM 2648 C C . SER A 1 332 ? 14.052 2.724 2.50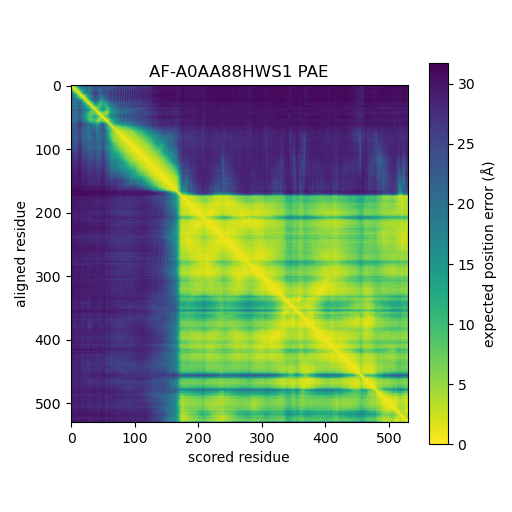2 1.00 86.06 332 SER A C 1
ATOM 2650 O O . SER A 1 332 ? 14.683 2.072 1.668 1.00 86.06 332 SER A O 1
ATOM 2652 N N . HIS A 1 333 ? 13.430 3.864 2.191 1.00 79.75 333 HIS A N 1
ATOM 2653 C CA . HIS A 1 333 ? 13.368 4.431 0.845 1.00 79.75 333 HIS A CA 1
ATOM 2654 C C . HIS A 1 333 ? 14.336 5.602 0.626 1.00 79.75 333 HIS A C 1
ATOM 2656 O O . HIS A 1 333 ? 14.366 6.175 -0.468 1.00 79.75 333 HIS A O 1
ATOM 2662 N N . GLU A 1 334 ? 15.146 5.964 1.626 1.00 83.50 334 GLU A N 1
ATOM 2663 C CA . GLU A 1 334 ? 16.051 7.103 1.504 1.00 83.50 334 GLU A CA 1
ATOM 2664 C C . GLU A 1 334 ? 17.163 6.859 0.465 1.00 83.50 334 GLU A C 1
ATOM 2666 O O . GLU A 1 334 ? 17.871 5.845 0.511 1.00 83.50 334 GLU A O 1
ATOM 2671 N N . PRO A 1 335 ? 17.394 7.809 -0.464 1.00 89.56 335 PRO A N 1
ATOM 2672 C CA . PRO A 1 335 ? 18.503 7.717 -1.400 1.00 89.56 335 PRO A CA 1
ATOM 2673 C C . PRO A 1 335 ? 19.855 7.669 -0.686 1.00 89.56 335 PRO A C 1
ATOM 2675 O O . PRO A 1 335 ? 20.174 8.505 0.165 1.00 89.56 335 PRO A O 1
ATOM 2678 N N . ARG A 1 336 ? 20.724 6.751 -1.113 1.00 90.94 336 ARG A N 1
ATOM 2679 C CA . ARG A 1 336 ? 22.073 6.630 -0.554 1.00 90.94 336 ARG A CA 1
ATOM 2680 C C . ARG A 1 336 ? 22.969 7.743 -1.076 1.00 90.94 336 ARG A C 1
ATOM 2682 O O . ARG A 1 336 ? 23.067 7.971 -2.282 1.00 90.94 336 ARG A O 1
ATOM 2689 N N . ARG A 1 337 ? 23.669 8.422 -0.166 1.00 92.38 337 ARG A N 1
ATOM 2690 C CA . ARG A 1 337 ? 24.627 9.487 -0.491 1.00 92.38 337 ARG A CA 1
ATOM 2691 C C . ARG A 1 337 ? 26.047 8.967 -0.317 1.00 92.38 337 ARG A C 1
ATOM 2693 O O . ARG A 1 337 ? 26.467 8.673 0.797 1.00 92.38 337 ARG A O 1
ATOM 2700 N N . VAL A 1 338 ? 26.793 8.884 -1.414 1.00 92.06 338 VAL A N 1
ATOM 2701 C CA . VAL A 1 338 ? 28.163 8.357 -1.426 1.00 92.06 338 VAL A CA 1
ATOM 2702 C C . VAL A 1 338 ? 29.135 9.467 -1.825 1.00 92.06 338 VAL A C 1
ATOM 2704 O O . VAL A 1 338 ? 28.979 10.045 -2.901 1.00 92.06 338 VAL A O 1
ATOM 2707 N N . PRO A 1 339 ? 30.156 9.787 -1.014 1.00 92.94 339 PRO A N 1
ATOM 2708 C CA . PRO A 1 339 ? 31.170 10.763 -1.395 1.00 92.94 339 PRO A CA 1
ATOM 2709 C C . PRO A 1 339 ? 31.856 10.412 -2.720 1.00 92.94 339 PRO A C 1
ATOM 2711 O O . PRO A 1 339 ? 32.337 9.294 -2.900 1.00 92.94 339 PRO A O 1
ATOM 2714 N N . LYS A 1 340 ? 31.966 11.386 -3.634 1.00 90.00 340 LYS A N 1
ATOM 2715 C CA . LYS A 1 340 ? 32.522 11.179 -4.988 1.00 90.00 340 LYS A CA 1
ATOM 2716 C C . LYS A 1 340 ? 33.912 10.547 -4.987 1.00 90.00 340 LYS A C 1
ATOM 2718 O O . LYS A 1 340 ? 34.210 9.739 -5.853 1.00 90.00 340 LYS A O 1
ATOM 2723 N N . HIS A 1 341 ? 34.751 10.898 -4.015 1.00 90.50 341 HIS A N 1
ATOM 2724 C CA . HIS A 1 341 ? 36.124 10.399 -3.915 1.00 90.50 341 HIS A CA 1
ATOM 2725 C C . HIS A 1 341 ? 36.221 8.901 -3.579 1.00 90.50 341 HIS A C 1
ATOM 2727 O O . HIS A 1 341 ? 37.277 8.311 -3.789 1.00 90.50 341 HIS A O 1
ATOM 2733 N N . LEU A 1 342 ? 35.148 8.288 -3.063 1.00 91.12 342 LEU A N 1
ATOM 2734 C CA . LEU A 1 342 ? 35.084 6.848 -2.792 1.00 91.12 342 LEU A CA 1
ATOM 2735 C C . LEU A 1 342 ? 34.670 6.037 -4.026 1.00 91.12 342 LEU A C 1
ATOM 2737 O O . LEU A 1 342 ? 34.788 4.814 -4.019 1.00 91.12 342 LEU A O 1
ATOM 2741 N N . LEU A 1 343 ? 34.190 6.702 -5.081 1.00 89.56 343 LEU A N 1
ATOM 2742 C CA . LEU A 1 343 ? 33.770 6.062 -6.317 1.00 89.56 343 LEU A CA 1
ATOM 2743 C C . LEU A 1 343 ? 34.780 6.339 -7.435 1.00 89.56 343 LEU A C 1
ATOM 2745 O O . LEU A 1 343 ? 35.220 7.476 -7.615 1.00 89.56 343 LEU A O 1
ATOM 2749 N N . PRO A 1 344 ? 35.123 5.328 -8.249 1.00 90.44 344 PRO A N 1
ATOM 2750 C CA . PRO A 1 344 ? 35.866 5.559 -9.475 1.00 90.44 344 PRO A CA 1
ATOM 2751 C C . PRO A 1 344 ? 35.166 6.600 -10.372 1.00 90.44 344 PRO A C 1
ATOM 2753 O O . PRO A 1 344 ? 33.944 6.522 -10.536 1.00 90.44 344 PRO A O 1
ATOM 2756 N N . PRO A 1 345 ? 35.902 7.529 -11.020 1.00 86.31 345 PRO A N 1
ATOM 2757 C CA . PRO A 1 345 ? 35.295 8.600 -11.819 1.00 86.31 345 PRO A CA 1
ATOM 2758 C C . PRO A 1 345 ? 34.353 8.100 -12.921 1.00 86.31 345 PRO A C 1
ATOM 2760 O O . PRO A 1 345 ? 33.303 8.690 -13.163 1.00 86.31 345 PRO A O 1
ATOM 2763 N N . TYR A 1 346 ? 34.698 6.974 -13.554 1.00 86.44 346 TYR A N 1
ATOM 2764 C CA . TYR A 1 346 ? 33.873 6.372 -14.600 1.00 86.44 346 TYR A CA 1
ATOM 2765 C C . TYR A 1 346 ? 32.531 5.843 -14.077 1.00 86.44 346 TYR A C 1
ATOM 2767 O O . TYR A 1 346 ? 31.594 5.773 -14.862 1.00 86.44 346 TYR A O 1
ATOM 2775 N N . LEU A 1 347 ? 32.422 5.494 -12.785 1.00 88.00 347 LEU A N 1
ATOM 2776 C CA . LEU A 1 347 ? 31.164 5.094 -12.146 1.00 88.00 347 LEU A CA 1
ATOM 2777 C C . LEU A 1 347 ? 30.374 6.307 -11.677 1.00 88.00 347 LEU A C 1
ATOM 2779 O O . LEU A 1 347 ? 29.182 6.380 -11.962 1.00 88.00 347 LEU A O 1
ATOM 2783 N N . ALA A 1 348 ? 31.036 7.265 -11.023 1.00 87.44 348 ALA A N 1
ATOM 2784 C CA . ALA A 1 348 ? 30.396 8.464 -10.485 1.00 87.44 348 ALA A CA 1
ATOM 2785 C C . ALA A 1 348 ? 29.599 9.239 -11.551 1.00 87.44 348 ALA A C 1
ATOM 2787 O O . ALA A 1 348 ? 28.520 9.743 -11.260 1.00 87.44 348 ALA A O 1
ATOM 2788 N N . ASN A 1 349 ? 30.086 9.260 -12.795 1.00 87.38 349 ASN A N 1
ATOM 2789 C CA . ASN A 1 349 ? 29.422 9.929 -13.916 1.00 87.38 349 ASN A CA 1
ATOM 2790 C C . ASN A 1 349 ? 28.112 9.260 -14.385 1.00 87.38 349 ASN A C 1
ATOM 2792 O O . ASN A 1 349 ? 27.398 9.858 -15.182 1.00 87.38 349 ASN A O 1
ATOM 2796 N N . ASN A 1 350 ? 27.778 8.048 -13.923 1.00 88.38 350 ASN A N 1
ATOM 2797 C CA . ASN A 1 350 ? 26.517 7.378 -14.288 1.00 88.38 350 ASN A CA 1
ATOM 2798 C C . ASN A 1 350 ? 25.342 7.785 -13.387 1.00 88.38 350 ASN A C 1
ATOM 2800 O O . ASN A 1 350 ? 24.218 7.342 -13.624 1.00 88.38 350 ASN A O 1
ATOM 2804 N N . PHE A 1 351 ? 25.592 8.579 -12.346 1.00 91.50 351 PHE A N 1
ATOM 2805 C CA . PHE A 1 351 ? 24.633 8.859 -11.284 1.00 91.50 351 PHE A CA 1
ATOM 2806 C C . PHE A 1 351 ? 24.485 10.366 -11.043 1.00 91.50 351 PHE A C 1
ATOM 2808 O O . PHE A 1 351 ? 25.456 11.118 -11.194 1.00 91.50 351 PHE A O 1
ATOM 2815 N N . PRO A 1 352 ? 23.297 10.831 -10.615 1.00 90.69 352 PRO A N 1
ATOM 2816 C CA . PRO A 1 352 ? 23.110 12.222 -10.241 1.00 90.69 352 PRO A CA 1
ATOM 2817 C C . PRO A 1 352 ? 24.003 12.575 -9.047 1.00 90.69 352 PRO A C 1
ATOM 2819 O O . PRO A 1 352 ? 24.229 11.784 -8.131 1.00 90.69 352 PRO A O 1
ATOM 2822 N N . SER A 1 353 ? 24.534 13.792 -9.065 1.00 89.50 353 SER A N 1
ATOM 2823 C CA . SER A 1 353 ? 25.418 14.301 -8.021 1.00 89.50 353 SER A CA 1
ATOM 2824 C C . SER A 1 353 ? 24.801 15.512 -7.344 1.00 89.50 353 SER A C 1
ATOM 2826 O O . SER A 1 353 ? 24.335 16.425 -8.018 1.00 89.50 353 SER A O 1
ATOM 2828 N N . HIS A 1 354 ? 24.884 15.563 -6.018 1.00 88.38 354 HIS A N 1
ATOM 2829 C CA . HIS A 1 354 ? 24.487 16.717 -5.222 1.00 88.38 354 HIS A CA 1
ATOM 2830 C C . HIS A 1 354 ? 25.667 17.154 -4.345 1.00 88.38 354 HIS A C 1
ATOM 2832 O O . HIS A 1 354 ? 26.088 16.443 -3.428 1.00 88.38 354 HIS A O 1
ATOM 2838 N N . GLY A 1 355 ? 26.256 18.309 -4.667 1.00 88.19 355 GLY A N 1
ATOM 2839 C CA . GLY A 1 355 ? 27.5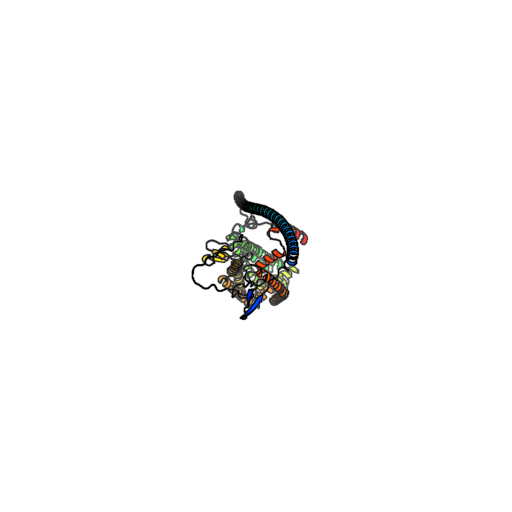02 18.766 -4.050 1.00 88.19 355 GLY A CA 1
ATOM 2840 C C . GLY A 1 355 ? 28.657 17.775 -4.267 1.00 88.19 355 GLY A C 1
ATOM 2841 O O . GLY A 1 355 ? 28.976 17.400 -5.402 1.00 88.19 355 GLY A O 1
ATOM 2842 N N . ASN A 1 356 ? 29.285 17.343 -3.169 1.00 90.56 356 ASN A N 1
ATOM 2843 C CA . ASN A 1 356 ? 30.404 16.392 -3.186 1.00 90.56 356 ASN A CA 1
ATOM 2844 C C . ASN A 1 356 ? 29.970 14.912 -3.130 1.00 90.56 356 ASN A C 1
ATOM 2846 O O . ASN A 1 356 ? 30.820 14.022 -3.069 1.00 90.56 356 ASN A O 1
ATOM 2850 N N . ASN A 1 357 ? 28.663 14.642 -3.153 1.00 92.94 357 ASN A N 1
ATOM 2851 C CA . ASN A 1 357 ? 28.112 13.297 -3.046 1.00 92.94 357 ASN A CA 1
ATOM 2852 C C . ASN A 1 357 ? 27.425 12.881 -4.349 1.00 92.94 357 ASN A C 1
ATOM 2854 O O . ASN A 1 357 ? 26.772 13.684 -5.015 1.00 92.94 357 ASN A O 1
ATOM 2858 N N . VAL A 1 358 ? 27.572 11.608 -4.690 1.00 93.00 358 VAL A N 1
ATOM 2859 C CA . VAL A 1 358 ? 26.734 10.891 -5.645 1.00 93.00 358 VAL A CA 1
ATOM 2860 C C . VAL A 1 358 ? 25.483 10.412 -4.916 1.00 93.00 358 VAL A C 1
ATOM 2862 O O . VAL A 1 358 ? 25.575 9.946 -3.779 1.00 93.00 358 VAL A O 1
ATOM 2865 N N . VAL A 1 359 ? 24.324 10.543 -5.554 1.00 93.94 359 VAL A N 1
ATOM 2866 C CA . VAL A 1 359 ? 23.033 10.116 -5.010 1.00 93.94 359 VAL A CA 1
ATOM 2867 C C . VAL A 1 359 ? 22.569 8.872 -5.762 1.00 93.94 359 VAL A C 1
ATOM 2869 O O . VAL A 1 359 ? 22.393 8.906 -6.978 1.00 93.94 359 VAL A O 1
ATOM 2872 N N . ILE A 1 360 ? 22.375 7.774 -5.034 1.00 92.81 360 ILE A N 1
ATOM 2873 C CA . ILE A 1 360 ? 21.857 6.509 -5.559 1.00 92.81 360 ILE A CA 1
ATOM 2874 C C . ILE A 1 360 ? 20.421 6.351 -5.062 1.00 92.81 360 ILE A C 1
ATOM 2876 O O . ILE A 1 360 ? 20.193 6.031 -3.897 1.00 92.81 360 ILE A O 1
ATOM 2880 N N . SER A 1 361 ? 19.455 6.611 -5.940 1.00 89.56 361 SER A N 1
ATOM 2881 C CA . SER A 1 361 ? 18.020 6.556 -5.625 1.00 89.56 361 SER A CA 1
ATOM 2882 C C . SER A 1 361 ? 17.321 5.288 -6.122 1.00 89.56 361 SER A C 1
ATOM 2884 O O . SER A 1 361 ? 16.188 5.036 -5.731 1.00 89.56 361 SER A O 1
ATOM 2886 N N . SER A 1 362 ? 17.957 4.495 -6.988 1.00 88.31 362 SER A N 1
ATOM 2887 C CA . SER A 1 362 ? 17.371 3.276 -7.553 1.00 88.31 362 SER A CA 1
ATOM 2888 C C . SER A 1 362 ? 18.444 2.296 -8.034 1.00 88.31 362 SER A C 1
ATOM 2890 O O . SER A 1 362 ? 19.637 2.605 -8.047 1.00 88.31 362 SER A O 1
ATOM 2892 N N . PHE A 1 363 ? 18.011 1.118 -8.491 1.00 88.62 363 PHE A N 1
ATOM 2893 C CA . PHE A 1 363 ? 18.879 0.064 -9.029 1.00 88.62 363 PHE A CA 1
ATOM 2894 C C . PHE A 1 363 ? 19.516 0.383 -10.388 1.00 88.62 363 PHE A C 1
ATOM 2896 O O . PHE A 1 363 ? 20.286 -0.431 -10.894 1.00 88.62 363 PHE A O 1
ATOM 2903 N N . HIS A 1 364 ? 19.181 1.526 -11.004 1.00 89.94 364 HIS A N 1
ATOM 2904 C CA . HIS A 1 364 ? 19.657 1.902 -12.344 1.00 89.94 364 HIS A CA 1
ATOM 2905 C C . HIS A 1 364 ? 19.428 0.789 -13.388 1.00 89.94 364 HIS A C 1
ATOM 2907 O O . HIS A 1 364 ? 20.270 0.505 -14.240 1.00 89.94 364 HIS A O 1
ATOM 2913 N N . ALA A 1 365 ? 18.277 0.114 -13.276 1.00 89.00 365 ALA A N 1
ATOM 2914 C CA . ALA A 1 365 ? 17.954 -1.125 -13.983 1.00 89.00 365 ALA A CA 1
ATOM 2915 C C . ALA A 1 365 ? 17.971 -0.999 -15.516 1.00 89.00 365 ALA A C 1
ATOM 2917 O O . ALA A 1 365 ? 18.220 -1.985 -16.203 1.00 89.00 365 ALA A O 1
ATOM 2918 N N . ASP A 1 366 ? 17.756 0.202 -16.049 1.00 87.56 366 ASP A N 1
ATOM 2919 C CA . ASP A 1 366 ? 17.686 0.451 -17.492 1.00 87.56 366 ASP A CA 1
ATOM 2920 C C . ASP A 1 366 ? 19.052 0.759 -18.130 1.00 87.56 366 ASP A C 1
ATOM 2922 O O . ASP A 1 366 ? 19.162 0.865 -19.354 1.00 87.56 366 ASP A O 1
ATOM 2926 N N . SER A 1 367 ? 20.115 0.896 -17.328 1.00 90.00 367 SER A N 1
ATOM 2927 C CA . SER A 1 367 ? 21.451 1.207 -17.840 1.00 90.00 367 SER A CA 1
ATOM 2928 C C . SER A 1 367 ? 22.021 0.068 -18.674 1.00 90.00 367 SER A C 1
ATOM 2930 O O . SER A 1 367 ? 22.086 -1.075 -18.222 1.00 90.00 367 SER A O 1
ATOM 2932 N N . SER A 1 368 ? 22.557 0.386 -19.853 1.00 88.88 368 SER A N 1
ATOM 2933 C CA . SER A 1 368 ? 23.354 -0.565 -20.638 1.00 88.88 368 SER A CA 1
ATOM 2934 C C . SER A 1 368 ? 24.724 -0.858 -20.021 1.00 88.88 368 SER A C 1
ATOM 2936 O O . SER A 1 368 ? 25.370 -1.826 -20.405 1.00 88.88 368 SER A O 1
ATOM 2938 N N . ASN A 1 369 ? 25.182 -0.053 -19.059 1.00 90.12 369 ASN A N 1
ATOM 2939 C CA . ASN A 1 369 ? 26.459 -0.263 -18.388 1.00 90.12 369 ASN A CA 1
ATOM 2940 C C . ASN A 1 369 ? 26.298 -1.235 -17.206 1.00 90.12 369 ASN A C 1
ATOM 2942 O O . ASN A 1 369 ? 25.789 -0.859 -16.149 1.00 90.12 369 ASN A O 1
ATOM 2946 N N . GLU A 1 370 ? 26.787 -2.470 -17.364 1.00 91.56 370 GLU A N 1
ATOM 2947 C CA . GLU A 1 370 ? 26.727 -3.506 -16.321 1.00 91.56 370 GLU A CA 1
ATOM 2948 C C . GLU A 1 370 ? 27.379 -3.057 -15.003 1.00 91.56 370 GLU A C 1
ATOM 2950 O O . GLU A 1 370 ? 26.839 -3.322 -13.931 1.00 91.56 370 GLU A O 1
ATOM 2955 N N . GLN A 1 371 ? 28.500 -2.331 -15.059 1.00 91.44 371 GLN A N 1
ATOM 2956 C CA . GLN A 1 371 ? 29.198 -1.864 -13.856 1.00 91.44 371 GLN A CA 1
ATOM 2957 C C . GLN A 1 371 ? 28.395 -0.791 -13.114 1.00 91.44 371 GLN A C 1
ATOM 2959 O O . GLN A 1 371 ? 28.432 -0.733 -11.886 1.00 91.44 371 GLN A O 1
ATOM 2964 N N . ALA A 1 372 ? 27.647 0.042 -13.845 1.00 92.38 372 ALA A N 1
ATOM 2965 C CA . ALA A 1 372 ? 26.743 1.013 -13.239 1.00 92.38 372 ALA A CA 1
ATOM 2966 C C . ALA A 1 372 ? 25.570 0.310 -12.540 1.00 92.38 372 ALA A C 1
ATOM 2968 O O . ALA A 1 372 ? 25.270 0.656 -11.400 1.00 92.38 372 ALA A O 1
ATOM 2969 N N . ARG A 1 373 ? 24.966 -0.713 -13.166 1.00 94.25 373 ARG A N 1
ATOM 2970 C CA . ARG A 1 373 ? 23.903 -1.524 -12.539 1.00 94.25 373 ARG A CA 1
ATOM 2971 C C . ARG A 1 373 ? 24.395 -2.238 -11.282 1.00 94.25 373 ARG A C 1
ATOM 2973 O O . ARG A 1 373 ? 23.743 -2.188 -10.244 1.00 94.25 373 ARG A O 1
ATOM 2980 N N . GLU A 1 374 ? 25.574 -2.855 -11.350 1.00 94.12 374 GLU A N 1
ATOM 2981 C CA . GLU A 1 374 ? 26.201 -3.509 -10.199 1.00 94.12 374 GLU A CA 1
ATOM 2982 C C . GLU A 1 374 ? 26.457 -2.524 -9.053 1.00 94.12 374 GLU A C 1
ATOM 2984 O O . GLU A 1 374 ? 26.108 -2.805 -7.905 1.00 94.12 374 GLU A O 1
ATOM 2989 N N . ALA A 1 375 ? 27.062 -1.370 -9.355 1.00 94.06 375 ALA A N 1
ATOM 2990 C CA . ALA A 1 375 ? 27.341 -0.345 -8.358 1.00 94.06 375 ALA A CA 1
ATOM 2991 C C . ALA A 1 375 ? 26.045 0.185 -7.732 1.00 94.06 375 ALA A C 1
ATOM 2993 O O . ALA A 1 375 ? 25.963 0.278 -6.511 1.00 94.06 375 ALA A O 1
ATOM 2994 N N . ALA A 1 376 ? 25.023 0.469 -8.544 1.00 94.50 376 ALA A N 1
ATOM 2995 C CA . ALA A 1 376 ? 23.717 0.915 -8.073 1.00 94.50 376 ALA A CA 1
ATOM 2996 C C . ALA A 1 376 ? 23.093 -0.108 -7.118 1.00 94.50 376 ALA A C 1
ATOM 2998 O O . ALA A 1 376 ? 22.747 0.242 -5.995 1.00 94.50 376 ALA A O 1
ATOM 2999 N N . TYR A 1 377 ? 23.029 -1.381 -7.526 1.00 94.50 377 TYR A N 1
ATOM 3000 C CA . TYR A 1 377 ? 22.478 -2.467 -6.715 1.00 94.50 377 TYR A CA 1
ATOM 3001 C C . TYR A 1 377 ? 23.199 -2.596 -5.369 1.00 94.50 377 TYR A C 1
ATOM 3003 O O . TYR A 1 377 ? 22.561 -2.603 -4.318 1.00 94.50 377 TYR A O 1
ATOM 3011 N N . LYS A 1 378 ? 24.537 -2.660 -5.390 1.00 93.44 378 LYS A N 1
ATOM 3012 C CA . LYS A 1 378 ? 25.350 -2.853 -4.180 1.00 93.44 378 LYS A CA 1
ATOM 3013 C C . LYS A 1 378 ? 25.320 -1.656 -3.239 1.00 93.44 378 LYS A C 1
ATOM 3015 O O . LYS A 1 378 ? 25.350 -1.858 -2.033 1.00 93.44 378 LYS A O 1
ATOM 3020 N N . LEU A 1 379 ? 25.312 -0.434 -3.772 1.00 92.88 379 LEU A N 1
ATOM 3021 C CA . LEU A 1 379 ? 25.296 0.783 -2.961 1.00 92.88 379 LEU A CA 1
ATOM 3022 C C . LEU A 1 379 ? 23.905 1.052 -2.395 1.00 92.88 379 LEU A C 1
ATOM 3024 O O . LEU A 1 379 ? 23.798 1.399 -1.225 1.00 92.88 379 LEU A O 1
ATOM 3028 N N . TYR A 1 380 ? 22.855 0.876 -3.201 1.00 92.00 380 TYR A N 1
ATOM 3029 C CA . TYR A 1 380 ? 21.475 1.087 -2.769 1.00 92.00 380 TYR A CA 1
ATOM 3030 C C . TYR A 1 380 ? 21.081 0.100 -1.661 1.00 92.00 380 TYR A C 1
ATOM 3032 O O . TYR A 1 380 ? 20.589 0.519 -0.617 1.00 92.00 380 TYR A O 1
ATOM 3040 N N . LEU A 1 381 ? 21.393 -1.189 -1.846 1.00 91.50 381 LEU A N 1
ATOM 3041 C CA . LEU A 1 381 ? 21.128 -2.258 -0.872 1.00 91.50 381 LEU A CA 1
ATOM 3042 C C . LEU A 1 381 ? 22.266 -2.460 0.138 1.00 91.50 381 LEU A C 1
ATOM 3044 O O . LEU A 1 381 ? 22.330 -3.506 0.785 1.00 91.50 381 LEU A O 1
ATOM 3048 N N . TYR A 1 382 ? 23.194 -1.505 0.253 1.00 90.94 382 TYR A N 1
ATOM 3049 C CA . TYR A 1 382 ? 24.269 -1.623 1.231 1.00 90.94 382 TYR A CA 1
ATOM 3050 C C . TYR A 1 382 ? 23.671 -1.655 2.650 1.00 90.94 382 TYR A C 1
ATOM 3052 O O . TYR A 1 382 ? 22.800 -0.826 2.942 1.00 90.94 382 TYR A O 1
ATOM 3060 N N . PRO A 1 383 ? 24.125 -2.574 3.525 1.00 91.25 383 PRO A N 1
ATOM 3061 C CA . PRO A 1 383 ? 23.635 -2.676 4.894 1.00 91.25 383 PRO A CA 1
ATOM 3062 C C . PRO A 1 383 ? 23.735 -1.353 5.649 1.00 91.25 383 PRO A C 1
ATOM 3064 O O . PRO A 1 383 ? 24.777 -0.691 5.642 1.00 91.25 383 PRO A O 1
ATOM 3067 N N . ASP A 1 384 ? 22.655 -0.982 6.327 1.00 91.50 384 ASP A N 1
ATOM 3068 C CA . ASP A 1 384 ? 22.620 0.181 7.203 1.00 91.50 384 ASP A CA 1
ATOM 3069 C C . ASP A 1 384 ? 22.376 -0.272 8.624 1.00 91.50 384 ASP A C 1
ATOM 3071 O O . ASP A 1 384 ? 21.280 -0.697 8.980 1.00 91.50 384 ASP A O 1
ATOM 3075 N N . LYS A 1 385 ? 23.421 -0.138 9.434 1.00 93.62 385 LYS A N 1
ATOM 3076 C CA . LYS A 1 385 ? 23.409 -0.570 10.823 1.00 93.62 385 LYS A CA 1
ATOM 3077 C C . LYS A 1 385 ? 22.281 0.082 11.631 1.00 93.62 385 LYS A C 1
ATOM 3079 O O . LYS A 1 385 ? 21.702 -0.575 12.483 1.00 93.62 385 LYS A O 1
ATOM 3084 N N . SER A 1 386 ? 21.943 1.343 11.351 1.00 93.12 386 SER A N 1
ATOM 3085 C CA . SER A 1 386 ? 20.850 2.022 12.059 1.00 93.12 386 SER A CA 1
ATOM 3086 C C . SER A 1 386 ? 19.484 1.429 11.706 1.00 93.12 386 SER A C 1
ATOM 3088 O O . SER A 1 386 ? 18.618 1.324 12.570 1.00 93.12 386 SER A O 1
ATOM 3090 N N . GLN A 1 387 ? 19.297 0.995 10.455 1.00 94.19 387 GLN A N 1
ATOM 3091 C CA . GLN A 1 387 ? 18.076 0.313 10.020 1.00 94.19 387 GLN A CA 1
ATOM 3092 C C . GLN A 1 387 ? 17.995 -1.113 10.556 1.00 94.19 387 GLN A C 1
ATOM 3094 O O . GLN A 1 387 ? 16.919 -1.548 10.956 1.00 94.19 387 GLN A O 1
ATOM 3099 N N . GLU A 1 388 ? 19.123 -1.823 10.594 1.00 95.56 388 GLU A N 1
ATOM 3100 C CA . GLU A 1 388 ? 19.213 -3.152 11.204 1.00 95.56 388 GLU A CA 1
ATOM 3101 C C . GLU A 1 388 ? 18.841 -3.106 12.691 1.00 95.56 388 GLU A C 1
ATOM 3103 O O . GLU A 1 388 ? 18.002 -3.888 13.124 1.00 95.56 388 GLU A O 1
ATOM 3108 N N . GLU A 1 389 ? 19.367 -2.138 13.451 1.00 97.12 389 GLU A N 1
ATOM 3109 C CA . GLU A 1 389 ? 19.032 -1.956 14.872 1.00 97.12 389 GLU A CA 1
ATOM 3110 C C . GLU A 1 389 ? 17.528 -1.688 15.083 1.00 97.12 389 GLU A C 1
ATOM 3112 O O . GLU A 1 389 ? 16.909 -2.285 15.965 1.00 97.12 389 GLU A O 1
ATOM 3117 N N . ILE A 1 390 ? 16.906 -0.848 14.244 1.00 97.25 390 ILE A N 1
ATOM 3118 C CA . ILE A 1 390 ? 15.455 -0.593 14.304 1.00 97.25 390 ILE A CA 1
ATOM 3119 C C . ILE A 1 390 ? 14.659 -1.871 14.004 1.00 97.25 390 ILE A C 1
ATOM 3121 O O . ILE A 1 390 ? 13.662 -2.146 14.677 1.00 97.25 390 ILE A O 1
ATOM 3125 N N . LEU A 1 391 ? 15.080 -2.649 13.003 1.00 97.38 391 LEU A N 1
ATOM 3126 C CA . LEU A 1 391 ? 14.423 -3.904 12.645 1.00 97.38 391 LEU A CA 1
ATOM 3127 C C . LEU A 1 391 ? 14.536 -4.939 13.769 1.00 97.38 391 LEU A C 1
ATOM 3129 O O . LEU A 1 391 ? 13.540 -5.582 14.098 1.00 97.38 391 LEU A O 1
ATOM 3133 N N . ASP A 1 392 ? 15.710 -5.075 14.381 1.00 98.12 392 ASP A N 1
ATOM 3134 C CA . ASP A 1 392 ? 15.931 -5.984 15.506 1.00 98.12 392 ASP A CA 1
ATOM 3135 C C . ASP A 1 392 ? 15.032 -5.620 16.692 1.00 98.12 392 ASP A C 1
ATOM 3137 O O . ASP A 1 392 ? 14.335 -6.482 17.236 1.00 98.12 392 ASP A O 1
ATOM 3141 N N . GLU A 1 393 ? 14.967 -4.337 17.058 1.00 98.19 393 GLU A N 1
ATOM 3142 C CA . GLU A 1 393 ? 14.064 -3.869 18.111 1.00 98.19 393 GLU A CA 1
ATOM 3143 C C . GLU A 1 393 ? 12.588 -4.128 17.780 1.00 98.19 393 GLU A C 1
ATOM 3145 O O . GLU A 1 393 ? 11.815 -4.511 18.663 1.00 98.19 393 GLU A O 1
ATOM 3150 N N . LEU A 1 394 ? 12.189 -3.953 16.516 1.00 98.12 394 LEU A N 1
ATOM 3151 C CA . LEU A 1 394 ? 10.825 -4.215 16.057 1.00 98.12 394 LEU A CA 1
ATOM 3152 C C . LEU A 1 394 ? 10.470 -5.701 16.192 1.00 98.12 394 LEU A C 1
ATOM 3154 O O . LEU A 1 394 ? 9.388 -6.044 16.673 1.00 98.12 394 LEU A O 1
ATOM 3158 N N . LEU A 1 395 ? 11.371 -6.590 15.771 1.00 98.06 395 LEU A N 1
ATOM 3159 C CA . LEU A 1 395 ? 11.174 -8.036 15.862 1.00 98.06 395 LEU A CA 1
ATOM 3160 C C . LEU A 1 395 ? 11.128 -8.508 17.321 1.00 98.06 395 LEU A C 1
ATOM 3162 O O . LEU A 1 395 ? 10.274 -9.329 17.659 1.00 98.06 395 LEU A O 1
ATOM 3166 N N . LEU A 1 396 ? 11.981 -7.956 18.189 1.00 98.12 396 LEU A N 1
ATOM 3167 C CA . LEU A 1 396 ? 11.962 -8.234 19.627 1.00 98.12 396 LEU A CA 1
ATOM 3168 C C . LEU A 1 396 ? 10.653 -7.777 20.276 1.00 98.12 396 LEU A C 1
ATOM 3170 O O . LEU A 1 396 ? 10.022 -8.566 20.975 1.00 98.12 396 LEU A O 1
ATOM 3174 N N . ALA A 1 397 ? 10.186 -6.559 19.988 1.00 97.94 397 ALA A N 1
ATOM 3175 C CA . ALA A 1 397 ? 8.919 -6.061 20.522 1.00 97.94 397 ALA A CA 1
ATOM 3176 C C . ALA A 1 397 ? 7.726 -6.926 20.067 1.00 97.94 397 ALA A C 1
ATOM 3178 O O . ALA A 1 397 ? 6.860 -7.274 20.870 1.00 97.94 397 ALA A O 1
ATOM 3179 N N . ARG A 1 398 ? 7.706 -7.355 18.796 1.00 97.50 398 ARG A N 1
ATOM 3180 C CA . ARG A 1 398 ? 6.698 -8.300 18.278 1.00 97.50 398 ARG A CA 1
ATOM 3181 C C . ARG A 1 398 ? 6.753 -9.656 18.977 1.00 97.50 398 ARG A C 1
ATOM 3183 O O . ARG A 1 398 ? 5.703 -10.244 19.230 1.00 97.50 398 ARG A O 1
ATOM 3190 N N . TYR A 1 399 ? 7.954 -10.150 19.273 1.00 97.69 399 TYR A N 1
ATOM 3191 C CA . TYR A 1 399 ? 8.157 -11.403 19.996 1.00 97.69 399 TYR A CA 1
ATOM 3192 C C . TYR A 1 399 ? 7.679 -11.309 21.453 1.00 97.69 399 TYR A C 1
ATOM 3194 O O . TYR A 1 399 ? 6.972 -12.193 21.933 1.00 97.69 399 TYR A O 1
ATOM 3202 N N . GLU A 1 400 ? 8.008 -10.225 22.155 1.00 96.44 400 GLU A N 1
ATOM 3203 C CA . GLU A 1 400 ? 7.525 -9.967 23.516 1.00 96.44 400 GLU A CA 1
ATOM 3204 C C . GLU A 1 400 ? 5.993 -9.908 23.557 1.00 96.44 400 GLU A C 1
ATOM 3206 O O . GLU A 1 400 ? 5.369 -10.571 24.387 1.00 96.44 400 GLU A O 1
ATOM 3211 N N . LEU A 1 401 ? 5.380 -9.208 22.599 1.00 94.56 401 LEU A N 1
ATOM 3212 C CA . LEU A 1 401 ? 3.931 -9.063 22.503 1.00 94.56 401 LEU A CA 1
ATOM 3213 C C . LEU A 1 401 ? 3.205 -10.406 22.358 1.00 94.56 401 LEU A C 1
ATOM 3215 O O . LEU A 1 401 ? 2.221 -10.660 23.055 1.00 94.56 401 LEU A O 1
ATOM 3219 N N . VAL A 1 402 ? 3.673 -11.280 21.464 1.00 94.31 402 VAL A N 1
ATOM 3220 C CA . VAL A 1 402 ? 2.998 -12.567 21.214 1.00 94.31 402 VAL A CA 1
ATOM 3221 C C . VAL A 1 402 ? 3.142 -13.521 22.388 1.00 94.31 402 VAL A C 1
ATOM 3223 O O . VAL A 1 402 ? 2.185 -14.225 22.699 1.00 94.31 402 VAL A O 1
ATOM 3226 N N . ASN A 1 403 ? 4.279 -13.483 23.091 1.00 93.69 403 ASN A N 1
ATOM 3227 C CA . ASN A 1 403 ? 4.477 -14.264 24.309 1.00 93.69 403 ASN A CA 1
ATOM 3228 C C . ASN A 1 403 ? 3.512 -13.831 25.417 1.00 93.69 403 ASN A C 1
ATOM 3230 O O . ASN A 1 403 ? 2.951 -14.686 26.097 1.00 93.69 403 ASN A O 1
ATOM 3234 N N . LEU A 1 404 ? 3.287 -12.522 25.576 1.00 92.06 404 LEU A N 1
ATOM 3235 C CA . LEU A 1 404 ? 2.314 -12.000 26.539 1.00 92.06 404 LEU A CA 1
ATOM 3236 C C . LEU A 1 404 ? 0.877 -12.383 26.176 1.00 92.06 404 LEU A C 1
ATOM 3238 O O . LEU A 1 404 ? 0.103 -12.759 27.051 1.00 92.06 404 LEU A O 1
ATOM 3242 N N . CYS A 1 405 ? 0.535 -12.327 24.889 1.00 89.12 405 CYS A N 1
ATOM 3243 C CA . CYS A 1 405 ? -0.801 -12.653 24.392 1.00 89.12 405 CYS A CA 1
ATOM 3244 C C . CYS A 1 405 ? -1.058 -14.166 24.232 1.00 89.12 405 CYS A C 1
ATOM 3246 O O . CYS A 1 405 ? -2.163 -14.559 23.865 1.00 89.12 405 CYS A O 1
ATOM 3248 N N . GLY A 1 406 ? -0.054 -15.022 24.453 1.00 89.38 406 GLY A N 1
ATOM 3249 C CA . GLY A 1 406 ? -0.180 -16.478 24.329 1.00 89.38 406 GLY A CA 1
ATOM 3250 C C . GLY A 1 406 ? -0.238 -17.012 22.891 1.00 89.38 406 GLY A C 1
ATOM 3251 O O . GLY A 1 406 ? -0.733 -18.119 22.676 1.00 89.38 406 GLY A O 1
ATOM 3252 N N . TYR A 1 407 ? 0.262 -16.262 21.904 1.00 91.75 407 TYR A N 1
ATOM 3253 C CA . TYR A 1 407 ? 0.358 -16.719 20.513 1.00 91.75 407 TYR A CA 1
ATOM 3254 C C . TYR A 1 407 ? 1.709 -17.403 20.238 1.00 91.75 407 TYR A C 1
ATOM 3256 O O . TYR A 1 407 ? 2.733 -16.919 20.720 1.00 91.75 407 TYR A O 1
ATOM 3264 N N . PRO A 1 408 ? 1.762 -18.478 19.422 1.00 94.38 408 PRO A N 1
ATOM 3265 C CA . PRO A 1 408 ? 3.024 -19.153 19.103 1.00 94.38 408 PRO A CA 1
ATOM 3266 C C . PRO A 1 408 ? 4.010 -18.262 18.342 1.00 94.38 408 PRO A C 1
ATOM 3268 O O . PRO A 1 408 ? 5.210 -18.280 18.612 1.00 94.38 408 PRO A O 1
ATOM 3271 N N . THR A 1 409 ? 3.509 -17.485 17.380 1.00 95.69 409 THR A N 1
ATOM 3272 C CA . THR A 1 409 ? 4.298 -16.529 16.603 1.00 95.69 409 THR A CA 1
ATOM 3273 C C . THR A 1 409 ? 3.485 -15.272 16.301 1.00 95.69 409 THR A C 1
ATOM 3275 O O . THR A 1 409 ? 2.256 -15.258 16.392 1.00 95.69 409 THR A O 1
ATOM 3278 N N . PHE A 1 410 ? 4.168 -14.208 15.872 1.00 95.19 410 PHE A N 1
ATOM 3279 C CA . PHE A 1 410 ? 3.494 -13.002 15.385 1.00 95.19 410 PHE A CA 1
ATOM 3280 C C . PHE A 1 410 ? 2.654 -13.272 14.135 1.00 95.19 410 PHE A C 1
ATOM 3282 O O . PHE A 1 410 ? 1.569 -12.717 14.004 1.00 95.19 410 PHE A O 1
ATOM 3289 N N . ALA A 1 411 ? 3.095 -14.186 13.266 1.00 95.69 411 ALA A N 1
ATOM 3290 C CA . ALA A 1 411 ? 2.322 -14.585 12.097 1.00 95.69 411 ALA A CA 1
ATOM 3291 C C . ALA A 1 411 ? 1.009 -15.288 12.490 1.00 95.69 411 ALA A C 1
ATOM 3293 O O . ALA A 1 411 ? -0.018 -15.009 11.881 1.00 95.69 411 ALA A O 1
ATOM 3294 N N . ASP A 1 412 ? 1.002 -16.130 13.532 1.00 94.69 412 ASP A N 1
ATOM 3295 C CA . ASP A 1 412 ? -0.239 -16.738 14.047 1.00 94.69 412 ASP A CA 1
ATOM 3296 C C . ASP A 1 412 ? -1.220 -15.675 14.560 1.00 94.69 412 ASP A C 1
ATOM 3298 O O . ASP A 1 412 ? -2.416 -15.752 14.283 1.00 94.69 412 ASP A O 1
ATOM 3302 N N . ARG A 1 413 ? -0.718 -14.650 15.266 1.00 92.12 413 ARG A N 1
ATOM 3303 C CA . ARG A 1 413 ? -1.544 -13.531 15.745 1.00 92.12 413 ARG A CA 1
ATOM 3304 C C . ARG A 1 413 ? -2.130 -12.713 14.591 1.00 92.12 413 ARG A C 1
ATOM 3306 O O . ARG A 1 413 ? -3.312 -12.383 14.633 1.00 92.12 413 ARG A O 1
ATOM 3313 N N . THR A 1 414 ? -1.321 -12.369 13.587 1.00 92.06 414 THR A N 1
ATOM 3314 C CA . THR A 1 414 ? -1.743 -11.531 12.451 1.00 92.06 414 THR A CA 1
ATOM 3315 C C . THR A 1 414 ? -2.697 -12.263 11.509 1.00 92.06 414 THR A C 1
ATOM 3317 O O . THR A 1 414 ? -3.631 -11.660 10.993 1.00 92.06 414 THR A O 1
ATOM 3320 N N . LEU A 1 415 ? -2.483 -13.559 11.269 1.00 93.88 415 LEU A N 1
ATOM 3321 C CA . LEU A 1 415 ? -3.234 -14.299 10.254 1.00 93.88 415 LEU A CA 1
ATOM 3322 C C . LEU A 1 415 ? -4.581 -14.840 10.740 1.00 93.88 415 LEU A C 1
ATOM 3324 O O . LEU A 1 415 ? -5.386 -15.216 9.891 1.00 93.88 415 LEU A O 1
ATOM 3328 N N . LYS A 1 416 ? -4.847 -14.848 12.053 1.00 88.94 416 LYS A N 1
ATOM 3329 C CA . LYS A 1 416 ? -6.013 -15.499 12.679 1.00 88.94 416 LYS A CA 1
ATOM 3330 C C . LYS A 1 416 ? -7.366 -15.158 12.032 1.00 88.94 416 LYS A C 1
ATOM 3332 O O . LYS A 1 416 ? -8.174 -16.063 11.858 1.00 88.94 416 LYS A O 1
ATOM 3337 N N . ASN A 1 417 ? -7.576 -13.900 11.631 1.00 85.69 417 ASN A N 1
ATOM 3338 C CA . ASN A 1 417 ? -8.790 -13.440 10.932 1.00 85.69 417 ASN A CA 1
ATOM 3339 C C . ASN A 1 417 ? -8.563 -13.093 9.452 1.00 85.69 417 ASN A C 1
ATOM 3341 O O . ASN A 1 417 ? -9.460 -12.596 8.775 1.00 85.69 417 ASN A O 1
ATOM 3345 N N . SER A 1 418 ? -7.369 -13.356 8.926 1.00 90.38 418 SER A N 1
ATOM 3346 C CA . SER A 1 418 ? -7.110 -13.220 7.494 1.00 90.38 418 SER A CA 1
ATOM 3347 C C . SER A 1 418 ? -7.692 -14.412 6.730 1.00 90.38 418 SER A C 1
ATOM 3349 O O . SER A 1 418 ? -7.804 -15.511 7.272 1.00 90.38 418 SER A O 1
ATOM 3351 N N . ILE A 1 419 ? -7.949 -14.242 5.430 1.00 91.69 419 ILE A N 1
ATOM 3352 C CA . ILE A 1 419 ? -8.327 -15.351 4.531 1.00 91.69 419 ILE A CA 1
ATOM 3353 C C . ILE A 1 419 ? -7.281 -16.481 4.563 1.00 91.69 419 ILE A C 1
ATOM 3355 O O . ILE A 1 419 ? -7.621 -17.652 4.408 1.00 91.69 419 ILE A O 1
ATOM 3359 N N . ALA A 1 420 ? -6.007 -16.144 4.786 1.00 93.19 420 ALA A N 1
ATOM 3360 C CA . ALA A 1 420 ? -4.932 -17.125 4.876 1.00 93.19 420 ALA A CA 1
ATOM 3361 C C . ALA A 1 420 ? -4.960 -17.944 6.182 1.00 93.19 420 ALA A C 1
ATOM 3363 O O . ALA A 1 420 ? -4.432 -19.051 6.209 1.00 93.19 420 ALA A O 1
ATOM 3364 N N . GLY A 1 421 ? -5.564 -17.432 7.259 1.00 92.06 421 GLY A N 1
ATOM 3365 C CA . GLY A 1 421 ? -5.850 -18.140 8.514 1.00 92.06 421 GLY A CA 1
ATOM 3366 C C . GLY A 1 421 ? -4.651 -18.558 9.382 1.00 92.06 421 GLY A C 1
ATOM 3367 O O . GLY A 1 421 ? -4.704 -18.412 10.598 1.00 92.06 421 GLY A O 1
ATOM 3368 N N . SER A 1 422 ? -3.566 -19.093 8.806 1.00 95.56 422 SER A N 1
ATOM 3369 C CA . SER A 1 422 ? -2.410 -19.608 9.554 1.00 95.56 422 SER A CA 1
ATOM 3370 C C . SER A 1 422 ? -1.087 -19.506 8.782 1.00 95.56 422 SER A C 1
ATOM 3372 O O . SER A 1 422 ? -1.083 -19.553 7.547 1.00 95.56 422 SER A O 1
ATOM 3374 N N . PRO A 1 423 ? 0.065 -19.464 9.482 1.00 96.81 423 PRO A N 1
ATOM 3375 C CA . PRO A 1 423 ? 1.381 -19.484 8.840 1.00 96.81 423 PRO A CA 1
ATOM 3376 C C . PRO A 1 423 ? 1.635 -20.758 8.024 1.00 96.81 423 PRO A C 1
ATOM 3378 O O . PRO A 1 423 ? 2.336 -20.713 7.015 1.00 96.81 423 PRO A O 1
ATOM 3381 N N . GLY A 1 424 ? 1.054 -21.889 8.446 1.00 96.62 424 GLY A N 1
ATOM 3382 C CA . GLY A 1 424 ? 1.142 -23.162 7.728 1.00 96.62 424 GLY A CA 1
ATOM 3383 C C . GLY A 1 424 ? 0.519 -23.076 6.337 1.00 96.62 424 GLY A C 1
ATOM 3384 O O . GLY A 1 424 ? 1.183 -23.406 5.360 1.00 96.62 424 GLY A O 1
ATOM 3385 N N . LEU A 1 425 ? -0.698 -22.529 6.231 1.00 96.50 425 LEU A N 1
ATOM 3386 C CA . LEU A 1 425 ? -1.371 -22.374 4.938 1.00 96.50 425 LEU A CA 1
ATOM 3387 C C . LEU A 1 425 ? -0.631 -21.396 4.014 1.00 96.50 425 LEU A C 1
ATOM 3389 O O . LEU A 1 425 ? -0.524 -21.647 2.815 1.00 96.50 425 LEU A O 1
ATOM 3393 N N . VAL A 1 426 ? -0.078 -20.307 4.563 1.00 97.06 426 VAL A N 1
ATOM 3394 C CA . VAL A 1 426 ? 0.771 -19.378 3.794 1.00 97.06 426 VAL A CA 1
ATOM 3395 C C . VAL A 1 426 ? 1.996 -20.101 3.241 1.00 97.06 426 VAL A C 1
ATOM 3397 O O . VAL A 1 426 ? 2.328 -19.938 2.069 1.00 97.06 426 VAL A O 1
ATOM 3400 N N . LYS A 1 427 ? 2.661 -20.921 4.061 1.00 97.69 427 LYS A N 1
ATOM 3401 C CA . LYS A 1 427 ? 3.822 -21.695 3.623 1.00 97.69 427 LYS A CA 1
ATOM 3402 C C . LYS A 1 427 ? 3.452 -22.697 2.529 1.00 97.69 427 LYS A C 1
ATOM 3404 O O . LYS A 1 427 ? 4.119 -22.712 1.500 1.00 97.69 427 LYS A O 1
ATOM 3409 N N . ASP A 1 428 ? 2.381 -23.463 2.718 1.00 97.50 428 ASP A N 1
ATOM 3410 C CA . ASP A 1 428 ? 1.906 -24.435 1.728 1.00 97.50 428 ASP A CA 1
ATOM 3411 C C . ASP A 1 428 ? 1.583 -23.749 0.392 1.00 97.50 428 ASP A C 1
ATOM 3413 O O . ASP A 1 428 ? 1.970 -24.230 -0.673 1.00 97.50 428 ASP A O 1
ATOM 3417 N N . PHE A 1 429 ? 0.940 -22.579 0.437 1.00 96.94 429 PHE A N 1
ATOM 3418 C CA . PHE A 1 429 ? 0.669 -21.766 -0.747 1.00 96.94 429 PHE A CA 1
ATOM 3419 C C . PHE A 1 429 ? 1.955 -21.327 -1.467 1.00 96.94 429 PHE A C 1
ATOM 3421 O O . PHE A 1 429 ? 2.057 -21.470 -2.688 1.00 96.94 429 PHE A O 1
ATOM 3428 N N . LEU A 1 430 ? 2.953 -20.826 -0.729 1.00 97.56 430 LEU A N 1
ATOM 3429 C CA . LEU A 1 430 ? 4.243 -20.421 -1.298 1.00 97.56 430 LEU A CA 1
ATOM 3430 C C . LEU A 1 430 ? 5.022 -21.613 -1.876 1.00 97.56 430 LEU A C 1
ATOM 3432 O O . LEU A 1 430 ? 5.658 -21.473 -2.922 1.00 97.56 430 LEU A O 1
ATOM 3436 N N . ASP A 1 431 ? 4.949 -22.783 -1.238 1.00 98.12 431 ASP A N 1
ATOM 3437 C CA . ASP A 1 431 ? 5.587 -24.011 -1.715 1.00 98.12 431 ASP A CA 1
ATOM 3438 C C . ASP A 1 431 ? 4.937 -24.508 -3.018 1.00 98.12 431 ASP A C 1
ATOM 3440 O O . ASP A 1 431 ? 5.649 -24.854 -3.965 1.00 98.12 431 ASP A O 1
ATOM 3444 N N . VAL A 1 432 ? 3.603 -24.462 -3.125 1.00 98.06 432 VAL A N 1
ATOM 3445 C CA . VAL A 1 432 ? 2.888 -24.764 -4.378 1.00 98.06 432 VAL A CA 1
ATOM 3446 C C . VAL A 1 432 ? 3.272 -23.772 -5.475 1.00 98.06 432 VAL A C 1
ATOM 3448 O O . VAL A 1 432 ? 3.647 -24.194 -6.568 1.00 98.06 432 VAL A O 1
ATOM 3451 N N . LEU A 1 433 ? 3.250 -22.463 -5.193 1.00 97.69 433 LEU A N 1
ATOM 3452 C CA . LEU A 1 433 ? 3.662 -21.445 -6.166 1.00 97.69 433 LEU A CA 1
ATOM 3453 C C . LEU A 1 433 ? 5.087 -21.678 -6.666 1.00 97.69 433 LEU A C 1
ATOM 3455 O O . LEU A 1 433 ? 5.344 -21.576 -7.864 1.00 97.69 433 LEU A O 1
ATOM 3459 N N . LYS A 1 434 ? 6.013 -22.011 -5.763 1.00 97.50 434 LYS A N 1
ATOM 3460 C CA . LYS A 1 434 ? 7.392 -22.331 -6.125 1.00 97.50 434 LYS A CA 1
ATOM 3461 C C . LYS A 1 434 ? 7.443 -23.513 -7.092 1.00 97.50 434 LYS A C 1
ATOM 3463 O O . LYS A 1 434 ? 8.077 -23.386 -8.134 1.00 97.50 434 LYS A O 1
ATOM 3468 N N . ILE A 1 435 ? 6.782 -24.626 -6.771 1.00 97.62 435 ILE A N 1
ATOM 3469 C CA . ILE A 1 435 ? 6.789 -25.844 -7.599 1.00 97.62 435 ILE A CA 1
ATOM 3470 C C . ILE A 1 435 ? 6.215 -25.564 -8.995 1.00 97.62 435 ILE A C 1
ATOM 3472 O O . ILE A 1 435 ? 6.817 -25.944 -10.000 1.00 97.62 435 ILE A O 1
ATOM 3476 N N . GLU A 1 436 ? 5.086 -24.859 -9.070 1.00 97.88 436 GLU A N 1
ATOM 3477 C CA . GLU A 1 436 ? 4.401 -24.577 -10.338 1.00 97.88 436 GLU A CA 1
ATOM 3478 C C . GLU A 1 436 ? 5.170 -23.581 -11.225 1.00 97.88 436 GLU A C 1
ATOM 3480 O O . GLU A 1 436 ? 5.118 -23.658 -12.457 1.00 97.88 436 GLU A O 1
ATOM 3485 N N . LEU A 1 437 ? 5.915 -22.648 -10.621 1.00 97.75 437 LEU A N 1
ATOM 3486 C CA . LEU A 1 437 ? 6.653 -21.610 -11.347 1.00 97.75 437 LEU A CA 1
ATOM 3487 C C . LEU A 1 437 ? 8.113 -21.976 -11.640 1.00 97.75 437 LEU A C 1
ATOM 3489 O O . LEU A 1 437 ? 8.694 -21.390 -12.553 1.00 97.75 437 LEU A O 1
ATOM 3493 N N . GLU A 1 438 ? 8.709 -22.941 -10.930 1.00 97.31 438 GLU A N 1
ATOM 3494 C CA . GLU A 1 438 ? 10.148 -23.243 -11.003 1.00 97.31 438 GLU A CA 1
ATOM 3495 C C . GLU A 1 438 ? 10.614 -23.563 -12.426 1.00 97.31 438 GLU A C 1
ATOM 3497 O O . GLU A 1 438 ? 11.561 -22.947 -12.917 1.00 97.31 438 GLU A O 1
ATOM 3502 N N . ARG A 1 439 ? 9.921 -24.468 -13.132 1.00 97.69 439 ARG A N 1
ATOM 3503 C CA . ARG A 1 439 ? 10.291 -24.831 -14.512 1.00 97.69 439 ARG A CA 1
ATOM 3504 C C . ARG A 1 439 ? 10.296 -23.606 -15.429 1.00 97.69 439 ARG A C 1
ATOM 3506 O O . ARG A 1 439 ? 11.243 -23.408 -16.184 1.00 97.69 439 ARG A O 1
ATOM 3513 N N . ARG A 1 440 ? 9.247 -22.784 -15.357 1.00 96.44 440 ARG A N 1
ATOM 3514 C CA . ARG A 1 440 ? 9.109 -21.590 -16.199 1.00 96.44 440 ARG A CA 1
ATOM 3515 C C . ARG A 1 440 ? 10.154 -20.533 -15.843 1.00 96.44 440 ARG A C 1
ATOM 3517 O O . ARG A 1 440 ? 10.740 -19.943 -16.743 1.00 96.44 440 ARG A O 1
ATOM 3524 N N . ALA A 1 441 ? 10.422 -20.331 -14.555 1.00 94.94 441 ALA A N 1
ATOM 3525 C CA . ALA A 1 441 ? 11.468 -19.426 -14.099 1.00 94.94 441 ALA A CA 1
ATOM 3526 C C . ALA A 1 441 ? 12.840 -19.864 -14.633 1.00 94.94 441 ALA A C 1
ATOM 3528 O O . ALA A 1 441 ? 13.570 -19.043 -15.180 1.00 94.94 441 ALA A O 1
ATOM 3529 N N . LEU A 1 442 ? 13.177 -21.156 -14.561 1.00 95.62 442 LEU A N 1
ATOM 3530 C CA . LEU A 1 442 ? 14.434 -21.678 -15.110 1.00 95.62 442 LEU A CA 1
ATOM 3531 C C . LEU A 1 442 ? 14.547 -21.454 -16.625 1.00 95.62 442 LEU A C 1
ATOM 3533 O O . LEU A 1 442 ? 15.596 -21.014 -17.093 1.00 95.62 442 LEU A O 1
ATOM 3537 N N . GLU A 1 443 ? 13.469 -21.684 -17.379 1.00 95.25 443 GLU A N 1
ATOM 3538 C CA . GLU A 1 443 ? 13.415 -21.409 -18.822 1.00 95.25 443 GLU A CA 1
ATOM 3539 C C . GLU A 1 443 ? 13.639 -19.918 -19.130 1.00 95.25 443 GLU A C 1
ATOM 3541 O O . GLU A 1 443 ? 14.435 -19.573 -20.007 1.00 95.25 443 GLU A O 1
ATOM 3546 N N . GLU A 1 444 ? 12.996 -19.016 -18.385 1.00 93.56 444 GLU A N 1
ATOM 3547 C CA . GLU A 1 444 ? 13.169 -17.566 -18.535 1.00 93.56 444 GLU A CA 1
ATOM 3548 C C . GLU A 1 444 ? 14.605 -17.127 -18.184 1.00 93.56 444 GLU A C 1
ATOM 3550 O O . GLU A 1 444 ? 15.218 -16.346 -18.919 1.00 93.56 444 GLU A O 1
ATOM 3555 N N . TYR A 1 445 ? 15.196 -17.691 -17.127 1.00 93.69 445 TYR A N 1
ATOM 3556 C CA . TYR A 1 445 ? 16.593 -17.454 -16.750 1.00 93.69 445 TYR A CA 1
ATOM 3557 C C . TYR A 1 445 ? 17.585 -17.999 -17.787 1.00 93.69 445 TYR A C 1
ATOM 3559 O O . TYR A 1 445 ? 18.619 -17.375 -18.043 1.00 93.69 445 TYR A O 1
ATOM 3567 N N . ASP A 1 446 ? 17.288 -19.128 -18.429 1.00 93.69 446 ASP A N 1
ATOM 3568 C CA . ASP A 1 446 ? 18.091 -19.640 -19.539 1.00 93.69 446 ASP A CA 1
ATOM 3569 C C . ASP A 1 446 ? 18.044 -18.697 -20.736 1.00 93.69 446 ASP A C 1
ATOM 3571 O O . ASP A 1 446 ? 19.092 -18.383 -21.307 1.00 93.69 446 ASP A O 1
ATOM 3575 N N . VAL A 1 447 ? 16.870 -18.169 -21.087 1.00 93.19 447 VAL A N 1
ATOM 3576 C CA . VAL A 1 447 ? 16.743 -17.149 -22.138 1.00 93.19 447 VAL A CA 1
ATOM 3577 C C . VAL A 1 447 ? 17.576 -15.908 -21.796 1.00 93.19 447 VAL A C 1
ATOM 3579 O O . VAL A 1 447 ? 18.332 -15.428 -22.646 1.00 93.19 447 VAL A O 1
ATOM 3582 N N . MET A 1 448 ? 17.521 -15.429 -20.548 1.00 93.75 448 MET A N 1
ATOM 3583 C CA . MET A 1 448 ? 18.342 -14.304 -20.082 1.00 93.75 448 MET A CA 1
ATOM 3584 C C . MET A 1 448 ? 19.846 -14.596 -20.186 1.00 93.75 448 MET A C 1
ATOM 3586 O O . MET A 1 448 ? 20.595 -13.752 -20.679 1.00 93.75 448 MET A O 1
ATOM 3590 N N . ARG A 1 449 ? 20.300 -15.801 -19.810 1.00 92.62 449 ARG A N 1
ATOM 3591 C CA . ARG A 1 449 ? 21.707 -16.222 -19.959 1.00 92.62 449 ARG A CA 1
ATOM 3592 C C . ARG A 1 449 ? 22.165 -16.196 -21.416 1.00 92.62 449 ARG A C 1
ATOM 3594 O O . ARG A 1 449 ? 23.254 -15.709 -21.714 1.00 92.62 449 ARG A O 1
ATOM 3601 N N . HIS A 1 450 ? 21.341 -16.691 -22.338 1.00 90.56 450 HIS A N 1
ATOM 3602 C CA . HIS A 1 450 ? 21.657 -16.655 -23.769 1.00 90.56 450 HIS A CA 1
ATOM 3603 C C . HIS A 1 450 ? 21.677 -15.231 -24.327 1.00 90.56 450 HIS A C 1
ATOM 3605 O O . HIS A 1 450 ? 22.492 -14.937 -25.202 1.00 90.56 450 HIS A O 1
ATOM 3611 N N . LEU A 1 451 ? 20.798 -14.352 -23.840 1.00 89.81 451 LEU A N 1
ATOM 3612 C CA . LEU A 1 451 ? 20.784 -12.946 -24.229 1.00 89.81 451 LEU A CA 1
ATOM 3613 C C . LEU A 1 451 ? 22.039 -12.221 -23.730 1.00 89.81 451 LEU A C 1
ATOM 3615 O O . LEU A 1 451 ? 22.688 -11.544 -24.523 1.00 89.81 451 LEU A O 1
ATOM 3619 N N . LYS A 1 452 ? 22.421 -12.420 -22.463 1.00 91.00 452 LYS A N 1
ATOM 3620 C CA . LYS A 1 452 ? 23.603 -11.784 -21.866 1.00 91.00 452 LYS A CA 1
ATOM 3621 C C . LYS A 1 452 ? 24.893 -12.152 -22.603 1.00 91.00 452 LYS A C 1
ATOM 3623 O O . LYS A 1 452 ? 25.691 -11.275 -22.899 1.00 91.00 452 LYS A O 1
ATOM 3628 N N . LYS A 1 453 ? 25.050 -13.417 -23.013 1.00 88.25 453 LYS A N 1
ATOM 3629 C CA . LYS A 1 453 ? 26.210 -13.880 -23.806 1.00 88.25 453 LYS A CA 1
ATOM 3630 C C . LYS A 1 453 ? 26.377 -13.186 -25.162 1.00 88.25 453 LYS A C 1
ATOM 3632 O O . LYS A 1 453 ? 27.446 -13.269 -25.758 1.00 88.25 453 LYS A O 1
ATOM 3637 N N . LYS A 1 454 ? 25.321 -12.562 -25.693 1.00 85.50 454 LYS A N 1
ATOM 3638 C CA . LYS A 1 454 ? 25.383 -11.805 -26.952 1.00 85.50 454 LYS A CA 1
ATOM 3639 C C . LYS A 1 454 ? 25.820 -10.354 -26.742 1.00 85.50 454 LYS A C 1
ATOM 3641 O O . LYS A 1 454 ? 26.102 -9.683 -27.732 1.00 85.50 454 LYS A O 1
ATOM 3646 N N . ASP A 1 455 ? 25.846 -9.874 -25.502 1.00 81.06 455 ASP A N 1
ATOM 3647 C CA . ASP A 1 455 ? 26.207 -8.500 -25.171 1.00 81.06 455 ASP A CA 1
ATOM 3648 C C . ASP A 1 455 ? 27.732 -8.356 -25.048 1.00 81.06 455 ASP A C 1
ATOM 3650 O O . ASP A 1 455 ? 28.395 -9.056 -24.278 1.00 81.06 455 ASP A O 1
ATOM 3654 N N . VAL A 1 456 ? 28.314 -7.477 -25.863 1.00 66.12 456 VAL A N 1
ATOM 3655 C CA . VAL A 1 456 ? 29.770 -7.359 -26.000 1.00 66.12 456 VAL A CA 1
ATOM 3656 C C . VAL A 1 456 ? 30.337 -6.632 -24.783 1.00 66.12 456 VAL A C 1
ATOM 3658 O O . VAL A 1 456 ? 30.100 -5.444 -24.596 1.00 66.12 456 VAL A O 1
ATOM 3661 N N . GLY A 1 457 ? 31.144 -7.339 -23.989 1.00 69.00 457 GLY A N 1
ATOM 3662 C CA . GLY A 1 457 ? 31.773 -6.799 -22.779 1.00 69.00 457 GLY A CA 1
ATOM 3663 C C . GLY A 1 457 ? 31.019 -7.102 -21.483 1.00 69.00 457 GLY A C 1
ATOM 3664 O O . GLY A 1 457 ? 31.510 -6.736 -20.415 1.00 69.00 457 GLY A O 1
ATOM 3665 N N . ALA A 1 458 ? 29.879 -7.795 -21.560 1.00 76.38 458 ALA A N 1
ATOM 3666 C CA . ALA A 1 458 ? 29.181 -8.307 -20.389 1.00 76.38 458 ALA A CA 1
ATOM 3667 C C . ALA A 1 458 ? 29.870 -9.563 -19.831 1.00 76.38 458 ALA A C 1
ATOM 3669 O O . ALA A 1 458 ? 30.499 -10.331 -20.563 1.00 76.38 458 ALA A O 1
ATOM 3670 N N . ARG A 1 459 ? 29.741 -9.794 -18.521 1.00 82.31 459 ARG A N 1
ATOM 3671 C CA . ARG A 1 459 ? 30.207 -11.043 -17.891 1.00 82.31 459 ARG A CA 1
ATOM 3672 C C . ARG A 1 459 ? 29.332 -12.233 -18.298 1.00 82.31 459 ARG A C 1
ATOM 3674 O O . ARG A 1 459 ? 28.121 -12.092 -18.443 1.00 82.31 459 ARG A O 1
ATOM 3681 N N . ASP A 1 460 ? 29.935 -13.419 -18.386 1.00 81.81 460 ASP A N 1
ATOM 3682 C CA . ASP A 1 460 ? 29.238 -14.650 -18.798 1.00 81.81 460 ASP A CA 1
ATOM 3683 C C . ASP A 1 460 ? 28.164 -15.121 -17.799 1.00 81.81 460 ASP A C 1
ATOM 3685 O O . ASP A 1 460 ? 27.180 -15.755 -18.186 1.00 81.81 460 ASP A O 1
ATOM 3689 N N . GLU A 1 461 ? 28.358 -14.840 -16.510 1.00 89.94 461 GLU A N 1
ATOM 3690 C CA . GLU A 1 461 ? 27.450 -15.236 -15.433 1.00 89.94 461 GLU A CA 1
ATOM 3691 C C . GLU A 1 461 ? 26.317 -14.217 -15.254 1.00 89.94 461 GLU A C 1
ATOM 3693 O O . GLU A 1 461 ? 26.518 -13.012 -15.411 1.00 89.94 461 GLU A O 1
ATOM 3698 N N . LEU A 1 462 ? 25.118 -14.697 -14.919 1.00 91.75 462 LEU A N 1
ATOM 3699 C CA . LEU A 1 462 ? 23.964 -13.852 -14.624 1.00 91.75 462 LEU A CA 1
ATOM 3700 C C . LEU A 1 462 ? 23.970 -13.459 -13.140 1.00 91.75 462 LEU A C 1
ATOM 3702 O O . LEU A 1 462 ? 23.937 -14.334 -12.278 1.00 91.75 462 LEU A O 1
ATOM 3706 N N . TYR A 1 463 ? 23.960 -12.160 -12.849 1.00 93.88 463 TYR A N 1
ATOM 3707 C CA . TYR A 1 463 ? 23.959 -11.619 -11.487 1.00 93.88 463 TYR A CA 1
ATOM 3708 C C . TYR A 1 463 ? 22.611 -10.986 -11.126 1.00 93.88 463 TYR A C 1
ATOM 3710 O O . TYR A 1 463 ? 21.769 -10.747 -11.985 1.00 93.88 463 TYR A O 1
ATOM 3718 N N . CYS A 1 464 ? 22.395 -10.671 -9.847 1.00 94.19 464 CYS A N 1
ATOM 3719 C CA . CYS A 1 464 ? 21.128 -10.130 -9.333 1.00 94.19 464 CYS A CA 1
ATOM 3720 C C . CYS A 1 464 ? 20.698 -8.778 -9.937 1.00 94.19 464 CYS A C 1
ATOM 3722 O O . CYS A 1 464 ? 19.510 -8.469 -9.937 1.00 94.19 464 CYS A O 1
ATOM 3724 N N . TRP A 1 465 ? 21.626 -7.992 -10.489 1.00 94.00 465 TRP A N 1
ATOM 3725 C CA . TRP A 1 465 ? 21.341 -6.712 -11.157 1.00 94.00 465 TRP A CA 1
ATOM 3726 C C . TRP A 1 465 ? 21.036 -6.844 -12.661 1.00 94.00 465 TRP A C 1
ATOM 3728 O O . TRP A 1 465 ? 20.803 -5.839 -13.333 1.00 94.00 465 TRP A O 1
ATOM 3738 N N . ASP A 1 466 ? 21.057 -8.058 -13.218 1.00 94.19 466 ASP A N 1
ATOM 3739 C CA . ASP A 1 466 ? 20.808 -8.291 -14.645 1.00 94.19 466 ASP A CA 1
ATOM 3740 C C . ASP A 1 466 ? 19.340 -8.571 -15.014 1.00 94.19 466 ASP A C 1
ATOM 3742 O O . ASP A 1 466 ? 18.913 -8.052 -16.049 1.00 94.19 466 ASP A O 1
ATOM 3746 N N . PRO A 1 467 ? 18.539 -9.343 -14.242 1.00 94.38 467 PRO A N 1
ATOM 3747 C CA . PRO A 1 467 ? 17.179 -9.695 -14.641 1.00 94.38 467 PRO A CA 1
ATOM 3748 C C . PRO A 1 467 ? 16.283 -8.501 -14.989 1.00 94.38 467 PRO A C 1
ATOM 3750 O O . PRO A 1 467 ? 15.616 -8.585 -16.022 1.00 94.38 467 PRO A O 1
ATOM 3753 N N . PRO A 1 468 ? 16.275 -7.373 -14.242 1.00 93.50 468 PRO A N 1
ATOM 3754 C CA . PRO A 1 468 ? 15.475 -6.207 -14.624 1.00 93.50 468 PRO A CA 1
ATOM 3755 C C . PRO A 1 468 ? 15.846 -5.659 -16.014 1.00 93.50 468 PRO A C 1
ATOM 3757 O O . PRO A 1 468 ? 14.975 -5.490 -16.869 1.00 93.50 468 PRO A O 1
ATOM 3760 N N . TYR A 1 469 ? 17.147 -5.483 -16.274 1.00 92.19 469 TYR A N 1
ATOM 3761 C CA . TYR A 1 469 ? 17.678 -4.986 -17.547 1.00 92.19 469 TYR A CA 1
ATOM 3762 C C . TYR A 1 469 ? 17.364 -5.929 -18.717 1.00 92.19 469 TYR A C 1
ATOM 3764 O O . TYR A 1 469 ? 16.840 -5.522 -19.757 1.00 92.19 469 TYR A O 1
ATOM 3772 N N . LEU A 1 470 ? 17.649 -7.222 -18.542 1.00 92.94 470 LEU A N 1
ATOM 3773 C CA . LEU A 1 470 ? 17.428 -8.229 -19.578 1.00 92.94 470 LEU A CA 1
ATOM 3774 C C . LEU A 1 470 ? 15.937 -8.435 -19.850 1.00 92.94 470 LEU A C 1
ATOM 3776 O O . LEU A 1 470 ? 15.555 -8.614 -21.004 1.00 92.94 470 LEU A O 1
ATOM 3780 N N . THR A 1 471 ? 15.084 -8.331 -18.829 1.00 91.94 471 THR A N 1
ATOM 3781 C CA . THR A 1 471 ? 13.624 -8.347 -18.999 1.00 91.94 471 THR A CA 1
ATOM 3782 C C . THR A 1 471 ? 13.163 -7.190 -19.879 1.00 91.94 471 THR A C 1
ATOM 3784 O O . THR A 1 471 ? 12.356 -7.402 -20.785 1.00 91.94 471 THR A O 1
ATOM 3787 N N . ALA A 1 472 ? 13.686 -5.977 -19.670 1.00 88.69 472 ALA A N 1
ATOM 3788 C CA . ALA A 1 472 ? 13.357 -4.823 -20.504 1.00 88.69 472 ALA A CA 1
ATOM 3789 C C . ALA A 1 472 ? 13.786 -5.032 -21.969 1.00 88.69 472 ALA A C 1
ATOM 3791 O O . ALA A 1 472 ? 13.011 -4.754 -22.890 1.00 88.69 472 ALA A O 1
ATOM 3792 N N . ILE A 1 473 ? 14.978 -5.598 -22.202 1.00 88.69 473 ILE A N 1
ATOM 3793 C CA . ILE A 1 473 ? 15.434 -5.955 -23.555 1.00 88.69 473 ILE A CA 1
ATOM 3794 C C . ILE A 1 473 ? 14.527 -7.014 -24.186 1.00 88.69 473 ILE A C 1
ATOM 3796 O O . ILE A 1 473 ? 14.114 -6.847 -25.334 1.00 88.69 473 ILE A O 1
ATOM 3800 N N . LEU A 1 474 ? 14.202 -8.089 -23.462 1.00 88.19 474 LEU A N 1
ATOM 3801 C CA . LEU A 1 474 ? 13.347 -9.167 -23.964 1.00 88.19 474 LEU A CA 1
ATOM 3802 C C . LEU A 1 474 ? 11.954 -8.646 -24.323 1.00 88.19 474 LEU A C 1
ATOM 3804 O O . LEU A 1 474 ? 11.469 -8.922 -25.418 1.00 88.19 474 LEU A O 1
ATOM 3808 N N . LYS A 1 475 ? 11.342 -7.822 -23.462 1.00 86.94 475 LYS A N 1
ATOM 3809 C CA . LYS A 1 475 ? 10.058 -7.165 -23.752 1.00 86.94 475 LYS A CA 1
ATOM 3810 C C . LYS A 1 475 ? 10.133 -6.346 -25.040 1.00 86.94 475 LYS A C 1
ATOM 3812 O O . LYS A 1 475 ? 9.279 -6.500 -25.909 1.00 86.94 475 LYS A O 1
ATOM 3817 N N . LYS A 1 476 ? 11.196 -5.554 -25.210 1.00 84.31 476 LYS A N 1
ATOM 3818 C CA . LYS A 1 476 ? 11.426 -4.756 -26.421 1.00 84.31 476 LYS A CA 1
ATOM 3819 C C . LYS A 1 476 ? 11.621 -5.619 -27.674 1.00 84.31 476 LYS A C 1
ATOM 3821 O O . LYS A 1 476 ? 11.142 -5.243 -28.738 1.00 84.31 476 LYS A O 1
ATOM 3826 N N . GLN A 1 477 ? 12.303 -6.761 -27.568 1.00 85.06 477 GLN A N 1
ATOM 3827 C CA . GLN A 1 477 ? 12.503 -7.694 -28.685 1.00 85.06 477 GLN A CA 1
ATOM 3828 C C . GLN A 1 477 ? 11.212 -8.416 -29.086 1.00 85.06 477 GLN A C 1
ATOM 3830 O O . GLN A 1 477 ? 10.962 -8.583 -30.276 1.00 85.06 477 GLN A O 1
ATOM 3835 N N . ILE A 1 478 ? 10.403 -8.832 -28.109 1.00 81.62 478 ILE A N 1
ATOM 3836 C CA . ILE A 1 478 ? 9.154 -9.570 -28.342 1.00 81.62 478 ILE A CA 1
ATOM 3837 C C . ILE A 1 478 ? 8.068 -8.644 -28.890 1.00 81.62 478 ILE A C 1
ATOM 3839 O O . ILE A 1 478 ? 7.381 -8.995 -29.844 1.00 81.62 478 ILE A O 1
ATOM 3843 N N . GLN A 1 479 ? 7.892 -7.474 -28.275 1.00 78.81 479 GLN A N 1
ATOM 3844 C CA . GLN A 1 479 ? 6.781 -6.579 -28.596 1.00 78.81 479 GLN A CA 1
ATOM 3845 C C . GLN A 1 479 ? 7.120 -5.615 -29.735 1.00 78.81 479 GLN A C 1
ATOM 3847 O O . GLN A 1 479 ? 6.214 -5.113 -30.386 1.00 78.81 479 GLN A O 1
ATOM 3852 N N . GLY A 1 480 ? 8.405 -5.326 -29.975 1.00 77.44 480 GLY A N 1
ATOM 3853 C CA . GLY A 1 480 ? 8.846 -4.347 -30.976 1.00 77.44 480 GLY A CA 1
ATOM 3854 C C . GLY A 1 480 ? 8.444 -2.897 -30.672 1.00 77.44 480 GLY A C 1
ATOM 3855 O O . GLY A 1 480 ? 8.781 -2.005 -31.446 1.00 77.44 480 GLY A O 1
ATOM 3856 N N . LEU A 1 481 ? 7.755 -2.656 -29.553 1.00 70.56 481 LEU A N 1
ATOM 3857 C CA . LEU A 1 481 ? 7.210 -1.365 -29.147 1.00 70.56 481 LEU A CA 1
ATOM 3858 C C . LEU A 1 481 ? 8.076 -0.741 -28.052 1.00 70.56 481 LEU A C 1
ATOM 3860 O O . LEU A 1 481 ? 8.543 -1.419 -27.133 1.00 70.56 481 LEU A O 1
ATOM 3864 N N . LYS A 1 482 ? 8.288 0.569 -28.144 1.00 72.06 482 LYS A N 1
ATOM 3865 C CA . LYS A 1 482 ? 8.889 1.379 -27.083 1.00 72.06 482 LYS A CA 1
ATOM 3866 C C . LYS A 1 482 ? 7.788 2.060 -26.282 1.00 72.06 482 LYS A C 1
ATOM 3868 O O . LYS A 1 482 ? 6.751 2.412 -26.830 1.00 72.06 482 LYS A O 1
ATOM 3873 N N . SER A 1 483 ? 8.057 2.350 -25.008 1.00 73.56 483 SER A N 1
ATOM 3874 C CA . SER A 1 483 ? 7.128 3.127 -24.172 1.00 73.56 483 SER A CA 1
ATOM 3875 C C . SER A 1 483 ? 6.743 4.471 -24.799 1.00 73.56 483 SER A C 1
ATOM 3877 O O . SER A 1 483 ? 5.604 4.905 -24.675 1.00 73.56 483 SER A O 1
ATOM 3879 N N . SER A 1 484 ? 7.670 5.104 -25.527 1.00 77.00 484 SER A N 1
ATOM 3880 C CA . SER A 1 484 ? 7.434 6.346 -26.273 1.00 77.00 484 SER A CA 1
ATOM 3881 C C . SER A 1 484 ? 6.370 6.225 -27.362 1.00 77.00 484 SER A C 1
ATOM 3883 O O . SER A 1 484 ? 5.777 7.229 -27.740 1.00 77.00 484 SER A O 1
ATOM 3885 N N . ASP A 1 485 ? 6.149 5.019 -27.887 1.00 81.31 485 ASP A N 1
ATOM 3886 C CA . ASP A 1 485 ? 5.273 4.803 -29.037 1.00 81.31 485 ASP A CA 1
ATOM 3887 C C . ASP A 1 485 ? 3.797 4.853 -28.623 1.00 81.31 485 ASP A C 1
ATOM 3889 O O . ASP A 1 485 ? 2.947 5.207 -29.437 1.00 81.31 485 ASP A O 1
ATOM 3893 N N . PHE A 1 486 ? 3.494 4.537 -27.357 1.00 82.62 486 PHE A N 1
ATOM 3894 C CA . PHE A 1 486 ? 2.131 4.541 -26.827 1.00 82.62 486 PHE A CA 1
ATOM 3895 C C . PHE A 1 486 ? 1.882 5.562 -25.709 1.00 82.62 486 PHE A C 1
ATOM 3897 O O . PHE A 1 486 ? 0.727 5.906 -25.479 1.00 82.62 486 PHE A O 1
ATOM 3904 N N . ALA A 1 487 ? 2.916 6.101 -25.052 1.00 85.88 487 ALA A N 1
ATOM 3905 C CA . ALA A 1 487 ? 2.755 7.116 -24.002 1.00 85.88 487 ALA A CA 1
ATOM 3906 C C . ALA A 1 487 ? 1.834 8.298 -24.392 1.00 85.88 487 ALA A C 1
ATOM 3908 O O . ALA A 1 487 ? 1.000 8.666 -23.568 1.00 85.88 487 ALA A O 1
ATOM 3909 N N . PRO A 1 488 ? 1.869 8.842 -25.631 1.00 87.62 488 PRO A N 1
ATOM 3910 C CA . PRO A 1 488 ? 0.959 9.923 -26.028 1.00 87.62 488 PRO A CA 1
ATOM 3911 C C . PRO A 1 488 ? -0.536 9.562 -26.002 1.00 87.62 488 PRO A C 1
ATOM 3913 O O . PRO A 1 488 ? -1.371 10.460 -25.951 1.00 87.62 488 PRO A O 1
ATOM 3916 N N . TYR A 1 489 ? -0.889 8.273 -26.052 1.00 86.69 489 TYR A N 1
ATOM 3917 C CA . TYR A 1 489 ? -2.283 7.815 -26.006 1.00 86.69 489 TYR A CA 1
ATOM 3918 C C . TYR A 1 489 ? -2.823 7.722 -24.573 1.00 86.69 489 TYR A C 1
ATOM 3920 O O . TYR A 1 489 ? -4.034 7.801 -24.376 1.00 86.69 489 TYR A O 1
ATOM 3928 N N . PHE A 1 490 ? -1.934 7.607 -23.582 1.00 91.12 490 PHE A N 1
ATOM 3929 C CA . PHE A 1 490 ? -2.257 7.500 -22.158 1.00 91.12 490 PHE A CA 1
ATOM 3930 C C . PHE A 1 490 ? -2.092 8.850 -21.450 1.00 91.12 490 PHE A C 1
ATOM 3932 O O . PHE A 1 490 ? -1.404 8.958 -20.436 1.00 91.12 490 PHE A O 1
ATOM 3939 N N . SER A 1 491 ? -2.704 9.905 -21.999 1.00 91.00 491 SER A N 1
ATOM 3940 C CA . SER A 1 491 ? -2.851 11.157 -21.251 1.00 91.00 491 SER A CA 1
ATOM 3941 C C . SER A 1 491 ? -3.719 10.914 -20.014 1.00 91.00 491 SER A C 1
ATOM 3943 O O . SER A 1 491 ? -4.607 10.061 -20.037 1.00 91.00 491 SER A O 1
ATOM 3945 N N . ILE A 1 492 ? -3.496 11.680 -18.942 1.00 89.56 492 ILE A N 1
ATOM 3946 C CA . ILE A 1 492 ? -4.285 11.544 -17.709 1.00 89.56 492 ILE A CA 1
ATOM 3947 C C . ILE A 1 492 ? -5.791 11.641 -17.989 1.00 89.56 492 ILE A C 1
ATOM 3949 O O . ILE A 1 492 ? -6.541 10.778 -17.551 1.00 89.56 492 ILE A O 1
ATOM 3953 N N . GLY A 1 493 ? -6.220 12.597 -18.821 1.00 89.06 493 GLY A N 1
ATOM 3954 C CA . GLY A 1 493 ? -7.624 12.742 -19.215 1.00 89.06 493 GLY A CA 1
ATOM 3955 C C . GLY A 1 493 ? -8.182 11.511 -19.936 1.00 89.06 493 GLY A C 1
ATOM 3956 O O . GLY A 1 493 ? -9.264 11.048 -19.591 1.00 89.06 493 GLY A O 1
ATOM 3957 N N . ASN A 1 494 ? -7.431 10.922 -20.876 1.00 91.25 494 ASN A N 1
ATOM 3958 C CA . ASN A 1 494 ? -7.867 9.703 -21.567 1.00 91.25 494 ASN A CA 1
ATOM 3959 C C . ASN A 1 494 ? -7.955 8.505 -20.614 1.00 91.25 494 ASN A C 1
ATOM 3961 O O . ASN A 1 494 ? -8.861 7.684 -20.738 1.00 91.25 494 ASN A O 1
ATOM 3965 N N . CYS A 1 495 ? -7.011 8.388 -19.677 1.00 93.56 495 CYS A N 1
ATOM 3966 C CA . CYS A 1 495 ? -7.022 7.330 -18.671 1.00 93.56 495 CYS A CA 1
ATOM 3967 C C . CYS A 1 495 ? -8.223 7.467 -17.727 1.00 93.56 495 CYS A C 1
ATOM 3969 O O . CYS A 1 495 ? -8.881 6.467 -17.453 1.00 93.56 495 CYS A O 1
ATOM 3971 N N . MET A 1 496 ? -8.531 8.688 -17.275 1.00 92.12 496 MET A N 1
ATOM 3972 C CA . MET A 1 496 ? -9.684 8.962 -16.413 1.00 92.12 496 MET A CA 1
ATOM 3973 C C . MET A 1 496 ? -11.011 8.688 -17.124 1.00 92.12 496 MET A C 1
ATOM 3975 O O . MET A 1 496 ? -11.881 8.044 -16.548 1.00 92.12 496 MET A O 1
ATOM 3979 N N . GLU A 1 497 ? -11.141 9.079 -18.393 1.00 92.31 497 GLU A N 1
ATOM 3980 C CA . GLU A 1 497 ? -12.320 8.748 -19.201 1.00 92.31 497 GLU A CA 1
ATOM 3981 C C . GLU A 1 497 ? -12.458 7.232 -19.398 1.00 92.31 497 GLU A C 1
ATOM 3983 O O . GLU A 1 497 ? -13.534 6.664 -19.234 1.00 92.31 497 GLU A O 1
ATOM 3988 N N . GLY A 1 498 ? -11.352 6.541 -19.689 1.00 94.44 498 GLY A N 1
ATOM 3989 C CA . GLY A 1 498 ? -11.344 5.082 -19.776 1.00 94.44 498 GLY A CA 1
ATOM 3990 C C . GLY A 1 498 ? -11.781 4.413 -18.470 1.00 94.44 498 GLY A C 1
ATOM 3991 O O . GLY A 1 498 ? -12.534 3.440 -18.504 1.00 94.44 498 GLY A O 1
ATOM 3992 N N . LEU A 1 499 ? -11.347 4.946 -17.324 1.00 95.06 499 LEU A N 1
ATOM 3993 C CA . LEU A 1 499 ? -11.763 4.475 -16.005 1.00 95.06 499 LEU A CA 1
ATOM 3994 C C . LEU A 1 499 ? -13.262 4.709 -15.775 1.00 95.06 499 LEU A C 1
ATOM 3996 O O . LEU A 1 499 ? -13.951 3.776 -15.371 1.00 95.06 499 LEU A O 1
ATOM 4000 N N . ASN A 1 500 ? -13.773 5.900 -16.101 1.00 95.19 500 ASN A N 1
ATOM 4001 C CA . ASN A 1 500 ? -15.198 6.228 -16.032 1.00 95.19 500 ASN A CA 1
ATOM 4002 C C . ASN A 1 500 ? -16.045 5.240 -16.851 1.00 95.19 500 ASN A C 1
ATOM 4004 O O . ASN A 1 500 ? -16.988 4.655 -16.328 1.00 95.19 500 ASN A O 1
ATOM 4008 N N . LEU A 1 501 ? -15.651 4.952 -18.096 1.00 96.62 501 LEU A N 1
ATOM 4009 C CA . LEU A 1 501 ? -16.353 3.987 -18.951 1.00 96.62 501 LEU A CA 1
ATOM 4010 C C . LEU A 1 501 ? -16.379 2.571 -18.355 1.00 96.62 501 LEU A C 1
ATOM 4012 O O . LEU A 1 501 ? -17.386 1.870 -18.466 1.00 96.62 501 LEU A O 1
ATOM 4016 N N . ILE A 1 502 ? -15.284 2.136 -17.725 1.00 97.25 502 ILE A N 1
ATOM 4017 C CA . ILE A 1 502 ? -15.216 0.832 -17.051 1.00 97.25 502 ILE A CA 1
ATOM 4018 C C . ILE A 1 502 ? -16.153 0.810 -15.839 1.00 97.25 502 ILE A C 1
ATOM 4020 O O . ILE A 1 502 ? -16.902 -0.152 -15.672 1.00 97.25 502 ILE A O 1
ATOM 4024 N N . PHE A 1 503 ? -16.128 1.855 -15.011 1.00 96.88 503 PHE A N 1
ATOM 4025 C CA . PHE A 1 503 ? -16.967 1.950 -13.815 1.00 96.88 503 PHE A CA 1
ATOM 4026 C C . PHE A 1 503 ? -18.451 2.022 -14.169 1.00 96.88 503 PHE A C 1
ATOM 4028 O O . PHE A 1 503 ? -19.255 1.305 -13.574 1.00 96.88 503 PHE A O 1
ATOM 4035 N N . GLN A 1 504 ? -18.800 2.777 -15.207 1.00 96.88 504 GLN A N 1
ATOM 4036 C CA . GLN A 1 504 ? -20.162 2.851 -15.715 1.00 96.88 504 GLN A CA 1
ATOM 4037 C C . GLN A 1 504 ? -20.632 1.489 -16.235 1.00 96.88 504 GLN A C 1
ATOM 4039 O O . GLN A 1 504 ? -21.724 1.038 -15.905 1.00 96.88 504 GLN A O 1
ATOM 4044 N N . ALA A 1 505 ? -19.800 0.786 -17.008 1.00 98.00 505 ALA A N 1
ATOM 4045 C CA . ALA A 1 505 ? -20.177 -0.501 -17.586 1.00 98.00 505 ALA A CA 1
ATOM 4046 C C . ALA A 1 505 ? -20.283 -1.640 -16.556 1.00 98.00 505 ALA A C 1
ATOM 4048 O O . ALA A 1 505 ? -21.094 -2.549 -16.739 1.00 98.00 505 ALA A O 1
ATOM 4049 N N . LEU A 1 506 ? -19.441 -1.637 -15.517 1.00 98.06 506 LEU A N 1
ATOM 4050 C CA . LEU A 1 506 ? -19.373 -2.722 -14.532 1.00 98.06 506 LEU A CA 1
ATOM 4051 C C . LEU A 1 506 ? -20.233 -2.476 -13.292 1.00 98.06 506 LEU A C 1
ATOM 4053 O O . LEU A 1 506 ? -20.764 -3.435 -12.732 1.00 98.06 506 LEU A O 1
ATOM 4057 N N . PHE A 1 507 ? -20.344 -1.221 -12.860 1.00 97.25 507 PHE A N 1
ATOM 4058 C CA . PHE A 1 507 ? -20.940 -0.852 -11.576 1.00 97.25 507 PHE A CA 1
ATOM 4059 C C . PHE A 1 507 ? -22.097 0.144 -11.702 1.00 97.25 507 PHE A C 1
ATOM 4061 O O . PHE A 1 507 ? -22.717 0.442 -10.688 1.00 97.25 507 PHE A O 1
ATOM 4068 N N . ASP A 1 508 ? -22.401 0.636 -12.911 1.00 97.12 508 ASP A N 1
ATOM 4069 C CA . ASP A 1 508 ? -23.397 1.696 -13.152 1.00 97.12 508 ASP A CA 1
ATOM 4070 C C . ASP A 1 508 ? -23.084 2.993 -12.372 1.00 97.12 508 ASP A C 1
ATOM 4072 O O . ASP A 1 508 ? -23.972 3.741 -11.970 1.00 97.12 508 ASP A O 1
ATOM 4076 N N . ILE A 1 509 ? -21.788 3.251 -12.145 1.00 96.38 509 ILE A N 1
ATOM 4077 C CA . ILE A 1 509 ? -21.258 4.444 -11.468 1.00 96.38 509 ILE A CA 1
ATOM 4078 C C . ILE A 1 509 ? -20.645 5.373 -12.514 1.00 96.38 509 ILE A C 1
ATOM 4080 O O . ILE A 1 509 ? -19.880 4.925 -13.366 1.00 96.38 509 ILE A O 1
ATOM 4084 N N . THR A 1 510 ? -20.946 6.668 -12.425 1.00 95.06 510 THR A N 1
ATOM 4085 C CA . THR A 1 510 ? -20.324 7.710 -13.258 1.00 95.06 510 THR A CA 1
ATOM 4086 C C . THR A 1 510 ? -19.366 8.527 -12.399 1.00 95.06 510 THR A C 1
ATOM 4088 O O . THR A 1 510 ? -19.704 8.857 -11.270 1.00 95.06 510 THR A O 1
ATOM 4091 N N . LEU A 1 511 ? -18.174 8.809 -12.919 1.00 93.69 511 LEU A N 1
ATOM 4092 C CA . LEU A 1 511 ? -17.137 9.596 -12.255 1.00 93.69 511 LEU A CA 1
ATOM 4093 C C . LEU A 1 511 ? -17.122 11.009 -12.845 1.00 93.69 511 LEU A C 1
ATOM 4095 O O . LEU A 1 511 ? -16.663 11.188 -13.977 1.00 93.69 511 LEU A O 1
ATOM 4099 N N . GLU A 1 512 ? -17.597 12.009 -12.100 1.00 90.88 512 GLU A N 1
ATOM 4100 C CA . GLU A 1 512 ? -17.658 13.387 -12.588 1.00 90.88 512 GLU A CA 1
ATOM 4101 C C . GLU A 1 512 ? -16.578 14.266 -11.935 1.00 90.88 512 GLU A C 1
ATOM 4103 O O . GLU A 1 512 ? -16.448 14.292 -10.712 1.00 90.88 512 GLU A O 1
ATOM 4108 N N . PRO A 1 513 ? -15.772 15.010 -12.718 1.00 88.94 513 PRO A N 1
ATOM 4109 C CA . PRO A 1 513 ? -14.816 15.949 -12.149 1.00 88.94 513 PRO A CA 1
ATOM 4110 C C . PRO A 1 513 ? -15.552 17.126 -11.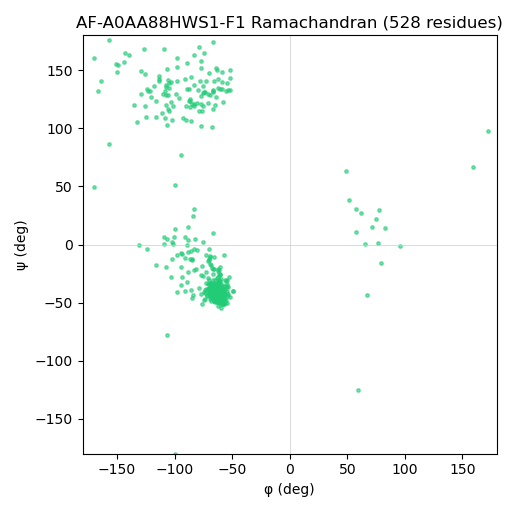503 1.00 88.94 513 PRO A C 1
ATOM 4112 O O . PRO A 1 513 ? -16.368 17.795 -12.140 1.00 88.94 513 PRO A O 1
ATOM 4115 N N . CYS A 1 514 ? -15.214 17.417 -10.251 1.00 88.94 514 CYS A N 1
ATOM 4116 C CA . CYS A 1 514 ? -15.778 18.523 -9.490 1.00 88.94 514 CYS A CA 1
ATOM 4117 C C . CYS A 1 514 ? -14.770 19.662 -9.339 1.00 88.94 514 CYS A C 1
ATOM 4119 O O . CYS A 1 514 ? -13.554 19.455 -9.304 1.00 88.94 514 CYS A O 1
ATOM 4121 N N . VAL A 1 515 ? -15.292 20.881 -9.219 1.00 86.50 515 VAL A N 1
ATOM 4122 C CA . VAL A 1 515 ? -14.485 22.033 -8.817 1.00 86.50 515 VAL A CA 1
ATOM 4123 C C . VAL A 1 515 ? -14.197 21.890 -7.324 1.00 86.50 515 VAL A C 1
ATOM 4125 O O . VAL A 1 515 ? -15.114 21.611 -6.555 1.00 86.50 515 VAL A O 1
ATOM 4128 N N . LEU A 1 516 ? -12.930 22.042 -6.944 1.00 85.31 516 LEU A N 1
ATOM 4129 C CA . LEU A 1 516 ? -12.535 22.146 -5.543 1.00 85.31 516 LEU A CA 1
ATOM 4130 C C . LEU A 1 516 ? -13.003 23.494 -4.995 1.00 85.31 516 LEU A C 1
ATOM 4132 O O . LEU A 1 516 ? -12.745 24.530 -5.614 1.00 85.31 516 LEU A O 1
ATOM 4136 N N . GLU A 1 517 ? -13.682 23.467 -3.856 1.00 84.38 517 GLU A N 1
ATOM 4137 C CA . GLU A 1 517 ? -13.996 24.674 -3.092 1.00 84.38 517 GLU A CA 1
ATOM 4138 C C . GLU A 1 517 ? -12.738 25.188 -2.365 1.00 84.38 517 GLU A C 1
ATOM 4140 O O . GLU A 1 517 ? -11.714 24.495 -2.286 1.00 84.38 517 GLU A O 1
ATOM 4145 N N . GLU A 1 518 ? -12.775 26.434 -1.879 1.00 78.69 518 GLU A N 1
ATOM 4146 C CA . GLU A 1 518 ? -11.672 26.971 -1.073 1.00 78.69 518 GLU A CA 1
ATOM 4147 C C . GLU A 1 518 ? -11.461 26.083 0.171 1.00 78.69 518 GLU A C 1
ATOM 4149 O O . GLU A 1 518 ? -12.399 25.529 0.733 1.00 78.69 518 GLU A O 1
ATOM 4154 N N . GLY A 1 519 ? -10.202 25.840 0.548 1.00 81.44 519 GLY A N 1
ATOM 4155 C CA . GLY A 1 519 ? -9.860 24.975 1.686 1.00 81.44 519 GLY A CA 1
ATOM 4156 C C . GLY A 1 519 ? -9.917 23.461 1.430 1.00 81.44 519 GLY A C 1
ATOM 4157 O O . GLY A 1 519 ? -9.294 22.705 2.172 1.00 81.44 519 GLY A O 1
ATOM 4158 N N . GLU A 1 520 ? -10.553 22.964 0.362 1.00 85.75 520 GLU A N 1
ATOM 4159 C CA . GLU A 1 520 ? -10.672 21.510 0.120 1.00 85.75 520 GLU A CA 1
ATOM 4160 C C . GLU A 1 520 ? -9.355 20.806 -0.269 1.00 85.75 520 GLU A C 1
ATOM 4162 O O . GLU A 1 520 ? -9.282 19.576 -0.271 1.00 85.75 520 GLU A O 1
ATOM 4167 N N . SER A 1 521 ? -8.306 21.558 -0.613 1.00 86.69 521 SER A N 1
ATOM 4168 C CA . SER A 1 521 ? -7.021 21.019 -1.067 1.00 86.69 521 SER A CA 1
ATOM 4169 C C . SER A 1 521 ? -5.846 21.919 -0.680 1.00 86.69 521 SER A C 1
ATOM 4171 O O . SER A 1 521 ? -5.982 23.132 -0.556 1.00 86.69 521 SER A O 1
ATOM 4173 N N . TRP A 1 522 ? -4.657 21.324 -0.567 1.00 86.81 522 TRP A N 1
ATOM 4174 C CA . TRP A 1 522 ? -3.377 22.023 -0.398 1.00 86.81 522 TRP A CA 1
ATOM 4175 C C . TRP A 1 522 ? -2.616 22.275 -1.711 1.00 86.81 522 TRP A C 1
ATOM 4177 O O . TRP A 1 522 ? -1.564 22.916 -1.687 1.00 86.81 522 TRP A O 1
ATOM 4187 N N . HIS A 1 523 ? -3.067 21.732 -2.852 1.00 85.00 523 HIS A N 1
ATOM 4188 C CA . HIS A 1 523 ? -2.370 21.886 -4.136 1.00 85.00 523 HIS A CA 1
ATOM 4189 C C . HIS A 1 523 ? -3.310 21.867 -5.350 1.00 85.00 523 HIS A C 1
ATOM 4191 O O . HIS A 1 523 ? -4.304 21.141 -5.374 1.00 85.00 523 HIS A O 1
ATOM 4197 N N . 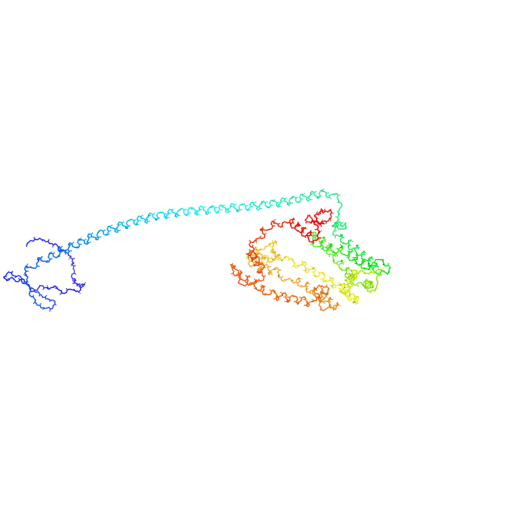SER A 1 524 ? -2.943 22.608 -6.402 1.00 83.25 524 SER A N 1
ATOM 4198 C CA . SER A 1 524 ? -3.708 22.708 -7.658 1.00 83.25 524 SER A CA 1
ATOM 4199 C C . SER A 1 524 ? -3.749 21.417 -8.480 1.00 83.25 524 SER A C 1
ATOM 4201 O O . SER A 1 524 ? -4.611 21.260 -9.339 1.00 83.25 524 SER A O 1
ATOM 4203 N N . ASP A 1 525 ? -2.807 20.509 -8.227 1.00 86.81 525 ASP A N 1
ATOM 4204 C CA . ASP A 1 525 ? -2.714 19.213 -8.922 1.00 86.81 525 ASP A CA 1
ATOM 4205 C C . ASP A 1 525 ? -3.639 18.147 -8.313 1.00 86.81 525 ASP A C 1
ATOM 4207 O O . ASP A 1 525 ? -3.717 17.025 -8.814 1.00 86.81 525 ASP A O 1
ATOM 4211 N N . VAL A 1 526 ? -4.330 18.470 -7.217 1.00 87.62 526 VAL A N 1
ATOM 4212 C CA . VAL A 1 526 ? -5.369 17.607 -6.656 1.00 87.62 526 VAL A CA 1
ATOM 4213 C C . VAL A 1 526 ? -6.641 17.798 -7.474 1.00 87.62 526 VAL A C 1
ATOM 4215 O O . VAL A 1 526 ? -7.065 18.919 -7.748 1.00 87.62 526 VAL A O 1
ATOM 4218 N N . HIS A 1 527 ? -7.265 16.689 -7.857 1.00 86.69 527 HIS A N 1
ATOM 4219 C CA . HIS A 1 527 ? -8.514 16.690 -8.607 1.00 86.69 527 HIS A CA 1
ATOM 4220 C C . HIS A 1 527 ? -9.586 15.950 -7.813 1.00 86.69 527 HIS A C 1
ATOM 4222 O O . HIS A 1 527 ? -9.380 14.805 -7.409 1.00 86.69 527 HIS A O 1
ATOM 4228 N N . LYS A 1 528 ? -10.731 16.606 -7.606 1.00 88.25 528 LYS A N 1
ATOM 4229 C CA . LYS A 1 528 ? -11.906 16.024 -6.955 1.00 88.25 528 LYS A CA 1
ATOM 4230 C C . LYS A 1 528 ? -12.791 15.355 -8.000 1.00 88.25 528 LYS A C 1
ATOM 4232 O O . LYS A 1 528 ? -13.049 15.928 -9.059 1.00 88.25 528 LYS A O 1
ATOM 4237 N N . ILE A 1 529 ? -13.238 14.145 -7.693 1.00 89.38 529 ILE A N 1
ATOM 4238 C CA . ILE A 1 529 ? -14.170 13.362 -8.505 1.00 89.38 529 ILE A CA 1
ATOM 4239 C C . ILE A 1 529 ? -15.275 12.905 -7.562 1.00 89.38 529 ILE A C 1
ATOM 4241 O O . ILE A 1 529 ? -14.952 12.389 -6.490 1.00 89.38 529 ILE A O 1
ATOM 4245 N N . ALA A 1 530 ? -16.535 13.113 -7.936 1.00 79.62 530 ALA A N 1
ATOM 4246 C CA . ALA A 1 530 ? -17.691 12.719 -7.134 1.00 79.62 530 ALA A CA 1
ATOM 4247 C C . ALA A 1 530 ? -18.772 12.046 -7.980 1.00 79.62 530 ALA A C 1
ATOM 4249 O O . ALA A 1 530 ? -18.785 12.269 -9.215 1.00 79.62 530 ALA A O 1
#

Foldseek 3Di:
DDDDDDDDDDDDDDDDDDDDPDDDDQDDFDFDDDWDDDDPWTWTWTAGPVGDTDIDTDDDPDPDPVVVVVVVVVVVVVVVVVVVVVVVVVVVVVVVVVVVVVVVVVVVVVVVVVVVVVVVVVVVVVVVVVVVVVVVVVVVVVVVVVVVVVVVVVVVVVVVVVVVVVVPPDDAQAAQSPNLNSDLCSLVVLLVVLVVLLVVLLVLLLDPPHDDQNLVSVVVNVVSLCVLQVVLVCQLVPPPDPSNNVSSVVSNLSSVLVVLVCLQDLSNLVSLCCCQPPHTNDDADPVSNVSSVVSNVSSLLCVNVDDPVLSVLSSVLVSLLVVLVVVLVVPLQAWFWAFPVVDDPVLLVVADDDPRTGTQRALVLQDPDPVNNVCSVCRSPPDDPVSVVSVVSNLVSQVVNCVSSVHPHSQCSVQCPPPCNGPVSVVVVVVVVCVVCVVVVVVVVVVQLVVQVVRPPGDNDDDPSRPSNSVVVVCCVVVVDDCVNCVVVPDVVNVVVVVQVVCCVPPVDGWAWDDDDRNHDPDPPDTDTD